Protein 5ZNJ (pdb70)

B-factor: mean 45.04, std 14.69, range [21.48, 100.66]

Structure (mmCIF, N/CA/C/O backbone):
data_5ZNJ
#
_entry.id   5ZNJ
#
_cell.length_a   130.139
_cell.length_b   77.535
_cell.length_c   74.226
_cell.angle_alpha   90.00
_cell.angle_beta   99.36
_cell.angle_gamma   90.00
#
_symmetry.space_group_name_H-M   'C 1 2 1'
#
loop_
_entity.id
_entity.type
_entity.pdbx_description
1 polymer 'Proline--tRNA ligase'
2 non-polymer 'PHOSPHOAMINOPHOSPHONIC ACID-ADENYLATE ESTER'
3 non-polymer 7-bromo-6-chloro-3-{3-[(2R,3S)-3-hydroxypiperidin-2-yl]-2-oxopropyl}quinazolin-4(3H)-one
4 non-polymer 'MAGNESIUM ION'
5 non-polymer 'PHOSPHATE ION'
6 non-polymer GLYCEROL
7 water water
#
loop_
_atom_site.group_PDB
_atom_site.id
_atom_site.type_symbol
_atom_site.label_atom_id
_atom_site.label_alt_id
_atom_site.label_comp_id
_atom_site.label_asym_id
_atom_site.label_entity_id
_atom_site.label_seq_id
_atom_site.pdbx_PDB_ins_code
_atom_site.Cartn_x
_atom_site.Cartn_y
_atom_site.Cartn_z
_atom_site.occupancy
_atom_site.B_iso_or_equiv
_atom_site.auth_seq_id
_atom_site.auth_comp_id
_atom_site.auth_asym_id
_atom_site.auth_atom_id
_atom_site.pdbx_PDB_model_num
ATOM 1 N N A MET A 1 1 ? -21.413 -18.776 30.436 0.50 33.89 1 MET A N 1
ATOM 2 N N B MET A 1 1 ? -21.432 -18.828 30.429 0.50 35.05 1 MET A N 1
ATOM 3 C CA A MET A 1 1 ? -22.358 -17.645 30.645 0.50 33.84 1 MET A CA 1
ATOM 4 C CA B MET A 1 1 ? -22.355 -17.678 30.634 0.50 34.99 1 MET A CA 1
ATOM 5 C C A MET A 1 1 ? -23.510 -17.739 29.659 0.50 34.23 1 MET A C 1
ATOM 6 C C B MET A 1 1 ? -23.512 -17.741 29.652 0.50 34.90 1 MET A C 1
ATOM 7 O O A MET A 1 1 ? -23.307 -18.065 28.486 0.50 34.19 1 MET A O 1
ATOM 8 O O B MET A 1 1 ? -23.315 -18.046 28.471 0.50 34.77 1 MET A O 1
ATOM 17 N N . LYS A 1 2 ? -24.716 -17.448 30.139 1.00 34.65 2 LYS A N 1
ATOM 18 C CA . LYS A 1 2 ? -25.884 -17.316 29.273 1.00 35.16 2 LYS A CA 1
ATOM 19 C C . LYS A 1 2 ? -25.838 -15.926 28.654 1.00 33.99 2 LYS A C 1
ATOM 20 O O . LYS A 1 2 ? -25.744 -14.929 29.374 1.00 31.94 2 LYS A O 1
ATOM 26 N N . GLN A 1 3 ? -25.917 -15.875 27.326 1.00 33.28 3 GLN A N 1
ATOM 27 C CA . GLN A 1 3 ? -25.811 -14.624 26.570 1.00 33.05 3 GLN A CA 1
ATOM 28 C C . GLN A 1 3 ? -26.907 -13.601 26.916 1.00 33.56 3 GLN A C 1
ATOM 29 O O . GLN A 1 3 ? -26.674 -12.396 26.821 1.00 33.44 3 GLN A O 1
ATOM 35 N N . SER A 1 4 ? -28.075 -14.076 27.358 1.00 34.30 4 SER A N 1
ATOM 36 C CA . SER A 1 4 ? -29.127 -13.195 27.887 1.00 35.33 4 SER A CA 1
ATOM 37 C C . SER A 1 4 ? -28.671 -12.335 29.082 1.00 35.61 4 SER A C 1
ATOM 38 O O . SER A 1 4 ? -29.262 -11.287 29.341 1.00 36.66 4 SER A O 1
ATOM 41 N N . LYS A 1 5 ? -27.632 -12.772 29.795 1.00 35.59 5 LYS A N 1
ATOM 42 C CA . LYS A 1 5 ? -27.068 -12.016 30.928 1.00 35.98 5 LYS A CA 1
ATOM 43 C C . LYS A 1 5 ? -25.744 -11.282 30.649 1.00 34.54 5 LYS A C 1
ATOM 44 O O . LYS A 1 5 ? -25.175 -10.672 31.561 1.00 34.52 5 LYS A O 1
ATOM 50 N N . VAL A 1 6 ? -25.280 -11.301 29.399 1.00 32.95 6 VAL A N 1
ATOM 51 C CA . VAL A 1 6 ? -24.026 -10.652 29.008 1.00 32.05 6 VAL A CA 1
ATOM 52 C C . VAL A 1 6 ? -24.339 -9.466 28.105 1.00 31.80 6 VAL A C 1
ATOM 53 O O . VAL A 1 6 ? -24.994 -9.624 27.066 1.00 31.12 6 VAL A O 1
ATOM 57 N N . PHE A 1 7 ? -23.847 -8.287 28.495 1.00 31.08 7 PHE A N 1
ATOM 58 C CA . PHE A 1 7 ? -24.029 -7.069 27.709 1.00 31.45 7 PHE A CA 1
ATOM 59 C C . PHE A 1 7 ? -23.172 -7.108 26.435 1.00 31.28 7 PHE A C 1
ATOM 60 O O . PHE A 1 7 ? -21.944 -7.041 26.508 1.00 29.91 7 PHE A O 1
ATOM 68 N N . ILE A 1 8 ? -23.824 -7.249 25.277 1.00 31.84 8 ILE A N 1
ATOM 69 C CA . ILE A 1 8 ? -23.127 -7.295 23.978 1.00 31.87 8 ILE A CA 1
ATOM 70 C C . ILE A 1 8 ? -23.909 -6.445 22.971 1.00 33.45 8 ILE A C 1
ATOM 71 O O . ILE A 1 8 ? -24.701 -6.991 22.187 1.00 33.52 8 ILE A O 1
ATOM 76 N N . PRO A 1 9 ? -23.702 -5.106 22.983 1.00 34.42 9 PRO A N 1
ATOM 77 C CA . PRO A 1 9 ? -24.498 -4.204 22.139 1.00 35.82 9 PRO A CA 1
ATOM 78 C C . PRO A 1 9 ? -24.048 -4.202 20.679 1.00 37.16 9 PRO A C 1
ATOM 79 O O . PRO A 1 9 ? -23.441 -3.236 20.205 1.00 37.56 9 PRO A O 1
ATOM 83 N N . THR A 1 10 ? -24.363 -5.289 19.975 1.00 38.65 10 THR A N 1
ATOM 84 C CA A THR A 1 10 ? -24.023 -5.449 18.567 0.42 39.70 10 THR A CA 1
ATOM 85 C CA B THR A 1 10 ? -23.981 -5.418 18.567 0.58 39.42 10 THR A CA 1
ATOM 86 C C . THR A 1 10 ? -24.708 -4.367 17.728 1.00 40.99 10 THR A C 1
ATOM 87 O O . THR A 1 10 ? -25.846 -3.997 18.020 1.00 40.89 10 THR A O 1
ATOM 94 N N . MET A 1 11 ? -24.022 -3.874 16.696 1.00 43.30 11 MET A N 1
ATOM 95 C CA . MET A 1 11 ? -24.535 -2.788 15.854 1.00 46.99 11 MET A CA 1
ATOM 96 C C . MET A 1 11 ? -24.948 -3.280 14.473 1.00 49.47 11 MET A C 1
ATOM 97 O O . MET A 1 11 ? -24.334 -4.189 13.914 1.00 49.36 11 MET A O 1
ATOM 102 N N . ARG A 1 12 ? -25.986 -2.652 13.928 1.00 52.99 12 ARG A N 1
ATOM 103 C CA . ARG A 1 12 ? -26.381 -2.858 12.536 1.00 55.17 12 ARG A CA 1
ATOM 104 C C . ARG A 1 12 ? -25.439 -2.089 11.605 1.00 56.98 12 ARG A C 1
ATOM 105 O O . ARG A 1 12 ? -24.946 -2.647 10.622 1.00 57.52 12 ARG A O 1
ATOM 107 N N . ASP A 1 13 ? -25.176 -0.822 11.939 1.00 59.21 13 ASP A N 1
ATOM 108 C CA . ASP A 1 13 ? -24.396 0.089 11.091 1.00 60.85 13 ASP A CA 1
ATOM 109 C C . ASP A 1 13 ? -23.237 0.732 11.862 1.00 60.76 13 ASP A C 1
ATOM 110 O O . ASP A 1 13 ? -23.427 1.218 12.979 1.00 60.49 13 ASP A O 1
ATOM 115 N N . VAL A 1 14 ? -22.051 0.745 11.249 1.00 60.67 14 VAL A N 1
ATOM 116 C CA . VAL A 1 14 ? -20.844 1.355 11.829 1.00 60.45 14 VAL A CA 1
ATOM 117 C C . VAL A 1 14 ? -20.682 2.775 11.269 1.00 60.62 14 VAL A C 1
ATOM 118 O O . VAL A 1 14 ? -20.840 2.970 10.063 1.00 60.25 14 VAL A O 1
ATOM 122 N N . PRO A 1 15 ? -20.352 3.765 12.131 1.00 60.64 15 PRO A N 1
ATOM 123 C CA . PRO A 1 15 ? -20.217 5.144 11.632 1.00 60.68 15 PRO A CA 1
ATOM 124 C C . PRO A 1 15 ? -19.053 5.352 10.653 1.00 60.39 15 PRO A C 1
ATOM 125 O O . PRO A 1 15 ? -18.063 4.613 10.689 1.00 59.00 15 PRO A O 1
ATOM 129 N N . SER A 1 16 ? -19.197 6.369 9.804 1.00 60.42 16 SER A N 1
ATOM 130 C CA . SER A 1 16 ? -18.215 6.717 8.765 1.00 60.66 16 SER A CA 1
ATOM 131 C C . SER A 1 16 ? -16.822 7.072 9.310 1.00 59.65 16 SER A C 1
ATOM 132 O O . SER A 1 16 ? -15.810 6.770 8.673 1.00 59.45 16 SER A O 1
ATOM 135 N N . GLU A 1 17 ? -16.787 7.718 10.476 1.00 58.02 17 GLU A N 1
ATOM 136 C CA . GLU A 1 17 ? -15.534 8.140 11.121 1.00 56.64 17 GLU A CA 1
ATOM 137 C C . GLU A 1 17 ? -14.577 6.997 11.506 1.00 55.24 17 GLU A C 1
ATOM 138 O O . GLU A 1 17 ? -13.363 7.208 11.571 1.00 54.79 17 GLU A O 1
ATOM 141 N N . ALA A 1 18 ? -15.122 5.809 11.780 1.00 53.24 18 ALA A N 1
ATOM 142 C CA . ALA A 1 18 ? -14.307 4.629 12.095 1.00 51.61 18 ALA A CA 1
ATOM 143 C C . ALA A 1 18 ? -13.654 4.091 10.821 1.00 50.85 18 ALA A C 1
ATOM 144 O O . ALA A 1 18 ? -14.357 3.641 9.914 1.00 50.60 18 ALA A O 1
ATOM 146 N N . GLU A 1 19 ? -12.320 4.140 10.767 1.00 49.21 19 GLU A N 1
ATOM 147 C CA . GLU A 1 19 ? -11.542 3.823 9.555 1.00 49.49 19 GLU A CA 1
ATOM 148 C C . GLU A 1 19 ? -10.856 2.459 9.608 1.00 46.93 19 GLU A C 1
ATOM 149 O O . GLU A 1 19 ? -10.960 1.669 8.663 1.00 46.60 19 GLU A O 1
ATOM 155 N N . ALA A 1 20 ? -10.130 2.210 10.699 1.00 43.73 20 ALA A N 1
ATOM 156 C CA . ALA A 1 20 ? -9.427 0.940 10.913 1.00 42.16 20 ALA A CA 1
ATOM 157 C C . ALA A 1 20 ? -10.405 -0.213 11.094 1.00 41.43 20 ALA A C 1
ATOM 158 O O . ALA A 1 20 ? -11.409 -0.077 11.797 1.00 40.24 20 ALA A O 1
ATOM 160 N N . GLN A 1 21 ? -10.107 -1.349 10.467 1.00 40.69 21 GLN A N 1
ATOM 161 C CA . GLN A 1 21 ? -10.979 -2.520 10.553 1.00 41.09 21 GLN A CA 1
ATOM 162 C C . GLN A 1 21 ? -11.180 -3.017 11.988 1.00 38.01 21 GLN A C 1
ATOM 163 O O . GLN A 1 21 ? -12.293 -3.375 12.352 1.00 36.62 21 GLN A O 1
ATOM 169 N N . SER A 1 22 ? -10.118 -3.005 12.795 1.00 36.01 22 SER A N 1
ATOM 170 C CA . SER A 1 22 ? -10.212 -3.428 14.200 1.00 34.48 22 SER A CA 1
ATOM 171 C C . SER A 1 22 ? -11.154 -2.526 14.995 1.00 34.33 22 SER A C 1
ATOM 172 O O . SER A 1 22 ? -11.975 -3.011 15.781 1.00 34.37 22 SER A O 1
ATOM 175 N N . HIS A 1 23 ? -11.042 -1.223 14.766 1.00 33.92 23 HIS A N 1
ATOM 176 C CA . HIS A 1 23 ? -11.918 -0.229 15.387 1.00 34.28 23 HIS A CA 1
ATOM 177 C C . HIS A 1 23 ? -13.378 -0.467 14.979 1.00 33.91 23 HIS A C 1
ATOM 178 O O . HIS A 1 23 ? -14.268 -0.526 15.825 1.00 33.30 23 HIS A O 1
ATOM 185 N N . ARG A 1 24 ? -13.602 -0.632 13.681 1.00 34.45 24 ARG A N 1
ATOM 186 C CA . ARG A 1 24 ? -14.945 -0.877 13.155 1.00 35.26 24 ARG A CA 1
ATOM 187 C C . ARG A 1 24 ? -15.557 -2.157 13.739 1.00 33.69 24 ARG A C 1
ATOM 188 O O . ARG A 1 24 ? -16.703 -2.156 14.180 1.00 33.53 24 ARG A O 1
ATOM 196 N N . LEU A 1 25 ? -14.769 -3.229 13.788 1.00 32.81 25 LEU A N 1
ATOM 197 C CA . LEU A 1 25 ? -15.245 -4.517 14.302 1.00 33.00 25 LEU A CA 1
ATOM 198 C C . LEU A 1 25 ? -15.454 -4.551 15.821 1.00 31.96 25 LEU A C 1
ATOM 199 O O . LEU A 1 25 ? -16.392 -5.177 16.303 1.00 31.86 25 LEU A O 1
ATOM 204 N N . LEU A 1 26 ? -14.580 -3.894 16.574 1.00 31.50 26 LEU A N 1
ATOM 205 C CA . LEU A 1 26 ? -14.745 -3.830 18.036 1.00 30.64 26 LEU A CA 1
ATOM 206 C C . LEU A 1 26 ? -16.004 -3.056 18.433 1.00 30.88 26 LEU A C 1
ATOM 207 O O . LEU A 1 26 ? -16.674 -3.408 19.415 1.00 31.30 26 LEU A O 1
ATOM 212 N N . LEU A 1 27 ? -16.327 -2.020 17.664 1.00 31.18 27 LEU A N 1
ATOM 213 C CA . LEU A 1 27 ? -17.588 -1.301 17.820 1.00 31.94 27 LEU A CA 1
ATOM 214 C C . LEU A 1 27 ? -18.772 -2.165 17.390 1.00 32.37 27 LEU A C 1
ATOM 215 O O . LEU A 1 27 ? -19.713 -2.355 18.160 1.00 31.82 27 LEU A O 1
ATOM 220 N N . LYS A 1 28 ? -18.708 -2.697 16.167 1.00 33.50 28 LYS A N 1
ATOM 221 C CA . LYS A 1 28 ? -19.830 -3.466 15.591 1.00 34.73 28 LYS A CA 1
ATOM 222 C C . LYS A 1 28 ? -20.192 -4.718 16.402 1.00 34.33 28 LYS A C 1
ATOM 223 O O . LYS A 1 28 ? -21.368 -5.051 16.529 1.00 34.18 28 LYS A O 1
ATOM 229 N N A SER A 1 29 ? -19.175 -5.389 16.943 0.50 33.97 29 SER A N 1
ATOM 230 N N B SER A 1 29 ? -19.177 -5.391 16.944 0.50 33.47 29 SER A N 1
ATOM 231 C CA A SER A 1 29 ? -19.356 -6.609 17.728 0.50 34.20 29 SER A CA 1
ATOM 232 C CA B SER A 1 29 ? -19.368 -6.610 17.727 0.50 33.31 29 SER A CA 1
ATOM 233 C C A SER A 1 29 ? -19.780 -6.375 19.183 0.50 33.86 29 SER A C 1
ATOM 234 C C B SER A 1 29 ? -19.790 -6.374 19.182 0.50 33.37 29 SER A C 1
ATOM 235 O O A SER A 1 29 ? -20.034 -7.339 19.903 0.50 34.29 29 SER A O 1
ATOM 236 O O B SER A 1 29 ? -20.052 -7.338 19.899 0.50 33.82 29 SER A O 1
ATOM 241 N N . GLY A 1 30 ? -19.844 -5.115 19.617 1.00 33.34 30 GLY A N 1
ATOM 242 C CA . GLY A 1 30 ? -20.254 -4.772 20.983 1.00 33.27 30 GLY A CA 1
ATOM 243 C C . GLY A 1 30 ? -19.187 -5.053 22.021 1.00 32.40 30 GLY A C 1
ATOM 244 O O . GLY A 1 30 ? -19.495 -5.472 23.137 1.00 32.44 30 GLY A O 1
ATOM 245 N N . LEU A 1 31 ? -17.932 -4.806 21.657 1.00 31.87 31 LEU A N 1
ATOM 246 C CA . LEU A 1 31 ? -16.794 -5.074 22.537 1.00 31.23 31 LEU A CA 1
ATOM 247 C C . LEU A 1 31 ? -16.222 -3.829 23.219 1.00 30.10 31 LEU A C 1
ATOM 248 O O . LEU A 1 31 ? -15.714 -3.933 24.335 1.00 29.33 31 LEU A O 1
ATOM 253 N N . ILE A 1 32 ? -16.292 -2.679 22.556 1.00 29.64 32 ILE A N 1
ATOM 254 C CA . ILE A 1 32 ? -15.884 -1.402 23.152 1.00 29.91 32 ILE A CA 1
ATOM 255 C C . ILE A 1 32 ? -16.941 -0.337 22.932 1.00 30.47 32 ILE A C 1
ATOM 256 O O . ILE A 1 32 ? -17.764 -0.443 22.015 1.00 30.45 32 ILE A O 1
ATOM 261 N N . LYS A 1 33 ? -16.903 0.696 23.767 1.00 30.65 33 LYS A N 1
ATOM 262 C CA . LYS A 1 33 ? -17.755 1.873 23.587 1.00 32.27 33 LYS A CA 1
ATOM 263 C C . LYS A 1 33 ? -16.978 3.131 23.943 1.00 32.08 33 LYS A C 1
ATOM 264 O O . LYS A 1 33 ? -16.393 3.223 25.038 1.00 31.07 33 LYS A O 1
ATOM 270 N N . GLN A 1 34 ? -16.980 4.102 23.025 1.00 32.37 34 GLN A N 1
ATOM 271 C CA . GLN A 1 34 ? -16.277 5.365 23.239 1.00 33.34 34 GLN A CA 1
ATOM 272 C C . GLN A 1 34 ? -17.030 6.217 24.266 1.00 33.67 34 GLN A C 1
ATOM 273 O O . GLN A 1 34 ? -18.251 6.374 24.170 1.00 34.30 34 GLN A O 1
ATOM 279 N N A SER A 1 35 ? -16.291 6.738 25.243 0.60 33.80 35 SER A N 1
ATOM 280 N N B SER A 1 35 ? -16.305 6.740 25.253 0.40 33.60 35 SER A N 1
ATOM 281 C CA A SER A 1 35 ? -16.807 7.714 26.197 0.60 34.58 35 SER A CA 1
ATOM 282 C CA B SER A 1 35 ? -16.849 7.728 26.186 0.40 34.16 35 SER A CA 1
ATOM 283 C C A SER A 1 35 ? -16.542 9.114 25.649 0.60 35.34 35 SER A C 1
ATOM 284 C C B SER A 1 35 ? -16.546 9.130 25.658 0.40 35.08 35 SER A C 1
ATOM 285 O O A SER A 1 35 ? -17.433 9.959 25.631 0.60 35.86 35 SER A O 1
ATOM 286 O O B SER A 1 35 ? -17.420 9.995 25.659 0.40 35.62 35 SER A O 1
ATOM 291 N N . THR A 1 36 ? -15.309 9.344 25.207 1.00 35.19 36 THR A N 1
ATOM 292 C CA . THR A 1 36 ? -14.948 10.555 24.454 1.00 36.44 36 THR A CA 1
ATOM 293 C C . THR A 1 36 ? -13.681 10.278 23.624 1.00 35.06 36 THR A C 1
ATOM 294 O O . THR A 1 36 ? -13.183 9.143 23.617 1.00 33.75 36 THR A O 1
ATOM 298 N N . SER A 1 37 ? -13.171 11.297 22.925 1.00 34.58 37 SER A N 1
ATOM 299 C CA A SER A 1 37 ? -12.007 11.127 22.048 0.50 33.77 37 SER A CA 1
ATOM 300 C CA B SER A 1 37 ? -12.005 11.138 22.052 0.50 34.02 37 SER A CA 1
ATOM 301 C C . SER A 1 37 ? -10.860 10.411 22.762 1.00 32.80 37 SER A C 1
ATOM 302 O O . SER A 1 37 ? -10.327 10.911 23.754 1.00 32.54 37 SER A O 1
ATOM 307 N N . GLY A 1 38 ? -10.504 9.228 22.258 1.00 31.30 38 GLY A N 1
ATOM 308 C CA . GLY A 1 38 ? -9.402 8.449 22.804 1.00 30.68 38 GLY A CA 1
ATOM 309 C C . GLY A 1 38 ? -9.658 7.752 24.126 1.00 29.85 38 GLY A C 1
ATOM 310 O O . GLY A 1 38 ? -8.712 7.230 24.726 1.00 29.75 38 GLY A O 1
ATOM 311 N N . ILE A 1 39 ? -10.912 7.728 24.585 1.00 29.70 39 ILE A N 1
ATOM 312 C CA . ILE A 1 39 ? -11.254 7.153 25.896 1.00 29.19 39 ILE A CA 1
ATOM 313 C C . ILE A 1 39 ? -12.414 6.175 25.711 1.00 28.88 39 ILE A C 1
ATOM 314 O O . ILE A 1 39 ? -13.504 6.542 25.253 1.00 28.98 39 ILE A O 1
ATOM 319 N N . TYR A 1 40 ? -12.152 4.925 26.079 1.00 28.20 40 TYR A N 1
ATOM 320 C CA . TYR A 1 40 ? -13.048 3.811 25.838 1.00 27.71 40 TYR A CA 1
ATOM 321 C C . TYR A 1 40 ? -13.343 3.028 27.101 1.00 26.73 40 TYR A C 1
ATOM 322 O O . TYR A 1 40 ? -12.516 2.975 28.039 1.00 26.66 40 TYR A O 1
ATOM 331 N N . SER A 1 41 ? -14.526 2.418 27.104 1.00 26.06 41 SER A N 1
ATOM 332 C CA . SER A 1 41 ? -14.882 1.353 28.027 1.00 25.65 41 SER A CA 1
ATOM 333 C C . SER A 1 41 ? -14.722 0.020 27.303 1.00 25.63 41 SER A C 1
ATOM 334 O O . SER A 1 41 ? -15.089 -0.117 26.121 1.00 25.80 41 SER A O 1
ATOM 337 N N . TYR A 1 42 ? -14.176 -0.955 28.021 1.00 25.22 42 TYR A N 1
ATOM 338 C CA . TYR A 1 42 ? -14.043 -2.309 27.533 1.00 25.52 42 TYR A CA 1
ATOM 339 C C . TYR A 1 42 ? -15.268 -3.045 28.034 1.00 25.59 42 TYR A C 1
ATOM 340 O O . TYR A 1 42 ? -15.454 -3.186 29.241 1.00 25.42 42 TYR A O 1
ATOM 349 N N . LEU A 1 43 ? -16.117 -3.475 27.101 1.00 25.73 43 LEU A N 1
ATOM 350 C CA . LEU A 1 43 ? -17.355 -4.183 27.425 1.00 26.22 43 LEU A CA 1
ATOM 351 C C . LEU A 1 43 ? -17.026 -5.665 27.720 1.00 26.25 43 LEU A C 1
ATOM 352 O O . LEU A 1 43 ? -15.856 -6.066 27.632 1.00 26.02 43 LEU A O 1
ATOM 357 N N . PRO A 1 44 ? -18.029 -6.471 28.131 1.00 27.57 44 PRO A N 1
ATOM 358 C CA . PRO A 1 44 ? -17.712 -7.792 28.677 1.00 27.34 44 PRO A CA 1
ATOM 359 C C . PRO A 1 44 ? -16.792 -8.686 27.859 1.00 26.97 44 PRO A C 1
ATOM 360 O O . PRO A 1 44 ? -15.841 -9.233 28.410 1.00 25.52 44 PRO A O 1
ATOM 364 N N . LEU A 1 45 ? -17.052 -8.816 26.560 1.00 27.64 45 LEU A N 1
ATOM 365 C CA . LEU A 1 45 ? -16.208 -9.667 25.711 1.00 28.05 45 LEU A CA 1
ATOM 366 C C . LEU A 1 45 ? -14.765 -9.160 25.580 1.00 27.28 45 LEU A C 1
ATOM 367 O O . LEU A 1 45 ? -13.833 -9.962 25.617 1.00 27.27 45 LEU A O 1
ATOM 372 N N . ALA A 1 46 ? -14.579 -7.850 25.430 1.00 26.71 46 ALA A N 1
ATOM 373 C CA . ALA A 1 46 ? -13.229 -7.268 25.382 1.00 26.36 46 ALA A CA 1
ATOM 374 C C . ALA A 1 46 ? -12.466 -7.483 26.687 1.00 25.94 46 ALA A C 1
ATOM 375 O O . ALA A 1 46 ? -11.272 -7.742 26.671 1.00 25.84 46 ALA A O 1
ATOM 377 N N . THR A 1 47 ? -13.166 -7.370 27.813 1.00 26.41 47 THR A N 1
ATOM 378 C CA . THR A 1 47 ? -12.553 -7.551 29.123 1.00 26.01 47 THR A CA 1
ATOM 379 C C . THR A 1 47 ? -12.032 -8.980 29.276 1.00 26.05 47 THR A C 1
ATOM 380 O O . THR A 1 47 ? -10.927 -9.182 29.784 1.00 25.38 47 THR A O 1
ATOM 384 N N . ARG A 1 48 ? -12.807 -9.960 28.813 1.00 26.07 48 ARG A N 1
ATOM 385 C CA . ARG A 1 48 ? -12.360 -11.361 28.831 1.00 26.38 48 ARG A CA 1
ATOM 386 C C . ARG A 1 48 ? -11.110 -11.574 27.954 1.00 25.97 48 ARG A C 1
ATOM 387 O O . ARG A 1 48 ? -10.164 -12.235 28.375 1.00 25.26 48 ARG A O 1
ATOM 395 N N . VAL A 1 49 ? -11.088 -10.963 26.770 1.00 25.68 49 VAL A N 1
ATOM 396 C CA . VAL A 1 49 ? -9.905 -11.013 25.892 1.00 25.66 49 VAL A CA 1
ATOM 397 C C . VAL A 1 49 ? -8.703 -10.372 26.598 1.00 25.21 49 VAL A C 1
ATOM 398 O O . VAL A 1 49 ? -7.620 -10.955 26.618 1.00 24.57 49 VAL A O 1
ATOM 402 N N . LEU A 1 50 ? -8.902 -9.195 27.200 1.00 25.01 50 LEU A N 1
ATOM 403 C CA . LEU A 1 50 ? -7.840 -8.545 27.993 1.00 25.04 50 LEU A CA 1
ATOM 404 C C . LEU A 1 50 ? -7.312 -9.441 29.114 1.00 24.88 50 LEU A C 1
ATOM 405 O O . LEU A 1 50 ? -6.104 -9.565 29.290 1.00 24.16 50 LEU A O 1
ATOM 410 N N . ASN A 1 51 ? -8.213 -10.092 29.849 1.00 25.28 51 ASN A N 1
ATOM 411 C CA . ASN A 1 51 ? -7.803 -11.051 30.882 1.00 26.05 51 ASN A CA 1
ATOM 412 C C . ASN A 1 51 ? -6.982 -12.227 30.333 1.00 26.27 51 ASN A C 1
ATOM 413 O O . ASN A 1 51 ? -6.023 -12.669 30.977 1.00 25.74 51 ASN A O 1
ATOM 418 N N . ASN A 1 52 ? -7.350 -12.718 29.149 1.00 26.68 52 ASN A N 1
ATOM 419 C CA . ASN A 1 52 ? -6.582 -13.782 28.482 1.00 27.25 52 ASN A CA 1
ATOM 420 C C . ASN A 1 52 ? -5.196 -13.311 28.051 1.00 26.78 52 ASN A C 1
ATOM 421 O O . ASN A 1 52 ? -4.207 -14.041 28.214 1.00 27.18 52 ASN A O 1
ATOM 426 N N . ILE A 1 53 ? -5.118 -12.090 27.520 1.00 26.34 53 ILE A N 1
ATOM 427 C CA . ILE A 1 53 ? -3.831 -11.495 27.130 1.00 26.28 53 ILE A CA 1
ATOM 428 C C . ILE A 1 53 ? -2.935 -11.321 28.363 1.00 26.32 53 ILE A C 1
ATOM 429 O O . ILE A 1 53 ? -1.760 -11.689 28.327 1.00 26.23 53 ILE A O 1
ATOM 434 N N . THR A 1 54 ? -3.483 -10.769 29.444 1.00 26.79 54 THR A N 1
ATOM 435 C CA . THR A 1 54 ? -2.669 -10.467 30.632 1.00 27.39 54 THR A CA 1
ATOM 436 C C . THR A 1 54 ? -2.206 -11.724 31.373 1.00 27.21 54 THR A C 1
ATOM 437 O O . THR A 1 54 ? -1.121 -11.729 31.943 1.00 27.48 54 THR A O 1
ATOM 441 N N . ALA A 1 55 ? -3.000 -12.794 31.324 1.00 27.35 55 ALA A N 1
ATOM 442 C CA . ALA A 1 55 ? -2.588 -14.103 31.845 1.00 27.50 55 ALA A CA 1
ATOM 443 C C . ALA A 1 55 ? -1.371 -14.672 31.102 1.00 27.50 55 ALA A C 1
ATOM 444 O O . ALA A 1 55 ? -0.441 -15.174 31.739 1.00 27.69 55 ALA A O 1
ATOM 446 N N . ILE A 1 56 ? -1.371 -14.577 29.769 1.00 27.41 56 ILE A N 1
ATOM 447 C CA . ILE A 1 56 ? -0.208 -14.963 28.953 1.00 27.46 56 ILE A CA 1
ATOM 448 C C . ILE A 1 56 ? 1.000 -14.075 29.277 1.00 27.39 56 ILE A C 1
ATOM 449 O O . ILE A 1 56 ? 2.112 -14.579 29.465 1.00 27.65 56 ILE A O 1
ATOM 454 N N . VAL A 1 57 ? 0.773 -12.760 29.343 1.00 27.58 57 VAL A N 1
ATOM 455 C CA . VAL A 1 57 ? 1.825 -11.804 29.715 1.00 27.71 57 VAL A CA 1
ATOM 456 C C . VAL A 1 57 ? 2.449 -12.169 31.069 1.00 28.02 57 VAL A C 1
ATOM 457 O O . VAL A 1 57 ? 3.674 -12.174 31.198 1.00 27.64 57 VAL A O 1
ATOM 461 N N . ARG A 1 58 ? 1.613 -12.473 32.060 1.00 28.31 58 ARG A N 1
ATOM 462 C CA . ARG A 1 58 ? 2.104 -12.834 33.399 1.00 29.30 58 ARG A CA 1
ATOM 463 C C . ARG A 1 58 ? 2.950 -14.111 33.399 1.00 29.83 58 ARG A C 1
ATOM 464 O O . ARG A 1 58 ? 3.984 -14.158 34.064 1.00 30.19 58 ARG A O 1
ATOM 472 N N . GLN A 1 59 ? 2.514 -15.134 32.667 1.00 30.46 59 GLN A N 1
ATOM 473 C CA . GLN A 1 59 ? 3.303 -16.370 32.525 1.00 31.67 59 GLN A CA 1
ATOM 474 C C . GLN A 1 59 ? 4.693 -16.098 31.953 1.00 30.95 59 GLN A C 1
ATOM 475 O O . GLN A 1 59 ? 5.702 -16.585 32.469 1.00 30.10 59 GLN A O 1
ATOM 481 N N . GLU A 1 60 ? 4.736 -15.312 30.882 1.00 30.45 60 GLU A N 1
ATOM 482 C CA . GLU A 1 60 ? 5.990 -15.048 30.179 1.00 30.79 60 GLU A CA 1
ATOM 483 C C . GLU A 1 60 ? 6.916 -14.130 30.976 1.00 30.54 60 GLU A C 1
ATOM 484 O O . GLU A 1 60 ? 8.147 -14.278 30.906 1.00 30.92 60 GLU A O 1
ATOM 490 N N . MET A 1 61 ? 6.341 -13.199 31.742 1.00 29.66 61 MET A N 1
ATOM 491 C CA . MET A 1 61 ? 7.139 -12.381 32.666 1.00 29.71 61 MET A CA 1
ATOM 492 C C . MET A 1 61 ? 7.723 -13.233 33.795 1.00 30.74 61 MET A C 1
ATOM 493 O O . MET A 1 61 ? 8.921 -13.142 34.086 1.00 30.18 61 MET A O 1
ATOM 498 N N . GLU A 1 62 ? 6.902 -14.081 34.410 1.00 32.04 62 GLU A N 1
ATOM 499 C CA . GLU A 1 62 ? 7.405 -14.947 35.488 1.00 33.91 62 GLU A CA 1
ATOM 500 C C . GLU A 1 62 ? 8.519 -15.888 35.007 1.00 33.98 62 GLU A C 1
ATOM 501 O O . GLU A 1 62 ? 9.472 -16.142 35.742 1.00 33.65 62 GLU A O 1
ATOM 507 N N . ARG A 1 63 ? 8.405 -16.368 33.771 1.00 34.53 63 ARG A N 1
ATOM 508 C CA . ARG A 1 63 ? 9.424 -17.231 33.150 1.00 35.79 63 ARG A CA 1
ATOM 509 C C . ARG A 1 63 ? 10.827 -16.604 33.079 1.00 34.65 63 ARG A C 1
ATOM 510 O O . ARG A 1 63 ? 11.827 -17.328 33.126 1.00 34.37 63 ARG A O 1
ATOM 518 N N . ILE A 1 64 ? 10.902 -15.278 32.957 1.00 32.83 64 ILE A N 1
ATOM 519 C CA . ILE A 1 64 ? 12.190 -14.571 32.929 1.00 32.60 64 ILE A CA 1
ATOM 520 C C . ILE A 1 64 ? 12.477 -13.785 34.216 1.00 32.25 64 ILE A C 1
ATOM 521 O O . ILE A 1 64 ? 13.306 -12.883 34.208 1.00 32.24 64 ILE A O 1
ATOM 526 N N . ASP A 1 65 ? 11.810 -14.142 35.315 1.00 32.18 65 ASP A N 1
ATOM 527 C CA . ASP A 1 65 ? 11.957 -13.452 36.608 1.00 32.29 65 ASP A CA 1
ATOM 528 C C . ASP A 1 65 ? 11.691 -11.951 36.546 1.00 31.27 65 ASP A C 1
ATOM 529 O O . ASP A 1 65 ? 12.376 -11.165 37.196 1.00 31.61 65 ASP A O 1
ATOM 534 N N . SER A 1 66 ? 10.688 -11.562 35.759 1.00 29.88 66 SER A N 1
ATOM 535 C CA . SER A 1 66 ? 10.190 -10.186 35.755 1.00 29.13 66 SER A CA 1
ATOM 536 C C . SER A 1 66 ? 9.003 -10.191 36.714 1.00 28.42 66 SER A C 1
ATOM 537 O O . SER A 1 66 ? 8.016 -10.876 36.462 1.00 27.86 66 SER A O 1
ATOM 540 N N . VAL A 1 67 ? 9.117 -9.442 37.814 1.00 27.86 67 VAL A N 1
ATOM 541 C CA . VAL A 1 67 ? 8.228 -9.592 38.968 1.00 27.61 67 VAL A CA 1
ATOM 542 C C . VAL A 1 67 ? 7.149 -8.501 39.007 1.00 26.33 67 VAL A C 1
ATOM 543 O O . VAL A 1 67 ? 7.470 -7.312 38.970 1.00 25.91 67 VAL A O 1
ATOM 547 N N . GLU A 1 68 ? 5.879 -8.904 39.112 1.00 25.60 68 GLU A N 1
ATOM 548 C CA . GLU A 1 68 ? 4.759 -7.949 39.021 1.00 25.15 68 GLU A CA 1
ATOM 549 C C . GLU A 1 68 ? 4.642 -7.012 40.231 1.00 24.81 68 GLU A C 1
ATOM 550 O O . GLU A 1 68 ? 4.759 -7.442 41.388 1.00 24.68 68 GLU A O 1
ATOM 556 N N . ILE A 1 69 ? 4.417 -5.728 39.940 1.00 24.32 69 ILE A N 1
ATOM 557 C CA . ILE A 1 69 ? 4.071 -4.708 40.934 1.00 24.30 69 ILE A CA 1
ATOM 558 C C . ILE A 1 69 ? 2.893 -3.889 40.390 1.00 24.04 69 ILE A C 1
ATOM 559 O O . ILE A 1 69 ? 2.431 -4.129 39.282 1.00 23.85 69 ILE A O 1
ATOM 564 N N . LEU A 1 70 ? 2.391 -2.947 41.174 1.00 23.96 70 LEU A N 1
ATOM 565 C CA . LEU A 1 70 ? 1.391 -1.999 40.673 1.00 23.60 70 LEU A CA 1
ATOM 566 C C . LEU A 1 70 ? 1.667 -0.629 41.247 1.00 23.76 70 LEU A C 1
ATOM 567 O O . LEU A 1 70 ? 1.599 -0.434 42.467 1.00 23.95 70 LEU A O 1
ATOM 572 N N . MET A 1 71 ? 1.969 0.316 40.355 1.00 23.86 71 MET A N 1
ATOM 573 C CA . MET A 1 71 ? 2.349 1.659 40.731 1.00 24.24 71 MET A CA 1
ATOM 574 C C . MET A 1 71 ? 1.196 2.614 40.442 1.00 23.99 71 MET A C 1
ATOM 575 O O . MET A 1 71 ? 0.304 2.295 39.638 1.00 23.80 71 MET A O 1
ATOM 580 N N . PRO A 1 72 ? 1.200 3.779 41.107 1.00 23.99 72 PRO A N 1
ATOM 581 C CA . PRO A 1 72 ? 0.088 4.724 40.983 1.00 24.14 72 PRO A CA 1
ATOM 582 C C . PRO A 1 72 ? 0.088 5.533 39.682 1.00 24.31 72 PRO A C 1
ATOM 583 O O . PRO A 1 72 ? 1.142 5.763 39.072 1.00 24.64 72 PRO A O 1
ATOM 587 N N . ALA A 1 73 ? -1.104 5.935 39.257 1.00 24.62 73 ALA A N 1
ATOM 588 C CA . ALA A 1 73 ? -1.278 6.900 38.163 1.00 25.12 73 ALA A CA 1
ATOM 589 C C . ALA A 1 73 ? -0.972 8.331 38.626 1.00 26.43 73 ALA A C 1
ATOM 590 O O . ALA A 1 73 ? -0.342 9.103 37.895 1.00 26.66 73 ALA A O 1
ATOM 592 N N . LEU A 1 74 ? -1.419 8.671 39.837 1.00 27.10 74 LEU A N 1
ATOM 593 C CA A LEU A 1 74 ? -1.244 10.025 40.394 0.50 28.10 74 LEU A CA 1
ATOM 594 C CA B LEU A 1 74 ? -1.256 10.022 40.369 0.50 27.96 74 LEU A CA 1
ATOM 595 C C . LEU A 1 74 ? 0.171 10.196 40.916 1.00 28.67 74 LEU A C 1
ATOM 596 O O . LEU A 1 74 ? 0.552 9.555 41.895 1.00 28.43 74 LEU A O 1
ATOM 605 N N . GLN A 1 75 ? 0.954 11.065 40.280 1.00 29.57 75 GLN A N 1
ATOM 606 C CA . GLN A 1 75 ? 2.372 11.202 40.618 1.00 30.85 75 GLN A CA 1
ATOM 607 C C . GLN A 1 75 ? 2.746 12.652 40.881 1.00 32.74 75 GLN A C 1
ATOM 608 O O . GLN A 1 75 ? 2.462 13.534 40.063 1.00 31.95 75 GLN A O 1
ATOM 614 N N . GLN A 1 76 ? 3.396 12.891 42.017 1.00 34.39 76 GLN A N 1
ATOM 615 C CA . GLN A 1 76 ? 3.715 14.257 42.430 1.00 36.80 76 GLN A CA 1
ATOM 616 C C . GLN A 1 76 ? 4.685 14.910 41.441 1.00 36.30 76 GLN A C 1
ATOM 617 O O . GLN A 1 76 ? 5.642 14.274 40.976 1.00 35.56 76 GLN A O 1
ATOM 623 N N . ALA A 1 77 ? 4.405 16.170 41.096 1.00 36.46 77 ALA A N 1
ATOM 624 C CA . ALA A 1 77 ? 5.236 16.936 40.163 1.00 37.01 77 ALA A CA 1
ATOM 625 C C . ALA A 1 77 ? 6.717 16.981 40.570 1.00 37.50 77 ALA A C 1
ATOM 626 O O . ALA A 1 77 ? 7.592 16.983 39.707 1.00 37.08 77 ALA A O 1
ATOM 628 N N . GLU A 1 78 ? 6.980 16.989 41.880 1.00 38.29 78 GLU A N 1
ATOM 629 C CA . GLU A 1 78 ? 8.348 17.035 42.428 1.00 39.41 78 GLU A CA 1
ATOM 630 C C . GLU A 1 78 ? 9.213 15.881 41.908 1.00 39.03 78 GLU A C 1
ATOM 631 O O . GLU A 1 78 ? 10.399 16.057 41.641 1.00 38.89 78 GLU A O 1
ATOM 637 N N . LEU A 1 79 ? 8.599 14.715 41.735 1.00 38.01 79 LEU A N 1
ATOM 638 C CA . LEU A 1 79 ? 9.285 13.548 41.182 1.00 38.05 79 LEU A CA 1
ATOM 639 C C . LEU A 1 79 ? 9.671 13.795 39.721 1.00 36.82 79 LEU A C 1
ATOM 640 O O . LEU A 1 79 ? 10.792 13.504 39.305 1.00 36.94 79 LEU A O 1
ATOM 645 N N . TRP A 1 80 ? 8.742 14.364 38.961 1.00 35.79 80 TRP A N 1
ATOM 646 C CA . TRP A 1 80 ? 8.973 14.693 37.556 1.00 35.71 80 TRP A CA 1
ATOM 647 C C . TRP A 1 80 ? 9.951 15.865 37.382 1.00 36.90 80 TRP A C 1
ATOM 648 O O . TRP A 1 80 ? 10.614 15.973 36.350 1.00 35.95 80 TRP A O 1
ATOM 659 N N . GLU A 1 81 ? 10.035 16.731 38.389 1.00 38.54 81 GLU A N 1
ATOM 660 C CA . GLU A 1 81 ? 11.069 17.774 38.429 1.00 40.81 81 GLU A CA 1
ATOM 661 C C . GLU A 1 81 ? 12.477 17.217 38.667 1.00 40.86 81 GLU A C 1
ATOM 662 O O . GLU A 1 81 ? 13.439 17.758 38.123 1.00 41.43 81 GLU A O 1
ATOM 668 N N . GLU A 1 82 ? 12.606 16.145 39.456 1.00 40.42 82 GLU A N 1
ATOM 669 C CA . GLU A 1 82 ? 13.914 15.502 39.685 1.00 40.42 82 GLU A CA 1
ATOM 670 C C . GLU A 1 82 ? 14.573 15.030 38.387 1.00 39.73 82 GLU A C 1
ATOM 671 O O . GLU A 1 82 ? 15.769 15.252 38.166 1.00 39.66 82 GLU A O 1
ATOM 677 N N . SER A 1 83 ? 13.788 14.354 37.551 1.00 38.28 83 SER A N 1
ATOM 678 C CA . SER A 1 83 ? 14.254 13.858 36.260 1.00 37.69 83 SER A CA 1
ATOM 679 C C . SER A 1 83 ? 14.390 14.960 35.212 1.00 37.95 83 SER A C 1
ATOM 680 O O . SER A 1 83 ? 15.144 14.811 34.251 1.00 38.18 83 SER A O 1
ATOM 683 N N . GLY A 1 84 ? 13.621 16.036 35.379 1.00 38.56 84 GLY A N 1
ATOM 684 C CA . GLY A 1 84 ? 13.549 17.123 34.402 1.00 38.95 84 GLY A CA 1
ATOM 685 C C . GLY A 1 84 ? 12.422 16.974 33.386 1.00 38.87 84 GLY A C 1
ATOM 686 O O . GLY A 1 84 ? 12.204 17.868 32.576 1.00 38.45 84 GLY A O 1
ATOM 687 N N . ARG A 1 85 ? 11.697 15.856 33.414 1.00 38.49 85 ARG A N 1
ATOM 688 C CA . ARG A 1 85 ? 10.619 15.630 32.438 1.00 38.50 85 ARG A CA 1
ATOM 689 C C . ARG A 1 85 ? 9.402 16.544 32.634 1.00 37.91 85 ARG A C 1
ATOM 690 O O . ARG A 1 85 ? 8.693 16.831 31.669 1.00 37.97 85 ARG A O 1
ATOM 698 N N . TRP A 1 86 ? 9.153 16.985 33.870 1.00 37.79 86 TRP A N 1
ATOM 699 C CA . TRP A 1 86 ? 8.072 17.938 34.157 1.00 38.42 86 TRP A CA 1
ATOM 700 C C . TRP A 1 86 ? 8.203 19.175 33.270 1.00 39.88 86 TRP A C 1
ATOM 701 O O . TRP A 1 86 ? 7.237 19.592 32.632 1.00 39.89 86 TRP A O 1
ATOM 712 N N . GLY A 1 87 ? 9.412 19.736 33.231 1.00 41.48 87 GLY A N 1
ATOM 713 C CA . GLY A 1 87 ? 9.717 20.914 32.412 1.00 42.75 87 GLY A CA 1
ATOM 714 C C . GLY A 1 87 ? 9.944 20.620 30.940 1.00 43.30 87 GLY A C 1
ATOM 715 O O . GLY A 1 87 ? 9.607 21.443 30.092 1.00 44.12 87 GLY A O 1
ATOM 716 N N . ALA A 1 88 ? 10.526 19.461 30.631 1.00 43.50 88 ALA A N 1
ATOM 717 C CA . ALA A 1 88 ? 10.834 19.096 29.238 1.00 43.49 88 ALA A CA 1
ATOM 718 C C . ALA A 1 88 ? 9.587 18.830 28.391 1.00 43.65 88 ALA A C 1
ATOM 719 O O . ALA A 1 88 ? 9.543 19.198 27.212 1.00 43.25 88 ALA A O 1
ATOM 721 N N . TYR A 1 89 ? 8.586 18.179 28.985 1.00 42.51 89 TYR A N 1
ATOM 722 C CA . TYR A 1 89 ? 7.360 17.826 28.259 1.00 42.02 89 TYR A CA 1
ATOM 723 C C . TYR A 1 89 ? 6.304 18.917 28.356 1.00 41.93 89 TYR A C 1
ATOM 724 O O . TYR A 1 89 ? 6.317 19.739 29.280 1.00 42.27 89 TYR A O 1
ATOM 733 N N . GLY A 1 90 ? 5.396 18.906 27.383 1.00 40.98 90 GLY A N 1
ATOM 734 C CA . GLY A 1 90 ? 4.337 19.904 27.261 1.00 41.06 90 GLY A CA 1
ATOM 735 C C . GLY A 1 90 ? 2.953 19.297 27.475 1.00 40.51 90 GLY A C 1
ATOM 736 O O . GLY A 1 90 ? 2.762 18.522 28.412 1.00 39.69 90 GLY A O 1
ATOM 737 N N . PRO A 1 91 ? 1.981 19.636 26.606 1.00 40.35 91 PRO A N 1
ATOM 738 C CA . PRO A 1 91 ? 0.587 19.271 26.877 1.00 40.08 91 PRO A CA 1
ATOM 739 C C . PRO A 1 91 ? 0.259 17.769 26.848 1.00 38.61 91 PRO A C 1
ATOM 740 O O . PRO A 1 91 ? -0.762 17.389 27.405 1.00 39.25 91 PRO A O 1
ATOM 744 N N . GLU A 1 92 ? 1.094 16.929 26.231 1.00 37.09 92 GLU A N 1
ATOM 745 C CA . GLU A 1 92 ? 0.832 15.477 26.219 1.00 35.99 92 GLU A CA 1
ATOM 746 C C . GLU A 1 92 ? 0.862 14.887 27.634 1.00 34.80 92 GLU A C 1
ATOM 747 O O . GLU A 1 92 ? 0.154 13.917 27.907 1.00 33.72 92 GLU A O 1
ATOM 753 N N . LEU A 1 93 ? 1.678 15.467 28.513 1.00 34.24 93 LEU A N 1
ATOM 754 C CA . LEU A 1 93 ? 1.681 15.098 29.924 1.00 34.12 93 LEU A CA 1
ATOM 755 C C . LEU A 1 93 ? 0.462 15.726 30.587 1.00 34.09 93 LEU A C 1
ATOM 756 O O . LEU A 1 93 ? 0.347 16.952 30.641 1.00 33.77 93 LEU A O 1
ATOM 761 N N . MET A 1 94 ? -0.454 14.889 31.080 1.00 33.17 94 MET A N 1
ATOM 762 C CA . MET A 1 94 ? -1.654 15.386 31.749 1.00 33.45 94 MET A CA 1
ATOM 763 C C . MET A 1 94 ? -1.299 15.801 33.164 1.00 33.76 94 MET A C 1
ATOM 764 O O . MET A 1 94 ? -0.594 15.079 33.861 1.00 32.90 94 MET A O 1
ATOM 769 N N . ARG A 1 95 ? -1.774 16.977 33.570 1.00 34.30 95 ARG A N 1
ATOM 770 C CA . ARG A 1 95 ? -1.413 17.566 34.856 1.00 35.12 95 ARG A CA 1
ATOM 771 C C . ARG A 1 95 ? -2.662 17.995 35.620 1.00 34.60 95 ARG A C 1
ATOM 772 O O . ARG A 1 95 ? -3.708 18.251 35.026 1.00 34.26 95 ARG A O 1
ATOM 780 N N . LEU A 1 96 ? -2.550 18.051 36.942 1.00 34.63 96 LEU A N 1
ATOM 781 C CA . LEU A 1 96 ? -3.649 18.514 37.785 1.00 35.01 96 LEU A CA 1
ATOM 782 C C . LEU A 1 96 ? -3.145 18.996 39.142 1.00 35.36 96 LEU A C 1
ATOM 783 O O . LEU A 1 96 ? -1.964 18.849 39.469 1.00 34.70 96 LEU A O 1
ATOM 788 N N . GLN A 1 97 ? -4.056 19.592 39.901 1.00 36.78 97 GLN A N 1
ATOM 789 C CA . GLN A 1 97 ? -3.788 20.063 41.256 1.00 38.40 97 GLN A CA 1
ATOM 790 C C . GLN A 1 97 ? -4.734 19.388 42.227 1.00 37.15 97 GLN A C 1
ATOM 791 O O . GLN A 1 97 ? -5.914 19.231 41.923 1.00 37.02 97 GLN A O 1
ATOM 797 N N . ASP A 1 98 ? -4.229 19.017 43.403 1.00 36.55 98 ASP A N 1
ATOM 798 C CA . ASP A 1 98 ? -5.097 18.526 44.474 1.00 36.12 98 ASP A CA 1
ATOM 799 C C . ASP A 1 98 ? -5.680 19.702 45.275 1.00 37.18 98 ASP A C 1
ATOM 800 O O . ASP A 1 98 ? -5.408 20.871 44.971 1.00 36.98 98 ASP A O 1
ATOM 805 N N . ARG A 1 99 ? -6.477 19.376 46.288 1.00 37.37 99 ARG A N 1
ATOM 806 C CA . ARG A 1 99 ? -7.184 20.376 47.104 1.00 38.56 99 ARG A CA 1
ATOM 807 C C . ARG A 1 99 ? -6.302 21.318 47.943 1.00 40.03 99 ARG A C 1
ATOM 808 O O . ARG A 1 99 ? -6.811 22.293 48.496 1.00 40.30 99 ARG A O 1
ATOM 816 N N . HIS A 1 100 ? -5.010 21.008 48.063 1.00 41.23 100 HIS A N 1
ATOM 817 C CA . HIS A 1 100 ? -4.029 21.873 48.726 1.00 43.36 100 HIS A CA 1
ATOM 818 C C . HIS A 1 100 ? -3.113 22.604 47.739 1.00 43.41 100 HIS A C 1
ATOM 819 O O . HIS A 1 100 ? -2.102 23.190 48.144 1.00 44.42 100 HIS A O 1
ATOM 826 N N . GLY A 1 101 ? -3.475 22.589 46.453 1.00 42.66 101 GLY A N 1
ATOM 827 C CA . GLY A 1 101 ? -2.690 23.248 45.411 1.00 42.37 101 GLY A CA 1
ATOM 828 C C . GLY A 1 101 ? -1.432 22.510 44.977 1.00 41.79 101 GLY A C 1
ATOM 829 O O . GLY A 1 101 ? -0.649 23.047 44.203 1.00 41.53 101 GLY A O 1
ATOM 830 N N . ARG A 1 102 ? -1.243 21.275 45.439 1.00 40.59 102 ARG A N 1
ATOM 831 C CA . ARG A 1 102 ? -0.048 20.505 45.107 1.00 40.63 102 ARG A CA 1
ATOM 832 C C . ARG A 1 102 ? -0.218 19.918 43.705 1.00 39.51 102 ARG A C 1
ATOM 833 O O . ARG A 1 102 ? -1.298 19.447 43.357 1.00 38.25 102 ARG A O 1
ATOM 841 N N . GLN A 1 103 ? 0.850 19.962 42.914 1.00 39.01 103 GLN A N 1
ATOM 842 C CA . GLN A 1 103 ? 0.780 19.631 41.492 1.00 38.68 103 GLN A CA 1
ATOM 843 C C . GLN A 1 103 ? 1.134 18.171 41.240 1.00 35.87 103 GLN A C 1
ATOM 844 O O . GLN A 1 103 ? 2.020 17.618 41.890 1.00 34.75 103 GLN A O 1
ATOM 850 N N . PHE A 1 104 ? 0.435 17.567 40.279 1.00 34.28 104 PHE A N 1
ATOM 851 C CA . PHE A 1 104 ? 0.605 16.156 39.935 1.00 32.82 104 PHE A CA 1
ATOM 852 C C . PHE A 1 104 ? 0.604 15.932 38.434 1.00 32.04 104 PHE A C 1
ATOM 853 O O . PHE A 1 104 ? -0.009 16.695 37.690 1.00 31.53 104 PHE A O 1
ATOM 861 N N . ALA A 1 105 ? 1.269 14.857 38.013 1.00 31.00 105 ALA A N 1
ATOM 862 C CA . ALA A 1 105 ? 1.091 14.299 36.679 1.00 30.81 105 ALA A CA 1
ATOM 863 C C . ALA A 1 105 ? 0.283 13.015 36.788 1.00 30.04 105 ALA A C 1
ATOM 864 O O . ALA A 1 105 ? 0.365 12.304 37.798 1.00 29.52 105 ALA A O 1
ATOM 866 N N . LEU A 1 106 ? -0.492 12.725 35.750 1.00 29.47 106 LEU A N 1
ATOM 867 C CA . LEU A 1 106 ? -1.013 11.373 35.549 1.00 28.84 106 LEU A CA 1
ATOM 868 C C . LEU A 1 106 ? 0.035 10.622 34.740 1.00 28.30 106 LEU A C 1
ATOM 869 O O . LEU A 1 106 ? 0.487 11.115 33.711 1.00 28.76 106 LEU A O 1
ATOM 874 N N . GLY A 1 107 ? 0.442 9.447 35.216 1.00 27.61 107 GLY A N 1
ATOM 875 C CA . GLY A 1 107 ? 1.554 8.712 34.612 1.00 27.08 107 GLY A CA 1
ATOM 876 C C . GLY A 1 107 ? 1.365 8.363 33.133 1.00 26.62 107 GLY A C 1
ATOM 877 O O . GLY A 1 107 ? 0.422 7.661 32.796 1.00 26.07 107 GLY A O 1
ATOM 878 N N . PRO A 1 108 ? 2.253 8.862 32.243 1.00 26.35 108 PRO A N 1
ATOM 879 C CA . PRO A 1 108 ? 2.307 8.360 30.853 1.00 26.30 108 PRO A CA 1
ATOM 880 C C . PRO A 1 108 ? 3.216 7.145 30.686 1.00 26.18 108 PRO A C 1
ATOM 881 O O . PRO A 1 108 ? 3.208 6.503 29.632 1.00 26.23 108 PRO A O 1
ATOM 885 N N . THR A 1 109 ? 3.985 6.875 31.738 1.00 26.08 109 THR A N 1
ATOM 886 C CA . THR A 1 109 ? 5.048 5.885 31.828 1.00 26.27 109 THR A CA 1
ATOM 887 C C . THR A 1 109 ? 5.663 6.150 33.226 1.00 26.58 109 THR A C 1
ATOM 888 O O . THR A 1 109 ? 5.324 7.160 33.869 1.00 26.40 109 THR A O 1
ATOM 892 N N . HIS A 1 110 ? 6.502 5.241 33.720 1.00 26.85 110 HIS A N 1
ATOM 893 C CA . HIS A 1 110 ? 6.793 5.187 35.169 1.00 27.47 110 HIS A CA 1
ATOM 894 C C . HIS A 1 110 ? 8.284 5.143 35.559 1.00 28.08 110 HIS A C 1
ATOM 895 O O . HIS A 1 110 ? 8.625 4.652 36.641 1.00 28.44 110 HIS A O 1
ATOM 902 N N . GLU A 1 111 ? 9.160 5.714 34.730 1.00 28.51 111 GLU A N 1
ATOM 903 C CA . GLU A 1 111 ? 10.606 5.676 35.014 1.00 29.19 111 GLU A CA 1
ATOM 904 C C . GLU A 1 111 ? 10.947 6.302 36.375 1.00 29.53 111 GLU A C 1
ATOM 905 O O . GLU A 1 111 ? 11.703 5.715 37.151 1.00 29.46 111 GLU A O 1
ATOM 911 N N . GLU A 1 112 ? 10.361 7.461 36.670 1.00 29.85 112 GLU A N 1
ATOM 912 C CA . GLU A 1 112 ? 10.607 8.145 37.941 1.00 30.62 112 GLU A CA 1
ATOM 913 C C . GLU A 1 112 ? 10.008 7.401 39.117 1.00 30.27 112 GLU A C 1
ATOM 914 O O . GLU A 1 112 ? 10.664 7.245 40.144 1.00 30.15 112 GLU A O 1
ATOM 920 N N . LEU A 1 113 ? 8.764 6.943 38.960 1.00 29.56 113 LEU A N 1
ATOM 921 C CA . LEU A 1 113 ? 8.062 6.258 40.035 1.00 29.23 113 LEU A CA 1
ATOM 922 C C . LEU A 1 113 ? 8.837 5.015 40.435 1.00 28.74 113 LEU A C 1
ATOM 923 O O . LEU A 1 113 ? 9.141 4.836 41.618 1.00 28.79 113 LEU A O 1
ATOM 928 N N . VAL A 1 114 ? 9.200 4.188 39.456 1.00 28.14 114 VAL A N 1
ATOM 929 C CA . VAL A 1 114 ? 9.929 2.950 39.744 1.00 28.77 114 VAL A CA 1
ATOM 930 C C . VAL A 1 114 ? 11.332 3.212 40.325 1.00 29.43 114 VAL A C 1
ATOM 931 O O . VAL A 1 114 ? 11.784 2.486 41.213 1.00 30.14 114 VAL A O 1
ATOM 935 N N . THR A 1 115 ? 11.999 4.253 39.841 1.00 30.18 115 THR A N 1
ATOM 936 C CA . THR A 1 115 ? 13.294 4.655 40.401 1.00 30.61 115 THR A CA 1
ATOM 937 C C . THR A 1 115 ? 13.141 5.075 41.873 1.00 31.03 115 THR A C 1
ATOM 938 O O . THR A 1 115 ? 13.965 4.695 42.710 1.00 31.78 115 THR A O 1
ATOM 942 N N . SER A 1 116 ? 12.076 5.817 42.184 1.00 30.64 116 SER A N 1
ATOM 943 C CA . SER A 1 116 ? 11.766 6.204 43.569 1.00 30.88 116 SER A CA 1
ATOM 944 C C . SER A 1 116 ? 11.509 5.001 44.481 1.00 31.06 116 SER A C 1
ATOM 945 O O . SER A 1 116 ? 11.842 5.042 45.670 1.00 31.31 116 SER A O 1
ATOM 948 N N . ILE A 1 117 ? 10.928 3.933 43.930 1.00 30.43 117 ILE A N 1
ATOM 949 C CA . ILE A 1 117 ? 10.719 2.700 44.687 1.00 30.75 117 ILE A CA 1
ATOM 950 C C . ILE A 1 117 ? 12.040 2.037 45.081 1.00 31.45 117 ILE A C 1
ATOM 951 O O . ILE A 1 117 ? 12.214 1.679 46.240 1.00 31.93 117 ILE A O 1
ATOM 956 N N . VAL A 1 118 ? 12.942 1.859 44.118 1.00 32.03 118 VAL A N 1
ATOM 957 C CA . VAL A 1 118 ? 14.142 1.042 44.339 1.00 33.31 118 VAL A CA 1
ATOM 958 C C . VAL A 1 118 ? 15.318 1.814 44.958 1.00 35.04 118 VAL A C 1
ATOM 959 O O . VAL A 1 118 ? 16.228 1.191 45.520 1.00 35.26 118 VAL A O 1
ATOM 963 N N . ARG A 1 119 ? 15.309 3.144 44.860 1.00 36.15 119 ARG A N 1
ATOM 964 C CA . ARG A 1 119 ? 16.461 3.931 45.318 1.00 37.95 119 ARG A CA 1
ATOM 965 C C . ARG A 1 119 ? 16.609 3.850 46.833 1.00 39.52 119 ARG A C 1
ATOM 966 O O . ARG A 1 119 ? 15.636 4.005 47.568 1.00 38.72 119 ARG A O 1
ATOM 974 N N . ASN A 1 120 ? 17.837 3.574 47.267 1.00 42.13 120 ASN A N 1
ATOM 975 C CA . ASN A 1 120 ? 18.165 3.293 48.671 1.00 43.65 120 ASN A CA 1
ATOM 976 C C . ASN A 1 120 ? 17.524 2.013 49.232 1.00 43.33 120 ASN A C 1
ATOM 977 O O . ASN A 1 120 ? 17.490 1.826 50.449 1.00 42.88 120 ASN A O 1
ATOM 982 N N . GLU A 1 121 ? 17.045 1.134 48.341 1.00 42.41 121 GLU A N 1
ATOM 983 C CA . GLU A 1 121 ? 16.543 -0.197 48.702 1.00 42.30 121 GLU A CA 1
ATOM 984 C C . GLU A 1 121 ? 17.333 -1.280 47.974 1.00 42.48 121 GLU A C 1
ATOM 985 O O . GLU A 1 121 ? 17.747 -2.263 48.587 1.00 42.67 121 GLU A O 1
ATOM 991 N N . LEU A 1 122 ? 17.517 -1.118 46.664 1.00 42.07 122 LEU A N 1
ATOM 992 C CA . LEU A 1 122 ? 18.548 -1.856 45.939 1.00 42.78 122 LEU A CA 1
ATOM 993 C C . LEU A 1 122 ? 19.887 -1.158 46.232 1.00 43.88 122 LEU A C 1
ATOM 994 O O . LEU A 1 122 ? 20.354 -0.328 45.451 1.00 44.04 122 LEU A O 1
ATOM 999 N N . LYS A 1 123 ? 20.471 -1.513 47.377 1.00 45.04 123 LYS A N 1
ATOM 1000 C CA . LYS A 1 123 ? 21.656 -0.842 47.943 1.00 46.56 123 LYS A CA 1
ATOM 1001 C C . LYS A 1 123 ? 22.994 -1.484 47.577 1.00 47.68 123 LYS A C 1
ATOM 1002 O O . LYS A 1 123 ? 24.026 -0.806 47.592 1.00 48.05 123 LYS A O 1
ATOM 1005 N N . SER A 1 124 ? 22.983 -2.785 47.286 1.00 48.30 124 SER A N 1
ATOM 1006 C CA . SER A 1 124 ? 24.207 -3.543 47.034 1.00 49.30 124 SER A CA 1
ATOM 1007 C C . SER A 1 124 ? 24.153 -4.278 45.699 1.00 49.46 124 SER A C 1
ATOM 1008 O O . SER A 1 124 ? 23.072 -4.646 45.223 1.00 48.22 124 SER A O 1
ATOM 1011 N N . TYR A 1 125 ? 25.336 -4.508 45.126 1.00 49.88 125 TYR A N 1
ATOM 1012 C CA . TYR A 1 125 ? 25.510 -5.357 43.941 1.00 50.39 125 TYR A CA 1
ATOM 1013 C C . TYR A 1 125 ? 24.980 -6.782 44.150 1.00 49.76 125 TYR A C 1
ATOM 1014 O O . TYR A 1 125 ? 24.565 -7.434 43.195 1.00 49.39 125 TYR A O 1
ATOM 1023 N N . LYS A 1 126 ? 25.008 -7.255 45.398 1.00 49.69 126 LYS A N 1
ATOM 1024 C CA . LYS A 1 126 ? 24.509 -8.588 45.754 1.00 49.82 126 LYS A CA 1
ATOM 1025 C C . LYS A 1 126 ? 22.998 -8.752 45.550 1.00 48.19 126 LYS A C 1
ATOM 1026 O O . LYS A 1 126 ? 22.517 -9.875 45.430 1.00 48.74 126 LYS A O 1
ATOM 1030 N N . GLN A 1 127 ? 22.261 -7.641 45.519 1.00 47.12 127 GLN A N 1
ATOM 1031 C CA . GLN A 1 127 ? 20.812 -7.651 45.262 1.00 45.61 127 GLN A CA 1
ATOM 1032 C C . GLN A 1 127 ? 20.415 -7.591 43.776 1.00 43.96 127 GLN A C 1
ATOM 1033 O O . GLN A 1 127 ? 19.227 -7.687 43.459 1.00 43.80 127 GLN A O 1
ATOM 1039 N N . LEU A 1 128 ? 21.387 -7.421 42.878 1.00 42.85 128 LEU A N 1
ATOM 1040 C CA . LEU A 1 128 ? 21.119 -7.190 41.454 1.00 41.52 128 LEU A CA 1
ATOM 1041 C C . LEU A 1 128 ? 21.455 -8.448 40.641 1.00 41.34 128 LEU A C 1
ATOM 1042 O O . LEU A 1 128 ? 22.362 -9.183 41.029 1.00 40.52 128 LEU A O 1
ATOM 1047 N N . PRO A 1 129 ? 20.758 -8.718 39.526 1.00 39.94 129 PRO A N 1
ATOM 1048 C CA . PRO A 1 129 ? 19.731 -7.849 38.939 1.00 39.08 129 PRO A CA 1
ATOM 1049 C C . PRO A 1 129 ? 18.322 -8.000 39.532 1.00 37.76 129 PRO A C 1
ATOM 1050 O O . PRO A 1 129 ? 18.018 -8.985 40.210 1.00 36.36 129 PRO A O 1
ATOM 1054 N N . MET A 1 130 ? 17.484 -7.006 39.244 1.00 36.81 130 MET A N 1
ATOM 1055 C CA . MET A 1 130 ? 16.089 -6.972 39.667 1.00 36.34 130 MET A CA 1
ATOM 1056 C C . MET A 1 130 ? 15.243 -6.445 38.516 1.00 34.02 130 MET A C 1
ATOM 1057 O O . MET A 1 130 ? 15.572 -5.405 37.953 1.00 33.11 130 MET A O 1
ATOM 1062 N N . THR A 1 131 ? 14.144 -7.138 38.205 1.00 32.24 131 THR A N 1
ATOM 1063 C CA . THR A 1 131 ? 13.226 -6.739 37.138 1.00 31.11 131 THR A CA 1
ATOM 1064 C C . THR A 1 131 ? 11.808 -6.670 37.689 1.00 29.84 131 THR A C 1
ATOM 1065 O O . THR A 1 131 ? 11.343 -7.619 38.312 1.00 29.30 131 THR A O 1
ATOM 1069 N N . LEU A 1 132 ? 11.147 -5.533 37.467 1.00 28.81 132 LEU A N 1
ATOM 1070 C CA . LEU A 1 132 ? 9.784 -5.299 37.933 1.00 28.01 132 LEU A CA 1
ATOM 1071 C C . LEU A 1 132 ? 8.904 -4.922 36.749 1.00 27.06 132 LEU A C 1
ATOM 1072 O O . LEU A 1 132 ? 9.373 -4.274 35.811 1.00 26.97 132 LEU A O 1
ATOM 1077 N N . PHE A 1 133 ? 7.635 -5.314 36.790 1.00 25.43 133 PHE A N 1
ATOM 1078 C CA . PHE A 1 133 ? 6.688 -4.885 35.757 1.00 24.83 133 PHE A CA 1
ATOM 1079 C C . PHE A 1 133 ? 5.306 -4.674 36.330 1.00 24.28 133 PHE A C 1
ATOM 1080 O O . PHE A 1 133 ? 4.957 -5.241 37.375 1.00 23.79 133 PHE A O 1
ATOM 1088 N N . GLN A 1 134 ? 4.519 -3.861 35.631 1.00 23.83 134 GLN A N 1
ATOM 1089 C CA . GLN A 1 134 ? 3.110 -3.693 35.948 1.00 23.22 134 GLN A CA 1
ATOM 1090 C C . GLN A 1 134 ? 2.263 -3.758 34.687 1.00 23.12 134 GLN A C 1
ATOM 1091 O O . GLN A 1 134 ? 2.769 -3.596 33.573 1.00 23.44 134 GLN A O 1
ATOM 1097 N N . ILE A 1 135 ? 0.969 -3.992 34.887 1.00 23.02 135 ILE A N 1
ATOM 1098 C CA . ILE A 1 135 ? -0.048 -3.853 33.848 1.00 22.97 135 ILE A CA 1
ATOM 1099 C C . ILE A 1 135 ? -1.013 -2.791 34.377 1.00 22.90 135 ILE A C 1
ATOM 1100 O O . ILE A 1 135 ? -1.744 -3.016 35.348 1.00 22.38 135 ILE A O 1
ATOM 1105 N N . GLN A 1 136 ? -0.996 -1.625 33.747 1.00 22.67 136 GLN A N 1
ATOM 1106 C CA . GLN A 1 136 ? -1.570 -0.446 34.361 1.00 22.99 136 GLN A CA 1
ATOM 1107 C C . GLN A 1 136 ? -1.913 0.587 33.302 1.00 23.07 136 GLN A C 1
ATOM 1108 O O . GLN A 1 136 ? -1.230 0.693 32.264 1.00 22.97 136 GLN A O 1
ATOM 1114 N N . SER A 1 137 ? -3.000 1.317 33.537 1.00 23.81 137 SER A N 1
ATOM 1115 C CA . SER A 1 137 ? -3.482 2.284 32.555 1.00 24.38 137 SER A CA 1
ATOM 1116 C C . SER A 1 137 ? -2.666 3.568 32.602 1.00 24.47 137 SER A C 1
ATOM 1117 O O . SER A 1 137 ? -2.501 4.170 33.665 1.00 24.53 137 SER A O 1
ATOM 1120 N N . LYS A 1 138 ? -2.165 3.958 31.431 1.00 24.17 138 LYS A N 1
ATOM 1121 C CA . LYS A 1 138 ? -1.368 5.161 31.229 1.00 24.51 138 LYS A CA 1
ATOM 1122 C C . LYS A 1 138 ? -2.230 6.267 30.643 1.00 25.16 138 LYS A C 1
ATOM 1123 O O . LYS A 1 138 ? -3.266 5.997 30.027 1.00 25.27 138 LYS A O 1
ATOM 1129 N N . PHE A 1 139 ? -1.784 7.506 30.846 1.00 25.52 139 PHE A N 1
ATOM 1130 C CA . PHE A 1 139 ? -2.477 8.706 30.377 1.00 25.99 139 PHE A CA 1
ATOM 1131 C C . PHE A 1 139 ? -1.533 9.532 29.524 1.00 26.43 139 PHE A C 1
ATOM 1132 O O . PHE A 1 139 ? -0.432 9.871 29.970 1.00 26.99 139 PHE A O 1
ATOM 1140 N N . ARG A 1 140 ? -1.950 9.820 28.295 1.00 26.82 140 ARG A N 1
ATOM 1141 C CA . ARG A 1 140 ? -1.209 10.702 27.386 1.00 27.31 140 ARG A CA 1
ATOM 1142 C C . ARG A 1 140 ? -2.218 11.516 26.598 1.00 28.22 140 ARG A C 1
ATOM 1143 O O . ARG A 1 140 ? -3.110 10.955 25.966 1.00 27.67 140 ARG A O 1
ATOM 1151 N N . ASP A 1 141 ? -2.103 12.840 26.656 1.00 29.29 141 ASP A N 1
ATOM 1152 C CA . ASP A 1 141 ? -3.045 13.708 25.963 1.00 30.34 141 ASP A CA 1
ATOM 1153 C C . ASP A 1 141 ? -2.585 13.838 24.512 1.00 31.10 141 ASP A C 1
ATOM 1154 O O . ASP A 1 141 ? -2.021 14.864 24.094 1.00 31.12 141 ASP A O 1
ATOM 1159 N N . GLU A 1 142 ? -2.826 12.765 23.761 1.00 31.27 142 GLU A N 1
ATOM 1160 C CA . GLU A 1 142 ? -2.334 12.620 22.390 1.00 32.40 142 GLU A CA 1
ATOM 1161 C C . GLU A 1 142 ? -2.924 13.738 21.540 1.00 33.66 142 GLU A C 1
ATOM 1162 O O . GLU A 1 142 ? -4.095 14.064 21.679 1.00 33.29 142 GLU A O 1
ATOM 1168 N N . LYS A 1 143 ? -2.115 14.311 20.659 1.00 35.79 143 LYS A N 1
ATOM 1169 C CA . LYS A 1 143 ? -2.578 15.391 19.786 1.00 38.42 143 LYS A CA 1
ATOM 1170 C C . LYS A 1 143 ? -3.689 14.920 18.847 1.00 37.69 143 LYS A C 1
ATOM 1171 O O . LYS A 1 143 ? -4.645 15.652 18.605 1.00 37.44 143 LYS A O 1
ATOM 1177 N N . ARG A 1 144 ? -3.574 13.684 18.359 1.00 37.34 144 ARG A N 1
ATOM 1178 C CA . ARG A 1 144 ? -4.533 13.112 17.424 1.00 37.58 144 ARG A CA 1
ATOM 1179 C C . ARG A 1 144 ? -4.871 11.654 17.777 1.00 36.54 144 ARG A C 1
ATOM 1180 O O . ARG A 1 144 ? -4.375 10.724 17.129 1.00 34.74 144 ARG A O 1
ATOM 1188 N N . PRO A 1 145 ? -5.736 11.450 18.796 1.00 36.40 145 PRO A N 1
ATOM 1189 C CA . PRO A 1 145 ? -6.258 10.110 19.054 1.00 36.26 145 PRO A CA 1
ATOM 1190 C C . PRO A 1 145 ? -6.965 9.598 17.804 1.00 36.82 145 PRO A C 1
ATOM 1191 O O . PRO A 1 145 ? -7.630 10.374 17.105 1.00 36.23 145 PRO A O 1
ATOM 1195 N N . ARG A 1 146 ? -6.791 8.318 17.508 1.00 36.29 146 ARG A N 1
ATOM 1196 C CA . ARG A 1 146 ? -7.329 7.747 16.280 1.00 36.91 146 ARG A CA 1
ATOM 1197 C C . ARG A 1 146 ? -7.285 6.235 16.295 1.00 35.94 146 ARG A C 1
ATOM 1198 O O . ARG A 1 146 ? -6.569 5.627 17.102 1.00 34.22 146 ARG A O 1
ATOM 1206 N N . PHE A 1 147 ? -8.049 5.650 15.376 1.00 35.38 147 PHE A N 1
ATOM 1207 C CA . PHE A 1 147 ? -8.097 4.206 15.173 1.00 35.29 147 PHE A CA 1
ATOM 1208 C C . PHE A 1 147 ? -8.452 3.430 16.454 1.00 33.49 147 PHE A C 1
ATOM 1209 O O . PHE A 1 147 ? -7.877 2.375 16.735 1.00 32.69 147 PHE A O 1
ATOM 1217 N N . GLY A 1 148 ? -9.403 3.961 17.220 1.00 32.03 148 GLY A N 1
ATOM 1218 C CA . GLY A 1 148 ? -9.903 3.291 18.417 1.00 31.23 148 GLY A CA 1
ATOM 1219 C C . GLY A 1 148 ? -8.829 3.044 19.456 1.00 30.20 148 GLY A C 1
ATOM 1220 O O . GLY A 1 148 ? -8.165 3.980 19.915 1.00 30.09 148 GLY A O 1
ATOM 1221 N N . LEU A 1 149 ? -8.626 1.774 19.794 1.00 29.34 149 LEU A N 1
ATOM 1222 C CA . LEU A 1 149 ? -7.633 1.401 20.801 1.00 28.64 149 LEU A CA 1
ATOM 1223 C C . LEU A 1 149 ? -6.190 1.514 20.332 1.00 28.34 149 LEU A C 1
ATOM 1224 O O . LEU A 1 149 ? -5.282 1.451 21.158 1.00 27.92 149 LEU A O 1
ATOM 1229 N N . LEU A 1 150 ? -5.955 1.672 19.026 1.00 28.35 150 LEU A N 1
ATOM 1230 C CA . LEU A 1 150 ? -4.582 1.820 18.534 1.00 28.79 150 LEU A CA 1
ATOM 1231 C C . LEU A 1 150 ? -3.903 3.097 19.050 1.00 28.34 150 LEU A C 1
ATOM 1232 O O . LEU A 1 150 ? -2.706 3.081 19.316 1.00 28.09 150 LEU A O 1
ATOM 1237 N N . ARG A 1 151 ? -4.652 4.193 19.199 1.00 28.62 151 ARG A N 1
ATOM 1238 C CA . ARG A 1 151 ? -4.108 5.401 19.844 1.00 28.99 151 ARG A CA 1
ATOM 1239 C C . ARG A 1 151 ? -5.146 6.083 20.717 1.00 29.13 151 ARG A C 1
ATOM 1240 O O . ARG A 1 151 ? -5.887 6.963 20.258 1.00 29.44 151 ARG A O 1
ATOM 1248 N N . GLY A 1 152 ? -5.185 5.656 21.976 1.00 28.53 152 GLY A N 1
ATOM 1249 C CA . GLY A 1 152 ? -6.030 6.260 22.991 1.00 28.31 152 GLY A CA 1
ATOM 1250 C C . GLY A 1 152 ? -5.308 7.302 23.830 1.00 28.18 152 GLY A C 1
ATOM 1251 O O . GLY A 1 152 ? -4.090 7.480 23.740 1.00 28.36 152 GLY A O 1
ATOM 1252 N N . ARG A 1 153 ? -6.086 7.992 24.658 1.00 27.89 153 ARG A N 1
ATOM 1253 C CA . ARG A 1 153 ? -5.551 8.907 25.657 1.00 28.06 153 ARG A CA 1
ATOM 1254 C C . ARG A 1 153 ? -5.430 8.249 27.023 1.00 27.12 153 ARG A C 1
ATOM 1255 O O . ARG A 1 153 ? -4.551 8.604 27.798 1.00 27.30 153 ARG A O 1
ATOM 1263 N N . GLU A 1 154 ? -6.318 7.303 27.312 1.00 26.64 154 GLU A N 1
ATOM 1264 C CA . GLU A 1 154 ? -6.172 6.409 28.459 1.00 26.15 154 GLU A CA 1
ATOM 1265 C C . GLU A 1 154 ? -6.054 5.009 27.867 1.00 25.84 154 GLU A C 1
ATOM 1266 O O . GLU A 1 154 ? -6.933 4.582 27.134 1.00 26.18 154 GLU A O 1
ATOM 1272 N N . PHE A 1 155 ? -4.949 4.318 28.136 1.00 24.98 155 PHE A N 1
ATOM 1273 C CA . PHE A 1 155 ? -4.692 3.022 27.508 1.00 24.73 155 PHE A CA 1
ATOM 1274 C C . PHE A 1 155 ? -3.926 2.110 28.450 1.00 24.18 155 PHE A C 1
ATOM 1275 O O . PHE A 1 155 ? -3.223 2.585 29.339 1.00 24.67 155 PHE A O 1
ATOM 1283 N N . ILE A 1 156 ? -4.042 0.804 28.228 1.00 23.75 156 ILE A N 1
ATOM 1284 C CA . ILE A 1 156 ? -3.376 -0.192 29.076 1.00 23.45 156 ILE A CA 1
ATOM 1285 C C . ILE A 1 156 ? -1.978 -0.503 28.512 1.00 23.48 156 ILE A C 1
ATOM 1286 O O . ILE A 1 156 ? -1.822 -0.869 27.328 1.00 23.15 156 ILE A O 1
ATOM 1291 N N . MET A 1 157 ? -0.967 -0.367 29.362 1.00 23.14 157 MET A N 1
ATOM 1292 C CA . MET A 1 157 ? 0.397 -0.755 29.015 1.00 23.56 157 MET A CA 1
ATOM 1293 C C . MET A 1 157 ? 0.931 -1.744 30.041 1.00 23.68 157 MET A C 1
ATOM 1294 O O . MET A 1 157 ? 0.670 -1.604 31.247 1.00 23.11 157 MET A O 1
ATOM 1299 N N . LYS A 1 158 ? 1.675 -2.739 29.553 1.00 23.80 158 LYS A N 1
ATOM 1300 C CA . LYS A 1 158 ? 2.557 -3.541 30.391 1.00 24.30 158 LYS A CA 1
ATOM 1301 C C . LYS A 1 158 ? 3.929 -2.891 30.301 1.00 24.44 158 LYS A C 1
ATOM 1302 O O . LYS A 1 158 ? 4.547 -2.930 29.242 1.00 25.13 158 LYS A O 1
ATOM 1308 N N . ASP A 1 159 ? 4.382 -2.267 31.381 1.00 24.32 159 ASP A N 1
ATOM 1309 C CA . ASP A 1 159 ? 5.713 -1.639 31.424 1.00 24.44 159 ASP A CA 1
ATOM 1310 C C . ASP A 1 159 ? 6.599 -2.344 32.440 1.00 24.65 159 ASP A C 1
ATOM 1311 O O . ASP A 1 159 ? 6.175 -2.585 33.562 1.00 24.46 159 ASP A O 1
ATOM 1316 N N . ALA A 1 160 ? 7.813 -2.696 32.014 1.00 25.04 160 ALA A N 1
ATOM 1317 C CA . ALA A 1 160 ? 8.798 -3.366 32.857 1.00 25.26 160 ALA A CA 1
ATOM 1318 C C . ALA A 1 160 ? 10.056 -2.516 32.958 1.00 26.12 160 ALA A C 1
ATOM 1319 O O . ALA A 1 160 ? 10.364 -1.738 32.053 1.00 26.39 160 ALA A O 1
ATOM 1321 N N . TYR A 1 161 ? 10.759 -2.671 34.077 1.00 26.40 161 TYR A N 1
ATOM 1322 C CA . TYR A 1 161 ? 11.973 -1.900 34.382 1.00 27.01 161 TYR A CA 1
ATOM 1323 C C . TYR A 1 161 ? 12.941 -2.839 35.069 1.00 27.79 161 TYR A C 1
ATOM 1324 O O . TYR A 1 161 ? 12.558 -3.540 36.005 1.00 27.44 161 TYR A O 1
ATOM 1333 N N . SER A 1 162 ? 14.193 -2.857 34.609 1.00 29.23 162 SER A N 1
ATOM 1334 C CA . SER A 1 162 ? 15.201 -3.755 35.168 1.00 30.09 162 SER A CA 1
ATOM 1335 C C . SER A 1 162 ? 16.390 -2.950 35.656 1.00 31.15 162 SER A C 1
ATOM 1336 O O . SER A 1 162 ? 16.684 -1.888 35.109 1.00 31.10 162 SER A O 1
ATOM 1339 N N . PHE A 1 163 ? 17.057 -3.470 36.685 1.00 32.17 163 PHE A N 1
ATOM 1340 C CA . PHE A 1 163 ? 18.125 -2.761 37.401 1.00 33.19 163 PHE A CA 1
ATOM 1341 C C . PHE A 1 163 ? 19.346 -3.660 37.510 1.00 33.79 163 PHE A C 1
ATOM 1342 O O . PHE A 1 163 ? 19.221 -4.844 37.822 1.00 33.42 163 PHE A O 1
ATOM 1350 N N . HIS A 1 164 ? 20.524 -3.088 37.240 1.00 35.03 164 HIS A N 1
ATOM 1351 C CA . HIS A 1 164 ? 21.731 -3.878 36.979 1.00 35.81 164 HIS A CA 1
ATOM 1352 C C . HIS A 1 164 ? 22.991 -3.252 37.563 1.00 37.25 164 HIS A C 1
ATOM 1353 O O . HIS A 1 164 ? 23.084 -2.031 37.698 1.00 37.17 164 HIS A O 1
ATOM 1360 N N . ALA A 1 165 ? 23.950 -4.117 37.894 1.00 38.96 165 ALA A N 1
ATOM 1361 C CA . ALA A 1 165 ? 25.264 -3.697 38.393 1.00 41.30 165 ALA A CA 1
ATOM 1362 C C . ALA A 1 165 ? 26.244 -3.336 37.267 1.00 42.84 165 ALA A C 1
ATOM 1363 O O . ALA A 1 165 ? 27.183 -2.568 37.489 1.00 44.26 165 ALA A O 1
ATOM 1365 N N . ASP A 1 166 ? 26.027 -3.893 36.074 1.00 44.17 166 ASP A N 1
ATOM 1366 C CA . ASP A 1 166 ? 26.912 -3.686 34.919 1.00 45.42 166 ASP A CA 1
ATOM 1367 C C . ASP A 1 166 ? 26.164 -3.862 33.592 1.00 45.84 166 ASP A C 1
ATOM 1368 O O . ASP A 1 166 ? 25.015 -4.327 33.569 1.00 44.20 166 ASP A O 1
ATOM 1373 N N . GLU A 1 167 ? 26.831 -3.495 32.496 1.00 46.24 167 GLU A N 1
ATOM 1374 C CA . GLU A 1 167 ? 26.243 -3.540 31.146 1.00 46.61 167 GLU A CA 1
ATOM 1375 C C . GLU A 1 167 ? 25.939 -4.954 30.641 1.00 45.35 167 GLU A C 1
ATOM 1376 O O . GLU A 1 167 ? 24.960 -5.150 29.918 1.00 43.85 167 GLU A O 1
ATOM 1382 N N . ALA A 1 168 ? 26.780 -5.923 31.010 1.00 44.42 168 ALA A N 1
ATOM 1383 C CA . ALA A 1 168 ? 26.567 -7.33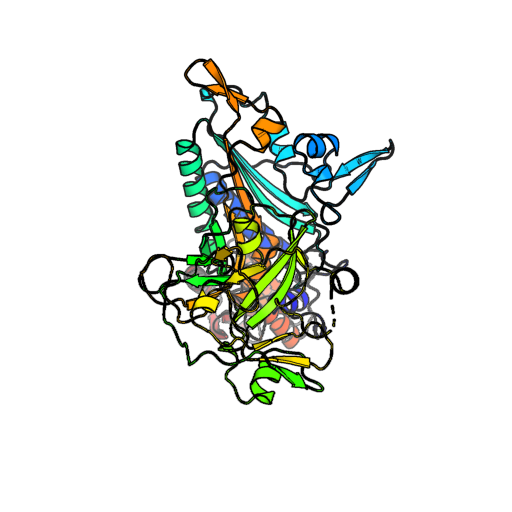4 30.645 1.00 43.88 168 ALA A CA 1
ATOM 1384 C C . ALA A 1 168 ? 25.265 -7.901 31.227 1.00 42.62 168 ALA A C 1
ATOM 1385 O O . ALA A 1 168 ? 24.552 -8.653 30.552 1.00 42.20 168 ALA A O 1
ATOM 1387 N N . SER A 1 169 ? 24.965 -7.540 32.474 1.00 41.67 169 SER A N 1
ATOM 1388 C CA . SER A 1 169 ? 23.708 -7.938 33.117 1.00 40.85 169 SER A CA 1
ATOM 1389 C C . SER A 1 169 ? 22.489 -7.330 32.406 1.00 39.60 169 SER A C 1
ATOM 1390 O O . SER A 1 169 ? 21.511 -8.034 32.160 1.00 38.91 169 SER A O 1
ATOM 1393 N N . LEU A 1 170 ? 22.566 -6.040 32.074 1.00 38.87 170 LEU A N 1
ATOM 1394 C CA . LEU A 1 170 ? 21.532 -5.365 31.275 1.00 38.29 170 LEU A CA 1
ATOM 1395 C C . LEU A 1 170 ? 21.315 -6.074 29.940 1.00 38.27 170 LEU A C 1
ATOM 1396 O O . LEU A 1 170 ? 20.178 -6.349 29.564 1.00 36.73 170 LEU A O 1
ATOM 1401 N N . ASP A 1 171 ? 22.409 -6.380 29.241 1.00 38.72 171 ASP A N 1
ATOM 1402 C CA . ASP A 1 171 ? 22.343 -7.108 27.963 1.00 39.56 171 ASP A CA 1
ATOM 1403 C C . ASP A 1 171 ? 21.602 -8.445 28.087 1.00 38.65 171 ASP A C 1
ATOM 1404 O O . ASP A 1 171 ? 20.829 -8.805 27.195 1.00 38.05 171 ASP A O 1
ATOM 1409 N N . GLN A 1 172 ? 21.817 -9.160 29.195 1.00 37.99 172 GLN A N 1
ATOM 1410 C CA . GLN A 1 172 ? 21.139 -10.439 29.434 1.00 38.07 172 GLN A CA 1
ATOM 1411 C C . GLN A 1 172 ? 19.625 -10.279 29.588 1.00 36.30 172 GLN A C 1
ATOM 1412 O O . GLN A 1 172 ? 18.861 -11.017 28.973 1.00 34.99 172 GLN A O 1
ATOM 1418 N N . THR A 1 173 ? 19.210 -9.329 30.419 1.00 35.15 173 THR A N 1
ATOM 1419 C CA . THR A 1 173 ? 17.773 -9.075 30.649 1.00 34.50 173 THR A CA 1
ATOM 1420 C C . THR A 1 173 ? 17.088 -8.512 29.396 1.00 33.79 173 THR A C 1
ATOM 1421 O O . THR A 1 173 ? 15.948 -8.876 29.089 1.00 33.05 173 THR A O 1
ATOM 1425 N N . TYR A 1 174 ? 17.781 -7.630 28.680 1.00 33.51 174 TYR A N 1
ATOM 1426 C CA . TYR A 1 174 ? 17.289 -7.114 27.396 1.00 33.75 174 TYR A CA 1
ATOM 1427 C C . TYR A 1 174 ? 16.990 -8.265 26.432 1.00 34.04 174 TYR A C 1
ATOM 1428 O O . TYR A 1 174 ? 15.951 -8.280 25.775 1.00 32.49 174 TYR A O 1
ATOM 1437 N N . GLN A 1 175 ? 17.900 -9.236 26.371 1.00 35.25 175 GLN A N 1
ATOM 1438 C CA . GLN A 1 175 ? 17.693 -10.440 25.563 1.00 36.51 175 GLN A CA 1
ATOM 1439 C C . GLN A 1 175 ? 16.533 -11.303 26.079 1.00 35.11 175 GLN A C 1
ATOM 1440 O O . GLN A 1 175 ? 15.751 -11.831 25.285 1.00 34.15 175 GLN A O 1
ATOM 1446 N N . ASP A 1 176 ? 16.443 -11.465 27.398 1.00 34.10 176 ASP A N 1
ATOM 1447 C CA . ASP A 1 176 ? 15.315 -12.189 28.005 1.00 33.63 176 ASP A CA 1
ATOM 1448 C C . ASP A 1 176 ? 13.979 -11.535 27.635 1.00 32.50 176 ASP A C 1
ATOM 1449 O O . ASP A 1 176 ? 13.034 -12.223 27.239 1.00 31.92 176 ASP A O 1
ATOM 1454 N N . MET A 1 177 ? 13.905 -10.208 27.755 1.00 32.08 177 MET A N 1
ATOM 1455 C CA . MET A 1 177 ? 12.674 -9.472 27.409 1.00 31.81 177 MET A CA 1
ATOM 1456 C C . MET A 1 177 ? 12.328 -9.576 25.934 1.00 31.74 177 MET A C 1
ATOM 1457 O O . MET A 1 177 ? 11.172 -9.791 25.582 1.00 31.50 177 MET A O 1
ATOM 1462 N N . TYR A 1 178 ? 13.339 -9.387 25.088 1.00 32.37 178 TYR A N 1
ATOM 1463 C CA . TYR A 1 178 ? 13.212 -9.547 23.637 1.00 32.68 178 TYR A CA 1
ATOM 1464 C C . TYR A 1 178 ? 12.571 -10.894 23.316 1.00 32.94 178 TYR A C 1
ATOM 1465 O O . TYR A 1 178 ? 11.581 -10.969 22.580 1.00 32.09 178 TYR A O 1
ATOM 1474 N N . GLN A 1 179 ? 13.136 -11.948 23.890 1.00 33.56 179 GLN A N 1
ATOM 1475 C CA . GLN A 1 179 ? 12.633 -13.300 23.689 1.00 34.41 179 GLN A CA 1
ATOM 1476 C C . GLN A 1 179 ? 11.226 -13.489 24.262 1.00 33.19 179 GLN A C 1
ATOM 1477 O O . GLN A 1 179 ? 10.372 -14.063 23.596 1.00 33.22 179 GLN A O 1
ATOM 1483 N N . ALA A 1 180 ? 10.992 -12.996 25.478 1.00 31.61 180 ALA A N 1
ATOM 1484 C CA . ALA A 1 180 ? 9.659 -13.049 26.112 1.00 30.78 180 ALA A CA 1
ATOM 1485 C C . ALA A 1 180 ? 8.597 -12.332 25.280 1.00 30.12 180 ALA A C 1
ATOM 1486 O O . ALA A 1 180 ? 7.483 -12.832 25.117 1.00 29.35 180 ALA A O 1
ATOM 1488 N N . TYR A 1 181 ? 8.954 -11.165 24.750 1.00 29.75 181 TYR A N 1
ATOM 1489 C CA . TYR A 1 181 ? 8.052 -10.402 23.885 1.00 30.18 181 TYR A CA 1
ATOM 1490 C C . TYR A 1 181 ? 7.701 -11.169 22.609 1.00 30.67 181 TYR A C 1
ATOM 1491 O O . TYR A 1 181 ? 6.539 -11.227 22.237 1.00 29.96 181 TYR A O 1
ATOM 1500 N N . SER A 1 182 ? 8.696 -11.785 21.968 1.00 31.53 182 SER A N 1
ATOM 1501 C CA . SER A 1 182 ? 8.439 -12.630 20.797 1.00 32.67 182 SER A CA 1
ATOM 1502 C C . SER A 1 182 ? 7.420 -13.729 21.115 1.00 32.72 182 SER A C 1
ATOM 1503 O O . SER A 1 182 ? 6.497 -13.951 20.340 1.00 32.75 182 SER A O 1
ATOM 1506 N N A ARG A 1 183 ? 7.600 -14.392 22.260 0.50 32.60 183 ARG A N 1
ATOM 1507 N N B ARG A 1 183 ? 7.578 -14.385 22.261 0.50 33.02 183 ARG A N 1
ATOM 1508 C CA A ARG A 1 183 ? 6.680 -15.433 22.734 0.50 32.77 183 ARG A CA 1
ATOM 1509 C CA B ARG A 1 183 ? 6.664 -15.449 22.671 0.50 33.47 183 ARG A CA 1
ATOM 1510 C C A ARG A 1 183 ? 5.272 -14.899 22.986 0.50 31.79 183 ARG A C 1
ATOM 1511 C C B ARG A 1 183 ? 5.263 -14.935 23.039 0.50 32.21 183 ARG A C 1
ATOM 1512 O O A ARG A 1 183 ? 4.293 -15.487 22.522 0.50 31.65 183 ARG A O 1
ATOM 1513 O O B ARG A 1 183 ? 4.271 -15.578 22.700 0.50 32.12 183 ARG A O 1
ATOM 1528 N N . ILE A 1 184 ? 5.181 -13.786 23.713 1.00 30.99 184 ILE A N 1
ATOM 1529 C CA . ILE A 1 184 ? 3.880 -13.157 24.028 1.00 30.09 184 ILE A CA 1
ATOM 1530 C C . ILE A 1 184 ? 3.087 -12.882 22.748 1.00 29.69 184 ILE A C 1
ATOM 1531 O O . ILE A 1 184 ? 1.939 -13.297 22.629 1.00 29.79 184 ILE A O 1
ATOM 1536 N N . PHE A 1 185 ? 3.712 -12.211 21.786 1.00 29.16 185 PHE A N 1
ATOM 1537 C CA . PHE A 1 185 ? 3.009 -11.857 20.547 1.00 29.02 185 PHE A CA 1
ATOM 1538 C C . PHE A 1 185 ? 2.586 -13.078 19.723 1.00 29.85 185 PHE A C 1
ATOM 1539 O O . PHE A 1 185 ? 1.456 -13.118 19.231 1.00 29.49 185 PHE A 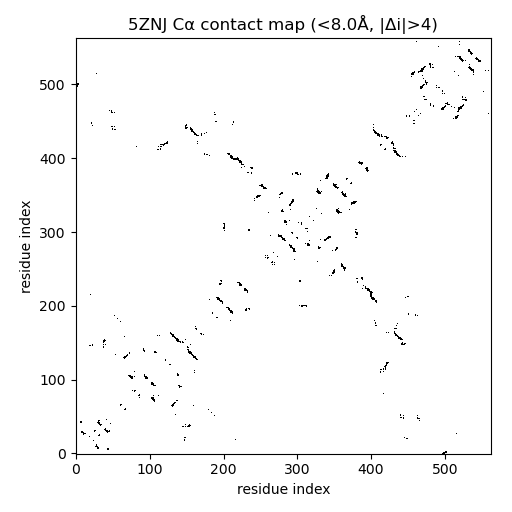O 1
ATOM 1547 N N . GLU A 1 186 ? 3.455 -14.084 19.615 1.00 31.24 186 GLU A N 1
ATOM 1548 C CA . GLU A 1 186 ? 3.077 -15.318 18.908 1.00 33.20 186 GLU A CA 1
ATOM 1549 C C . GLU A 1 186 ? 1.917 -16.027 19.614 1.00 32.21 186 GLU A C 1
ATOM 1550 O O . GLU A 1 186 ? 0.985 -16.477 18.963 1.00 32.39 186 GLU A O 1
ATOM 1556 N N . ARG A 1 187 ? 1.971 -16.103 20.942 1.00 31.47 187 ARG A N 1
ATOM 1557 C CA . ARG A 1 187 ? 0.915 -16.774 21.711 1.00 31.53 187 ARG A CA 1
ATOM 1558 C C . ARG A 1 187 ? -0.461 -16.126 21.591 1.00 30.84 187 ARG A C 1
ATOM 1559 O O . ARG A 1 187 ? -1.452 -16.844 21.538 1.00 30.80 187 ARG A O 1
ATOM 1567 N N . VAL A 1 188 ? -0.519 -14.792 21.536 1.00 30.52 188 VAL A N 1
ATOM 1568 C CA . VAL A 1 188 ? -1.803 -14.069 21.416 1.00 30.71 188 VAL A CA 1
ATOM 1569 C C . VAL A 1 188 ? -2.340 -13.961 19.980 1.00 31.25 188 VAL A C 1
ATOM 1570 O O . VAL A 1 188 ? -3.415 -13.390 19.763 1.00 31.11 188 VAL A O 1
ATOM 1574 N N . GLY A 1 189 ? -1.607 -14.510 19.009 1.00 33.16 189 GLY A N 1
ATOM 1575 C CA . GLY A 1 189 ? -2.065 -14.588 17.623 1.00 33.77 189 GLY A CA 1
ATOM 1576 C C . GLY A 1 189 ? -1.644 -13.419 16.752 1.00 33.91 189 GLY A C 1
ATOM 1577 O O . GLY A 1 189 ? -2.309 -13.119 15.758 1.00 34.20 189 GLY A O 1
ATOM 1578 N N . ILE A 1 190 ? -0.534 -12.773 17.117 1.00 33.82 190 ILE A N 1
ATOM 1579 C CA . ILE A 1 190 ? 0.056 -11.690 16.335 1.00 34.30 190 ILE A CA 1
ATOM 1580 C C . ILE A 1 190 ? 1.303 -12.180 15.606 1.00 34.30 190 ILE A C 1
ATOM 1581 O O . ILE A 1 190 ? 2.172 -12.794 16.217 1.00 34.20 190 ILE A O 1
ATOM 1586 N N . ASN A 1 191 ? 1.358 -11.909 14.306 1.00 34.43 191 ASN A N 1
ATOM 1587 C CA . ASN A 1 191 ? 2.572 -12.034 13.509 1.00 35.18 191 ASN A CA 1
ATOM 1588 C C . ASN A 1 191 ? 3.360 -10.732 13.653 1.00 33.90 191 ASN A C 1
ATOM 1589 O O . ASN A 1 191 ? 2.980 -9.714 13.083 1.00 32.61 191 ASN A O 1
ATOM 1594 N N . ALA A 1 192 ? 4.432 -10.766 14.445 1.00 34.03 192 ALA A N 1
ATOM 1595 C CA . ALA A 1 192 ? 5.241 -9.572 14.729 1.00 34.21 192 ALA A CA 1
ATOM 1596 C C . ALA A 1 192 ? 6.699 -9.772 14.355 1.00 34.82 192 ALA A C 1
ATOM 1597 O O . ALA A 1 192 ? 7.188 -10.896 14.310 1.00 35.50 192 ALA A O 1
ATOM 1599 N N . ARG A 1 193 ? 7.382 -8.666 14.089 1.00 35.37 193 ARG A N 1
ATOM 1600 C CA . ARG A 1 193 ? 8.814 -8.680 13.808 1.00 36.33 193 ARG A CA 1
ATOM 1601 C C . ARG A 1 193 ? 9.491 -7.653 14.696 1.00 34.74 193 ARG A C 1
ATOM 1602 O O . ARG A 1 193 ? 9.026 -6.517 14.759 1.00 32.96 193 ARG A O 1
ATOM 1610 N N . PRO A 1 194 ? 10.588 -8.039 15.381 1.00 34.49 194 PRO A N 1
ATOM 1611 C CA . PRO A 1 194 ? 11.399 -7.031 16.057 1.00 34.65 194 PRO A CA 1
ATOM 1612 C C . PRO A 1 194 ? 12.238 -6.268 15.036 1.00 34.96 194 PRO A C 1
ATOM 1613 O O . PRO A 1 194 ? 12.814 -6.880 14.133 1.00 35.25 194 PRO A O 1
ATOM 1617 N N . VAL A 1 195 ? 12.292 -4.946 15.176 1.00 34.77 195 VAL A N 1
ATOM 1618 C CA . VAL A 1 195 ? 13.035 -4.095 14.250 1.00 35.56 195 VAL A CA 1
ATOM 1619 C C . VAL A 1 195 ? 13.880 -3.099 15.037 1.00 35.76 195 VAL A C 1
ATOM 1620 O O . VAL A 1 195 ? 13.477 -2.643 16.110 1.00 34.65 195 VAL A O 1
ATOM 1624 N N . VAL A 1 196 ? 15.047 -2.762 14.501 1.00 36.51 196 VAL A N 1
ATOM 1625 C CA . VAL A 1 196 ? 15.907 -1.769 15.130 1.00 37.68 196 VAL A CA 1
ATOM 1626 C C . VAL A 1 196 ? 15.181 -0.427 15.072 1.00 37.87 196 VAL A C 1
ATOM 1627 O O . VAL A 1 196 ? 14.688 -0.017 14.017 1.00 38.16 196 VAL A O 1
ATOM 1631 N N . ALA A 1 197 ? 15.102 0.228 16.225 1.00 39.04 197 ALA A N 1
ATOM 1632 C CA . ALA A 1 197 ? 14.416 1.504 16.361 1.00 39.83 197 ALA A CA 1
ATOM 1633 C C . ALA A 1 197 ? 15.419 2.618 16.585 1.00 41.02 197 ALA A C 1
ATOM 1634 O O . ALA A 1 197 ? 16.579 2.367 16.902 1.00 40.58 197 ALA A O 1
ATOM 1636 N N . ASP A 1 198 ? 14.951 3.849 16.425 1.00 42.21 198 ASP A N 1
ATOM 1637 C CA . ASP A 1 198 ? 15.766 5.027 16.687 1.00 44.06 198 ASP A CA 1
ATOM 1638 C C . ASP A 1 198 ? 15.977 5.196 18.194 1.00 44.60 198 ASP A C 1
ATOM 1639 O O . ASP A 1 198 ? 15.030 5.113 18.973 1.00 44.78 198 ASP A O 1
ATOM 1644 N N . SER A 1 199 ? 17.220 5.458 18.584 1.00 45.56 199 SER A N 1
ATOM 1645 C CA . SER A 1 199 ? 17.594 5.617 19.996 1.00 46.25 199 SER A CA 1
ATOM 1646 C C . SER A 1 199 ? 17.309 7.013 20.576 1.00 46.71 199 SER A C 1
ATOM 1647 O O . SER A 1 199 ? 17.597 7.254 21.750 1.00 47.78 199 SER A O 1
ATOM 1649 N N . GLY A 1 200 ? 16.745 7.918 19.771 1.00 46.30 200 GLY A N 1
ATOM 1650 C CA . GLY A 1 200 ? 16.493 9.302 20.175 1.00 46.72 200 GLY A CA 1
ATOM 1651 C C . GLY A 1 200 ? 17.575 10.225 19.637 1.00 47.53 200 GLY A C 1
ATOM 1652 O O . GLY A 1 200 ? 18.591 9.763 19.108 1.00 46.94 200 GLY A O 1
ATOM 1653 N N . ALA A 1 201 ? 17.353 11.529 19.776 1.00 47.74 201 ALA A N 1
ATOM 1654 C CA . ALA A 1 201 ? 18.256 12.535 19.217 1.00 49.29 201 ALA A CA 1
ATOM 1655 C C . ALA A 1 201 ? 19.660 12.471 19.822 1.00 50.36 201 ALA A C 1
ATOM 1656 O O . ALA A 1 201 ? 20.642 12.473 19.087 1.00 51.16 201 ALA A O 1
ATOM 1658 N N . ILE A 1 202 ? 19.739 12.388 21.151 1.00 51.31 202 ILE A N 1
ATOM 1659 C CA . ILE A 1 202 ? 21.017 12.479 21.880 1.00 52.90 202 ILE A CA 1
ATOM 1660 C C . ILE A 1 202 ? 21.704 11.131 22.099 1.00 53.27 202 ILE A C 1
ATOM 1661 O O . ILE A 1 202 ? 22.918 11.012 21.918 1.00 53.54 202 ILE A O 1
ATOM 1663 N N . GLY A 1 203 ? 20.928 10.125 22.502 1.00 53.22 203 GLY A N 1
ATOM 1664 C CA . GLY A 1 203 ? 21.471 8.822 22.884 1.00 53.46 203 GLY A CA 1
ATOM 1665 C C . GLY A 1 203 ? 21.810 7.917 21.715 1.00 53.43 203 GLY A C 1
ATOM 1666 O O . GLY A 1 203 ? 21.418 8.179 20.576 1.00 53.36 203 GLY A O 1
ATOM 1667 N N . GLY A 1 204 ? 22.557 6.856 22.009 1.00 54.14 204 GLY A N 1
ATOM 1668 C CA . GLY A 1 204 ? 22.878 5.811 21.033 1.00 54.35 204 GLY A CA 1
ATOM 1669 C C . GLY A 1 204 ? 22.671 4.407 21.582 1.00 54.42 204 GLY A C 1
ATOM 1670 O O . GLY A 1 204 ? 23.311 3.458 21.123 1.00 55.17 204 GLY A O 1
ATOM 1671 N N . SER A 1 205 ? 21.766 4.270 22.551 1.00 53.40 205 SER A N 1
ATOM 1672 C CA . SER A 1 205 ? 21.525 2.987 23.207 1.00 52.51 205 SER A CA 1
ATOM 1673 C C . SER A 1 205 ? 20.752 2.039 22.300 1.00 50.13 205 SER A C 1
ATOM 1674 O O . SER A 1 205 ? 20.043 2.470 21.388 1.00 49.66 205 SER A O 1
ATOM 1677 N N . HIS A 1 206 ? 20.889 0.746 22.575 1.00 48.08 206 HIS A N 1
ATOM 1678 C CA . HIS A 1 206 ? 20.231 -0.285 21.784 1.00 46.09 206 HIS A CA 1
ATOM 1679 C C . HIS A 1 206 ? 18.735 -0.287 22.090 1.00 43.38 206 HIS A C 1
ATOM 1680 O O . HIS A 1 206 ? 18.335 -0.256 23.260 1.00 42.83 206 HIS A O 1
ATOM 1683 N N . THR A 1 207 ? 17.924 -0.282 21.037 1.00 40.71 207 THR A N 1
ATOM 1684 C CA . THR A 1 207 ? 16.479 -0.440 21.169 1.00 39.27 207 THR A CA 1
ATOM 1685 C C . THR A 1 207 ? 15.873 -1.144 19.958 1.00 38.06 207 THR A C 1
ATOM 1686 O O . THR A 1 207 ? 16.274 -0.894 18.813 1.00 37.87 207 THR A O 1
ATOM 1690 N N . HIS A 1 208 ? 14.909 -2.025 20.235 1.00 36.47 208 HIS A N 1
ATOM 1691 C CA . HIS A 1 208 ? 14.116 -2.696 19.216 1.00 35.48 208 HIS A CA 1
ATOM 1692 C C . HIS A 1 208 ? 12.637 -2.413 19.460 1.00 34.26 208 HIS A C 1
ATOM 1693 O O . HIS A 1 208 ? 12.201 -2.380 20.609 1.00 33.44 208 HIS A O 1
ATOM 1700 N N . GLU A 1 209 ? 11.890 -2.188 18.382 1.00 33.76 209 GLU A N 1
ATOM 1701 C CA . GLU A 1 209 ? 10.429 -2.120 18.421 1.00 33.80 209 GLU A CA 1
ATOM 1702 C C . GLU A 1 209 ? 9.866 -3.431 17.899 1.00 32.54 209 GLU A C 1
ATOM 1703 O O . GLU A 1 209 ? 10.391 -3.992 16.940 1.00 32.76 209 GLU A O 1
ATOM 1709 N N . PHE A 1 210 ? 8.782 -3.898 18.503 1.00 31.07 210 PHE A N 1
ATOM 1710 C CA . PHE A 1 210 ? 8.044 -5.043 17.969 1.00 30.78 210 PHE A CA 1
ATOM 1711 C C . PHE A 1 210 ? 6.894 -4.530 17.122 1.00 30.25 210 PHE A C 1
ATOM 1712 O O . PHE A 1 210 ? 6.050 -3.768 17.610 1.00 29.10 210 PHE A O 1
ATOM 1720 N N . MET A 1 211 ? 6.891 -4.938 15.852 1.00 30.17 211 MET A N 1
ATOM 1721 C CA . MET A 1 211 ? 5.936 -4.453 14.859 1.00 30.79 211 MET A CA 1
ATOM 1722 C C . MET A 1 211 ? 4.969 -5.551 14.420 1.00 30.85 211 MET A C 1
ATOM 1723 O O . MET A 1 211 ? 5.388 -6.550 13.833 1.00 31.09 211 MET A O 1
ATOM 1728 N N . ALA A 1 212 ? 3.681 -5.358 14.702 1.00 30.62 212 ALA A N 1
ATOM 1729 C CA . ALA A 1 212 ? 2.637 -6.241 14.199 1.00 31.18 212 ALA A CA 1
ATOM 1730 C C . ALA A 1 212 ? 2.427 -5.934 12.717 1.00 31.76 212 ALA A C 1
ATOM 1731 O O . ALA A 1 212 ? 2.023 -4.825 12.368 1.00 30.80 212 ALA A O 1
ATOM 1733 N N . LEU A 1 213 ? 2.702 -6.912 11.859 1.00 33.11 213 LEU A N 1
ATOM 1734 C CA . LEU A 1 213 ? 2.659 -6.695 10.409 1.00 34.91 213 LEU A CA 1
ATOM 1735 C C . LEU A 1 213 ? 1.209 -6.576 9.954 1.00 36.14 213 LEU A C 1
ATOM 1736 O O . LEU A 1 213 ? 0.442 -7.529 10.069 1.00 37.71 213 LEU A O 1
ATOM 1741 N N . SER A 1 214 ? 0.840 -5.396 9.464 1.00 36.87 214 SER A N 1
ATOM 1742 C CA . SER A 1 214 ? -0.536 -5.113 9.056 1.00 38.74 214 SER A CA 1
ATOM 1743 C C . SER A 1 214 ? -0.604 -3.862 8.185 1.00 39.25 214 SER A C 1
ATOM 1744 O O . SER A 1 214 ? 0.126 -2.888 8.415 1.00 38.72 214 SER A O 1
ATOM 1747 N N . ALA A 1 215 ? -1.502 -3.894 7.204 1.00 40.50 215 ALA A N 1
ATOM 1748 C CA . ALA A 1 215 ? -1.669 -2.806 6.234 1.00 41.53 215 ALA A CA 1
ATOM 1749 C C . ALA A 1 215 ? -2.103 -1.466 6.835 1.00 41.91 215 ALA A C 1
ATOM 1750 O O . ALA A 1 215 ? -1.789 -0.426 6.268 1.00 43.16 215 ALA A O 1
ATOM 1752 N N . ILE A 1 216 ? -2.820 -1.488 7.964 1.00 41.79 216 ILE A N 1
ATOM 1753 C CA . ILE A 1 216 ? -3.202 -0.251 8.675 1.00 41.77 216 ILE A CA 1
ATOM 1754 C C . ILE A 1 216 ? -1.998 0.393 9.385 1.00 40.57 216 ILE A C 1
ATOM 1755 O O . ILE A 1 216 ? -2.067 1.551 9.793 1.00 40.40 216 ILE A O 1
ATOM 1760 N N . GLY A 1 217 ? -0.917 -0.373 9.556 1.00 39.93 217 GLY A N 1
ATOM 1761 C CA . GLY A 1 217 ? 0.294 0.077 10.236 1.00 39.04 217 GLY A CA 1
ATOM 1762 C C . GLY A 1 217 ? 0.855 1.390 9.733 1.00 38.71 217 GLY A C 1
ATOM 1763 O O . GLY A 1 217 ? 1.069 1.557 8.537 1.00 38.07 217 GLY A O 1
ATOM 1764 N N . GLU A 1 218 ? 1.098 2.320 10.653 1.00 38.62 218 GLU A N 1
ATOM 1765 C CA . GLU A 1 218 ? 1.648 3.633 10.308 1.00 38.89 218 GLU A CA 1
ATOM 1766 C C . GLU A 1 218 ? 3.176 3.670 10.279 1.00 37.86 218 GLU A C 1
ATOM 1767 O O . GLU A 1 218 ? 3.760 4.672 9.851 1.00 37.85 218 GLU A O 1
ATOM 1773 N N . ASP A 1 219 ? 3.822 2.596 10.737 1.00 35.88 219 ASP A N 1
ATOM 1774 C CA . ASP A 1 219 ? 5.267 2.448 10.607 1.00 34.99 219 ASP A CA 1
ATOM 1775 C C . ASP A 1 219 ? 5.606 1.625 9.373 1.00 34.52 219 ASP A C 1
ATOM 1776 O O . ASP A 1 219 ? 4.851 0.730 8.991 1.00 33.49 219 ASP A O 1
ATOM 1781 N N . THR A 1 220 ? 6.742 1.944 8.756 1.00 33.93 220 THR A N 1
ATOM 1782 C CA . THR A 1 220 ? 7.269 1.168 7.635 1.00 34.45 220 THR A CA 1
ATOM 1783 C C . THR A 1 220 ? 8.553 0.492 8.101 1.00 34.36 220 THR A C 1
ATOM 1784 O O . THR A 1 220 ? 9.473 1.153 8.601 1.00 34.44 220 THR A O 1
ATOM 1788 N N . ILE A 1 221 ? 8.578 -0.829 7.958 1.00 34.43 221 ILE A N 1
ATOM 1789 C CA . ILE A 1 221 ? 9.735 -1.656 8.246 1.00 35.46 221 ILE A CA 1
ATOM 1790 C C . ILE A 1 221 ? 10.520 -1.824 6.955 1.00 36.82 221 ILE A C 1
ATOM 1791 O O . ILE A 1 221 ? 9.949 -2.230 5.946 1.00 37.18 221 ILE A O 1
ATOM 1796 N N . VAL A 1 222 ? 11.816 -1.530 7.007 1.00 38.02 222 VAL A N 1
ATOM 1797 C CA . VAL A 1 222 ? 12.738 -1.808 5.907 1.00 39.95 222 VAL A CA 1
ATOM 1798 C C . VAL A 1 222 ? 13.424 -3.133 6.234 1.00 41.40 222 VAL A C 1
ATOM 1799 O O . VAL A 1 222 ? 14.038 -3.252 7.294 1.00 41.87 222 VAL A O 1
ATOM 1803 N N . TYR A 1 223 ? 13.313 -4.122 5.345 1.00 42.80 223 TYR A N 1
ATOM 1804 C CA . TYR A 1 223 ? 13.917 -5.441 5.583 1.00 44.82 223 TYR A CA 1
ATOM 1805 C C . TYR A 1 223 ? 14.681 -6.006 4.386 1.00 47.43 223 TYR A C 1
ATOM 1806 O O . TYR A 1 223 ? 14.399 -5.667 3.233 1.00 47.82 223 TYR A O 1
ATOM 1815 N N . SER A 1 224 ? 15.633 -6.886 4.703 1.00 49.86 224 SER A N 1
ATOM 1816 C CA . SER A 1 224 ? 16.449 -7.602 3.720 1.00 52.93 224 SER A CA 1
ATOM 1817 C C . SER A 1 224 ? 15.887 -9.002 3.465 1.00 54.82 224 SER A C 1
ATOM 1818 O O . SER A 1 224 ? 15.329 -9.631 4.369 1.00 53.97 224 SER A O 1
ATOM 1821 N N . LYS A 1 225 ? 16.047 -9.478 2.231 1.00 57.55 225 LYS A N 1
ATOM 1822 C CA . LYS A 1 225 ? 15.768 -10.874 1.882 1.00 59.89 225 LYS A CA 1
ATOM 1823 C C . LYS A 1 225 ? 16.995 -11.771 2.093 1.00 60.78 225 LYS A C 1
ATOM 1824 O O . LYS A 1 225 ? 16.852 -12.984 2.248 1.00 61.90 225 LYS A O 1
ATOM 1830 N N . GLU A 1 226 ? 18.188 -11.172 2.089 1.00 61.40 226 GLU A N 1
ATOM 1831 C CA . GLU A 1 226 ? 19.455 -11.909 2.186 1.00 62.63 226 GLU A CA 1
ATOM 1832 C C . GLU A 1 226 ? 19.978 -12.051 3.621 1.00 61.91 226 GLU A C 1
ATOM 1833 O O . GLU A 1 226 ? 20.670 -13.025 3.926 1.00 62.99 226 GLU A O 1
ATOM 1835 N N . SER A 1 227 ? 19.660 -11.083 4.484 1.00 60.13 227 SER A N 1
ATOM 1836 C CA . SER A 1 227 ? 20.133 -11.063 5.875 1.00 58.96 227 SER A CA 1
ATOM 1837 C C . SER A 1 227 ? 18.972 -10.887 6.859 1.00 57.25 227 SER A C 1
ATOM 1838 O O . SER A 1 227 ? 17.810 -10.808 6.457 1.00 55.96 227 SER A O 1
ATOM 1841 N N . ASP A 1 228 ? 19.304 -10.819 8.150 1.00 56.89 228 ASP A N 1
ATOM 1842 C CA . ASP A 1 228 ? 18.324 -10.533 9.210 1.00 55.98 228 ASP A CA 1
ATOM 1843 C C . ASP A 1 228 ? 18.054 -9.030 9.413 1.00 53.56 228 ASP A C 1
ATOM 1844 O O . ASP A 1 228 ? 17.366 -8.660 10.366 1.00 51.86 228 ASP A O 1
ATOM 1849 N N . TYR A 1 229 ? 18.587 -8.172 8.537 1.00 51.99 229 TYR A N 1
ATOM 1850 C CA . TYR A 1 229 ? 18.406 -6.719 8.645 1.00 50.48 229 TYR A CA 1
ATOM 1851 C C . TYR A 1 229 ? 16.928 -6.333 8.679 1.00 48.06 229 TYR A C 1
ATOM 1852 O O . TYR A 1 229 ? 16.178 -6.660 7.762 1.00 47.63 229 TYR A O 1
ATOM 1861 N N . THR A 1 230 ? 16.530 -5.649 9.751 1.00 46.49 230 THR A N 1
ATOM 1862 C CA . THR A 1 230 ? 15.182 -5.098 9.898 1.00 45.14 230 THR A CA 1
ATOM 1863 C C . THR A 1 230 ? 15.299 -3.789 10.664 1.00 43.41 230 THR A C 1
ATOM 1864 O O . THR A 1 230 ? 15.790 -3.786 11.797 1.00 43.04 230 THR A O 1
ATOM 1868 N N . ALA A 1 231 ? 14.866 -2.690 10.050 1.00 41.39 231 ALA A N 1
ATOM 1869 C CA . ALA A 1 231 ? 14.923 -1.374 10.683 1.00 40.26 231 ALA A CA 1
ATOM 1870 C C . ALA A 1 231 ? 13.676 -0.565 10.382 1.00 38.84 231 ALA A C 1
ATOM 1871 O O . ALA A 1 231 ? 13.058 -0.729 9.330 1.00 39.05 231 ALA A O 1
ATOM 1873 N N . ASN A 1 232 ? 13.309 0.307 11.318 1.00 37.64 232 ASN A N 1
ATOM 1874 C CA . ASN A 1 232 ? 12.283 1.306 11.074 1.00 36.98 232 ASN A CA 1
ATOM 1875 C C . ASN A 1 232 ? 12.806 2.213 9.955 1.00 37.34 232 ASN A C 1
ATOM 1876 O O . ASN A 1 232 ? 13.996 2.550 9.937 1.00 37.12 232 ASN A O 1
ATOM 1881 N N . ILE A 1 233 ? 11.937 2.593 9.018 1.00 37.61 233 ILE A N 1
ATOM 1882 C CA . ILE A 1 233 ? 12.345 3.489 7.913 1.00 38.03 233 ILE A CA 1
ATOM 1883 C C . ILE A 1 233 ? 12.883 4.843 8.417 1.00 39.41 233 ILE A C 1
ATOM 1884 O O . ILE A 1 233 ? 13.639 5.511 7.713 1.00 39.60 233 ILE A O 1
ATOM 1889 N N . GLU A 1 234 ? 12.481 5.243 9.622 1.00 40.24 234 GLU A N 1
ATOM 1890 C CA . GLU A 1 234 ? 13.046 6.426 10.294 1.00 42.62 234 GLU A CA 1
ATOM 1891 C C . GLU A 1 234 ? 14.547 6.299 10.581 1.00 44.45 234 GLU A C 1
ATOM 1892 O O . GLU A 1 234 ? 15.282 7.285 10.510 1.00 45.37 234 GLU A O 1
ATOM 1898 N N . LYS A 1 235 ? 14.976 5.084 10.917 1.00 46.06 235 LYS A N 1
ATOM 1899 C CA . LYS A 1 235 ? 16.363 4.774 11.284 1.00 48.31 235 LYS A CA 1
ATOM 1900 C C . LYS A 1 235 ? 17.218 4.336 10.086 1.00 48.63 235 LYS A C 1
ATOM 1901 O O . LYS A 1 235 ? 18.399 4.668 10.029 1.00 49.37 235 LYS A O 1
ATOM 1907 N N . ALA A 1 236 ? 16.620 3.594 9.149 1.00 48.60 236 ALA A N 1
ATOM 1908 C CA . ALA A 1 236 ? 17.350 2.910 8.064 1.00 48.58 236 ALA A CA 1
ATOM 1909 C C . ALA A 1 236 ? 18.281 3.825 7.261 1.00 49.46 236 ALA A C 1
ATOM 1910 O O . ALA A 1 236 ? 17.820 4.706 6.538 1.00 48.10 236 ALA A O 1
ATOM 1912 N N . GLU A 1 237 ? 19.587 3.595 7.384 1.00 50.87 237 GLU A N 1
ATOM 1913 C CA . GLU A 1 237 ? 20.597 4.448 6.746 1.00 52.55 237 GLU A CA 1
ATOM 1914 C C . GLU A 1 237 ? 20.636 4.247 5.229 1.00 52.49 237 GLU A C 1
ATOM 1915 O O . GLU A 1 237 ? 20.516 3.128 4.740 1.00 51.85 237 GLU A O 1
ATOM 1921 N N . VAL A 1 238 ? 20.809 5.349 4.501 1.00 52.45 238 VAL A N 1
ATOM 1922 C CA . VAL A 1 238 ? 21.044 5.331 3.060 1.00 53.07 238 VAL A CA 1
ATOM 1923 C C . VAL A 1 238 ? 22.528 5.617 2.842 1.00 54.47 238 VAL A C 1
ATOM 1924 O O . VAL A 1 238 ? 23.008 6.695 3.191 1.00 53.97 238 VAL A O 1
ATOM 1928 N N . VAL A 1 239 ? 23.245 4.640 2.287 1.00 56.13 239 VAL A N 1
ATOM 1929 C CA . VAL A 1 239 ? 24.666 4.791 1.954 1.00 58.08 239 VAL A CA 1
ATOM 1930 C C . VAL A 1 239 ? 24.760 5.399 0.556 1.00 58.69 239 VAL A C 1
ATOM 1931 O O . VAL A 1 239 ? 24.198 4.856 -0.399 1.00 58.05 239 VAL A O 1
ATOM 1935 N N . TYR A 1 240 ? 25.461 6.528 0.454 1.00 60.13 240 TYR A N 1
ATOM 1936 C CA . TYR A 1 240 ? 25.647 7.234 -0.814 1.00 61.40 240 TYR A CA 1
ATOM 1937 C C . TYR A 1 240 ? 26.945 6.804 -1.480 1.00 63.60 240 TYR A C 1
ATOM 1938 O O . TYR A 1 240 ? 28.018 6.934 -0.890 1.00 62.51 240 TYR A O 1
ATOM 1947 N N . GLU A 1 241 ? 26.828 6.302 -2.707 1.00 66.23 241 GLU A N 1
ATOM 1948 C CA . GLU A 1 241 ? 27.979 6.018 -3.565 1.00 69.84 241 GLU A CA 1
ATOM 1949 C C . GLU A 1 241 ? 27.774 6.823 -4.852 1.00 70.52 241 GLU A C 1
ATOM 1950 O O . GLU A 1 241 ? 26.792 6.590 -5.561 1.00 69.79 241 GLU A O 1
ATOM 1956 N N . PRO A 1 242 ? 28.672 7.797 -5.135 1.00 71.86 242 PRO A N 1
ATOM 1957 C CA . PRO A 1 242 ? 28.509 8.727 -6.260 1.00 71.95 242 PRO A CA 1
ATOM 1958 C C . PRO A 1 242 ? 28.091 8.109 -7.595 1.00 71.55 242 PRO A C 1
ATOM 1959 O O . PRO A 1 242 ? 28.619 7.070 -7.992 1.00 71.21 242 PRO A O 1
ATOM 1963 N N . ASN A 1 243 ? 27.122 8.749 -8.245 1.00 70.55 243 ASN A N 1
ATOM 1964 C CA . ASN A 1 243 ? 26.703 8.410 -9.601 1.00 71.14 243 ASN A CA 1
ATOM 1965 C C . ASN A 1 243 ? 26.250 9.700 -10.289 1.00 71.40 243 ASN A C 1
ATOM 1966 O O . ASN A 1 243 ? 25.051 9.977 -10.403 1.00 69.94 243 ASN A O 1
ATOM 1971 N N . HIS A 1 244 ? 27.230 10.488 -10.734 1.00 72.12 244 HIS A N 1
ATOM 1972 C CA . HIS A 1 244 ? 26.970 11.838 -11.245 1.00 72.79 244 HIS A CA 1
ATOM 1973 C C . HIS A 1 244 ? 26.192 11.846 -12.563 1.00 72.84 244 HIS A C 1
ATOM 1974 O O . HIS A 1 244 ? 26.431 11.022 -13.448 1.00 72.89 244 HIS A O 1
ATOM 1981 N N . LYS A 1 245 ? 25.260 12.794 -12.658 1.00 72.57 245 LYS A N 1
ATOM 1982 C CA . LYS A 1 245 ? 24.412 13.002 -13.827 1.00 73.33 245 LYS A CA 1
ATOM 1983 C C . LYS A 1 245 ? 24.631 14.434 -14.355 1.00 73.54 245 LYS A C 1
ATOM 1984 O O . LYS A 1 245 ? 23.703 15.076 -14.856 1.00 73.03 245 LYS A O 1
ATOM 1990 N N . HIS A 1 246 ? 25.874 14.911 -14.259 1.00 73.69 246 HIS A N 1
ATOM 1991 C CA . HIS A 1 246 ? 26.208 16.318 -14.513 1.00 74.20 246 HIS A CA 1
ATOM 1992 C C . HIS A 1 246 ? 26.208 16.636 -16.007 1.00 74.90 246 HIS A C 1
ATOM 1993 O O . HIS A 1 246 ? 26.585 15.796 -16.825 1.00 74.85 246 HIS A O 1
ATOM 2000 N N . SER A 1 247 ? 25.774 17.850 -16.346 1.00 75.76 247 SER A N 1
ATOM 2001 C CA . SER A 1 247 ? 25.861 18.391 -17.707 1.00 76.67 247 SER A CA 1
ATOM 2002 C C . SER A 1 247 ? 26.677 19.694 -17.693 1.00 77.58 247 SER A C 1
ATOM 2003 O O . SER A 1 247 ? 27.152 20.120 -16.636 1.00 76.42 247 SER A O 1
ATOM 2006 N N . THR A 1 248 ? 26.855 20.306 -18.865 1.00 78.83 248 THR A N 1
ATOM 2007 C CA . THR A 1 248 ? 27.616 21.557 -18.992 1.00 80.39 248 THR A CA 1
ATOM 2008 C C . THR A 1 248 ? 26.982 22.670 -18.153 1.00 79.66 248 THR A C 1
ATOM 2009 O O . THR A 1 248 ? 25.766 22.863 -18.199 1.00 77.26 248 THR A O 1
ATOM 2013 N N . VAL A 1 249 ? 27.813 23.388 -17.397 1.00 81.09 249 VAL A N 1
ATOM 2014 C CA . VAL A 1 249 ? 27.342 24.430 -16.476 1.00 81.91 249 VAL A CA 1
ATOM 2015 C C . VAL A 1 249 ? 26.719 25.577 -17.274 1.00 83.27 249 VAL A C 1
ATOM 2016 O O . VAL A 1 249 ? 27.320 26.075 -18.227 1.00 83.94 249 VAL A O 1
ATOM 2020 N N . GLN A 1 250 ? 25.514 25.976 -16.869 1.00 83.28 250 GLN A N 1
ATOM 2021 C CA . GLN A 1 250 ? 24.724 26.995 -17.559 1.00 84.12 250 GLN A CA 1
ATOM 2022 C C . GLN A 1 250 ? 24.541 28.207 -16.639 1.00 83.40 250 GLN A C 1
ATOM 2023 O O . GLN A 1 250 ? 24.712 28.086 -15.421 1.00 82.37 250 GLN A O 1
ATOM 2029 N N . PRO A 1 251 ? 24.199 29.383 -17.211 1.00 83.77 251 PRO A N 1
ATOM 2030 C CA . PRO A 1 251 ? 23.981 30.566 -16.371 1.00 83.06 251 PRO A CA 1
ATOM 2031 C C . PRO A 1 251 ? 22.655 30.508 -15.611 1.00 80.74 251 PRO A C 1
ATOM 2032 O O . PRO A 1 251 ? 21.657 30.030 -16.156 1.00 79.10 251 PRO A O 1
ATOM 2036 N N . LEU A 1 252 ? 22.656 30.998 -14.370 1.00 79.42 252 LEU A N 1
ATOM 2037 C CA . LEU A 1 252 ? 21.449 31.044 -13.536 1.00 78.07 252 LEU A CA 1
ATOM 2038 C C . LEU A 1 252 ? 20.375 31.894 -14.206 1.00 77.55 252 LEU A C 1
ATOM 2039 O O . LEU A 1 252 ? 20.679 32.941 -14.779 1.00 78.02 252 LEU A O 1
ATOM 2044 N N . GLU A 1 253 ? 19.126 31.437 -14.132 1.00 76.13 253 GLU A N 1
ATOM 2045 C CA . GLU A 1 253 ? 18.006 32.115 -14.786 1.00 75.99 253 GLU A CA 1
ATOM 2046 C C . GLU A 1 253 ? 16.717 31.969 -13.980 1.00 74.31 253 GLU A C 1
ATOM 2047 O O . GLU A 1 253 ? 16.297 30.850 -13.671 1.00 72.87 253 GLU A O 1
ATOM 2053 N N . LYS A 1 254 ? 16.106 33.103 -13.636 1.00 73.23 254 LYS A N 1
ATOM 2054 C CA . LYS A 1 254 ? 14.785 33.121 -13.009 1.00 72.12 254 LYS A CA 1
ATOM 2055 C C . LYS A 1 254 ? 13.722 32.968 -14.094 1.00 71.20 254 LYS A C 1
ATOM 2056 O O . LYS A 1 254 ? 13.766 33.669 -15.107 1.00 71.72 254 LYS A O 1
ATOM 2062 N N . ILE A 1 255 ? 12.772 32.060 -13.869 1.00 69.38 255 ILE A N 1
ATOM 2063 C CA . ILE A 1 255 ? 11.729 31.738 -14.844 1.00 68.63 255 ILE A CA 1
ATOM 2064 C C . ILE A 1 255 ? 10.343 31.867 -14.220 1.00 67.29 255 ILE A C 1
ATOM 2065 O O . ILE A 1 255 ? 10.163 31.579 -13.039 1.00 66.39 255 ILE A O 1
ATOM 2067 N N . GLU A 1 256 ? 9.372 32.300 -15.023 1.00 67.13 256 GLU A N 1
ATOM 2068 C CA . GLU A 1 256 ? 7.982 32.421 -14.583 1.00 66.65 256 GLU A CA 1
ATOM 2069 C C . GLU A 1 256 ? 7.331 31.038 -14.525 1.00 65.83 256 GLU A C 1
ATOM 2070 O O . GLU A 1 256 ? 7.404 30.276 -15.491 1.00 64.91 256 GLU A O 1
ATOM 2072 N N . THR A 1 257 ? 6.702 30.731 -13.390 1.00 65.05 257 THR A N 1
ATOM 2073 C CA . THR A 1 257 ? 6.062 29.434 -13.150 1.00 64.73 257 THR A CA 1
ATOM 2074 C C . THR A 1 257 ? 4.675 29.643 -12.520 1.00 65.20 257 THR A C 1
ATOM 2075 O O . THR A 1 257 ? 4.486 29.366 -11.333 1.00 64.19 257 THR A O 1
ATOM 2079 N N . PRO A 1 258 ? 3.701 30.141 -13.312 1.00 66.63 258 PRO A N 1
ATOM 2080 C CA . PRO A 1 258 ? 2.367 30.437 -12.770 1.00 67.30 258 PRO A CA 1
ATOM 2081 C C . PRO A 1 258 ? 1.563 29.192 -12.365 1.00 67.38 258 PRO A C 1
ATOM 2082 O O . PRO A 1 258 ? 1.510 28.215 -13.118 1.00 67.76 258 PRO A O 1
ATOM 2086 N N . ASN A 1 259 ? 0.956 29.256 -11.178 1.00 66.95 259 ASN A N 1
ATOM 2087 C CA . ASN A 1 259 ? 0.155 28.171 -10.590 1.00 66.67 259 ASN A CA 1
ATOM 2088 C C . ASN A 1 259 ? 0.930 26.865 -10.318 1.00 65.32 259 ASN A C 1
ATOM 2089 O O . ASN A 1 259 ? 0.337 25.786 -10.265 1.00 65.20 259 ASN A O 1
ATOM 2094 N N . VAL A 1 260 ? 2.245 26.979 -10.118 1.00 64.30 260 VAL A N 1
ATOM 2095 C CA . VAL A 1 260 ? 3.115 25.834 -9.842 1.00 63.46 260 VAL A CA 1
ATOM 2096 C C . VAL A 1 260 ? 3.474 25.858 -8.358 1.00 62.00 260 VAL A C 1
ATOM 2097 O O . VAL A 1 260 ? 4.217 26.734 -7.913 1.00 61.88 260 VAL A O 1
ATOM 2101 N N . LYS A 1 261 ? 2.942 24.896 -7.604 1.00 60.86 261 LYS A N 1
ATOM 2102 C CA . LYS A 1 261 ? 3.192 24.783 -6.164 1.00 60.00 261 LYS A CA 1
ATOM 2103 C C . LYS A 1 261 ? 4.239 23.715 -5.844 1.00 58.70 261 LYS A C 1
ATOM 2104 O O . LYS A 1 261 ? 5.238 24.000 -5.177 1.00 59.67 261 LYS A O 1
ATOM 2106 N N . THR A 1 262 ? 4.006 22.494 -6.328 1.00 55.93 262 THR A N 1
ATOM 2107 C CA . THR A 1 262 ? 4.794 21.321 -5.936 1.00 53.75 262 THR A CA 1
ATOM 2108 C C . THR A 1 262 ? 5.965 21.041 -6.881 1.00 52.51 262 THR A C 1
ATOM 2109 O O . THR A 1 262 ? 6.038 21.578 -7.993 1.00 52.07 262 THR A O 1
ATOM 2113 N N . ALA A 1 263 ? 6.870 20.180 -6.423 1.00 50.46 263 ALA A N 1
ATOM 2114 C CA . ALA A 1 263 ? 8.024 19.762 -7.219 1.00 49.74 263 ALA A CA 1
ATOM 2115 C C . ALA A 1 263 ? 7.599 19.032 -8.495 1.00 48.90 263 ALA A C 1
ATOM 2116 O O . ALA A 1 263 ? 8.157 19.281 -9.559 1.00 48.28 263 ALA A O 1
ATOM 2118 N N . GLN A 1 264 ? 6.607 18.147 -8.387 1.00 48.15 264 GLN A N 1
ATOM 2119 C CA . GLN A 1 264 ? 6.103 17.409 -9.552 1.00 48.53 264 GLN A CA 1
ATOM 2120 C C . GLN A 1 264 ? 5.394 18.328 -10.558 1.00 48.36 264 GLN A C 1
ATOM 2121 O O . GLN A 1 264 ? 5.529 18.132 -11.762 1.00 47.08 264 GLN A O 1
ATOM 2127 N N . GLU A 1 265 ? 4.640 19.312 -10.064 1.00 48.49 265 GLU A N 1
ATOM 2128 C CA . GLU A 1 265 ? 4.031 20.337 -10.929 1.00 49.74 265 GLU A CA 1
ATOM 2129 C C . GLU A 1 265 ? 5.085 21.146 -11.687 1.00 49.67 265 GLU A C 1
ATOM 2130 O O . GLU A 1 265 ? 4.912 21.446 -12.872 1.00 49.45 265 GLU A O 1
ATOM 2136 N N . LEU A 1 266 ? 6.170 21.495 -10.996 1.00 49.17 266 LEU A N 1
ATOM 2137 C CA . LEU A 1 266 ? 7.313 22.177 -11.616 1.00 50.05 266 LEU A CA 1
ATOM 2138 C C . LEU A 1 266 ? 8.001 21.290 -12.661 1.00 50.06 266 LEU A C 1
ATOM 2139 O O . LEU A 1 266 ? 8.334 21.759 -13.750 1.00 49.68 266 LEU A O 1
ATOM 2144 N N . ALA A 1 267 ? 8.206 20.018 -12.316 1.00 49.54 267 ALA A N 1
ATOM 2145 C CA . ALA A 1 267 ? 8.765 19.014 -13.237 1.00 49.90 267 ALA A CA 1
ATOM 2146 C C . ALA A 1 267 ? 7.957 18.912 -14.532 1.00 50.17 267 ALA A C 1
ATOM 2147 O O . ALA A 1 267 ? 8.523 18.937 -15.627 1.00 50.16 267 ALA A O 1
ATOM 2149 N N . ASP A 1 268 ? 6.637 18.813 -14.385 1.00 50.19 268 ASP A N 1
ATOM 2150 C CA . ASP A 1 268 ? 5.699 18.802 -15.517 1.00 51.43 268 ASP A CA 1
ATOM 2151 C C . ASP A 1 268 ? 5.730 20.101 -16.328 1.00 52.26 268 ASP A C 1
ATOM 2152 O O . ASP A 1 268 ? 5.644 20.070 -17.557 1.00 51.68 268 ASP A O 1
ATOM 2157 N N . PHE A 1 269 ? 5.832 21.234 -15.633 1.00 52.84 269 PHE A N 1
ATOM 2158 C CA . PHE A 1 269 ? 5.885 22.553 -16.277 1.00 54.44 269 PHE A CA 1
ATOM 2159 C C . PHE A 1 269 ? 7.133 22.719 -17.149 1.00 55.16 269 PHE A C 1
ATOM 2160 O O . PHE A 1 269 ? 7.035 23.171 -18.290 1.00 55.62 269 PHE A O 1
ATOM 2168 N N . LEU A 1 270 ? 8.293 22.350 -16.603 1.00 55.54 270 LEU A N 1
ATOM 2169 C CA . LEU A 1 270 ? 9.578 22.470 -17.308 1.00 56.55 270 LEU A CA 1
ATOM 2170 C C . LEU A 1 270 ? 9.897 21.299 -18.245 1.00 57.37 270 LEU A C 1
ATOM 2171 O O . LEU A 1 270 ? 10.859 21.375 -19.016 1.00 57.31 270 LEU A O 1
ATOM 2176 N N . GLY A 1 271 ? 9.106 20.227 -18.180 1.00 57.26 271 GLY A N 1
ATOM 2177 C CA . GLY A 1 271 ? 9.336 19.039 -18.999 1.00 58.17 271 GLY A CA 1
ATOM 2178 C C . GLY A 1 271 ? 10.600 18.305 -18.597 1.00 58.34 271 GLY A C 1
ATOM 2179 O O . GLY A 1 271 ? 11.335 17.810 -19.451 1.00 58.36 271 GLY A O 1
ATOM 2180 N N . ARG A 1 272 ? 10.849 18.252 -17.292 1.00 58.14 272 ARG A N 1
ATOM 2181 C CA . ARG A 1 272 ? 12.024 17.597 -16.733 1.00 59.02 272 ARG A CA 1
ATOM 2182 C C . 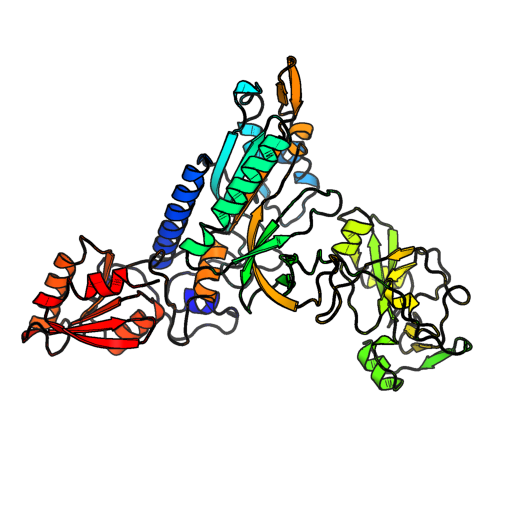ARG A 1 272 ? 11.551 16.531 -15.757 1.00 57.49 272 ARG A C 1
ATOM 2183 O O . ARG A 1 272 ? 10.426 16.613 -15.264 1.00 55.97 272 ARG A O 1
ATOM 2191 N N . PRO A 1 273 ? 12.393 15.518 -15.484 1.00 56.96 273 PRO A N 1
ATOM 2192 C CA . PRO A 1 273 ? 12.003 14.543 -14.470 1.00 55.92 273 PRO A CA 1
ATOM 2193 C C . PRO A 1 273 ? 12.116 15.148 -13.068 1.00 53.95 273 PRO A C 1
ATOM 2194 O O . PRO A 1 273 ? 12.962 16.016 -12.834 1.00 53.19 273 PRO A O 1
ATOM 2198 N N . VAL A 1 274 ? 11.252 14.704 -12.160 1.00 52.16 274 VAL A N 1
ATOM 2199 C CA . VAL A 1 274 ? 11.142 15.319 -10.830 1.00 50.76 274 VAL A CA 1
ATOM 2200 C C . VAL A 1 274 ? 12.421 15.196 -9.989 1.00 49.98 274 VAL A C 1
ATOM 2201 O O . VAL A 1 274 ? 12.702 16.067 -9.168 1.00 48.24 274 VAL A O 1
ATOM 2205 N N . ASP A 1 275 ? 13.201 14.138 -10.212 1.00 50.30 275 ASP A N 1
ATOM 2206 C CA . ASP A 1 275 ? 14.459 13.936 -9.480 1.00 51.04 275 ASP A CA 1
ATOM 2207 C C . ASP A 1 275 ? 15.514 15.032 -9.714 1.00 52.12 275 ASP A C 1
ATOM 2208 O O . ASP A 1 275 ? 16.387 15.225 -8.872 1.00 51.43 275 ASP A O 1
ATOM 2213 N N . GLU A 1 276 ? 15.428 15.735 -10.848 1.00 53.75 276 GLU A N 1
ATOM 2214 C CA . GLU A 1 276 ? 16.336 16.854 -11.164 1.00 55.53 276 GLU A CA 1
ATOM 2215 C C . GLU A 1 276 ? 15.966 18.182 -10.481 1.00 55.68 276 GLU A C 1
ATOM 2216 O O . GLU A 1 276 ? 16.733 19.146 -10.548 1.00 56.27 276 GLU A O 1
ATOM 2222 N N . ILE A 1 277 ? 14.796 18.237 -9.845 1.00 55.56 277 ILE A N 1
ATOM 2223 C CA . ILE A 1 277 ? 14.401 19.384 -9.020 1.00 55.76 277 ILE A CA 1
ATOM 2224 C C . ILE A 1 277 ? 14.878 19.145 -7.595 1.00 55.20 277 ILE A C 1
ATOM 2225 O O . ILE A 1 277 ? 14.771 18.031 -7.085 1.00 54.91 277 ILE A O 1
ATOM 2230 N N . ALA A 1 278 ? 15.409 20.194 -6.967 1.00 54.62 278 ALA A N 1
ATOM 2231 C CA . ALA A 1 278 ? 15.796 20.156 -5.559 1.00 54.07 278 ALA A CA 1
ATOM 2232 C C . ALA A 1 278 ? 14.781 20.944 -4.738 1.00 53.42 278 ALA A C 1
ATOM 2233 O O . ALA A 1 278 ? 14.531 22.114 -5.021 1.00 53.57 278 ALA A O 1
ATOM 2235 N N . LYS A 1 279 ? 14.183 20.289 -3.742 1.00 52.33 279 LYS A N 1
ATOM 2236 C CA . LYS A 1 279 ? 13.236 20.933 -2.825 1.00 51.99 279 LYS A CA 1
ATOM 2237 C C . LYS A 1 279 ? 13.987 21.546 -1.657 1.00 51.62 279 LYS A C 1
ATOM 2238 O O . LYS A 1 279 ? 14.981 20.980 -1.201 1.00 51.74 279 LYS A O 1
ATOM 2244 N N . THR A 1 280 ? 13.496 22.686 -1.175 1.00 50.93 280 THR A N 1
ATOM 2245 C CA . THR A 1 280 ? 14.096 23.412 -0.052 1.00 51.25 280 THR A CA 1
ATOM 2246 C C . THR A 1 280 ? 13.054 23.604 1.053 1.00 51.26 280 THR A C 1
ATOM 2247 O O . THR A 1 280 ? 11.977 24.149 0.798 1.00 50.86 280 THR A O 1
ATOM 2251 N N . MET A 1 281 ? 13.381 23.162 2.269 1.00 51.33 281 MET A N 1
ATOM 2252 C CA . MET A 1 281 ? 12.540 23.381 3.453 1.00 51.90 281 MET A CA 1
ATOM 2253 C C . MET A 1 281 ? 13.330 24.117 4.540 1.00 52.57 281 MET A C 1
ATOM 2254 O O . MET A 1 281 ? 14.529 23.883 4.697 1.00 52.47 281 MET A O 1
ATOM 2256 N N . ILE A 1 282 ? 12.654 25.002 5.278 1.00 53.78 282 ILE A N 1
ATOM 2257 C CA . ILE A 1 282 ? 13.260 25.747 6.396 1.00 54.96 282 ILE A CA 1
ATOM 2258 C C . ILE A 1 282 ? 12.918 25.070 7.720 1.00 54.54 282 ILE A C 1
ATOM 2259 O O . ILE A 1 282 ? 11.742 24.934 8.056 1.00 53.91 282 ILE A O 1
ATOM 2264 N N . PHE A 1 283 ? 13.947 24.681 8.474 1.00 54.79 283 PHE A N 1
ATOM 2265 C CA . PHE A 1 283 ? 13.782 24.133 9.826 1.00 54.93 283 PHE A CA 1
ATOM 2266 C C . PHE A 1 283 ? 14.371 25.070 10.875 1.00 56.58 283 PHE A C 1
ATOM 2267 O O . PHE A 1 283 ? 15.285 25.846 10.586 1.00 56.62 283 PHE A O 1
ATOM 2275 N N . LYS A 1 284 ? 13.836 24.967 12.091 1.00 57.97 284 LYS A N 1
ATOM 2276 C CA . LYS A 1 284 ? 14.296 25.720 13.256 1.00 59.32 284 LYS A CA 1
ATOM 2277 C C . LYS A 1 284 ? 14.941 24.732 14.231 1.00 58.97 284 LYS A C 1
ATOM 2278 O O . LYS A 1 284 ? 14.243 23.911 14.828 1.00 58.10 284 LYS A O 1
ATOM 2284 N N . VAL A 1 285 ? 16.268 24.818 14.375 1.00 58.42 285 VAL A N 1
ATOM 2285 C CA . VAL A 1 285 ? 17.070 23.856 15.149 1.00 58.60 285 VAL A CA 1
ATOM 2286 C C . VAL A 1 285 ? 17.748 24.573 16.325 1.00 59.89 285 VAL A C 1
ATOM 2287 O O . VAL A 1 285 ? 18.693 25.338 16.123 1.00 59.00 285 VAL A O 1
ATOM 2291 N N . ASP A 1 286 ? 17.267 24.305 17.543 1.00 60.87 286 ASP A N 1
ATOM 2292 C CA . ASP A 1 286 ? 17.742 24.970 18.774 1.00 62.24 286 ASP A CA 1
ATOM 2293 C C . ASP A 1 286 ? 17.734 26.505 18.665 1.00 63.41 286 ASP A C 1
ATOM 2294 O O . ASP A 1 286 ? 18.673 27.178 19.097 1.00 64.67 286 ASP A O 1
ATOM 2299 N N . GLY A 1 287 ? 16.665 27.044 18.076 1.00 64.28 287 GLY A N 1
ATOM 2300 C CA . GLY A 1 287 ? 16.510 28.488 17.880 1.00 65.51 287 GLY A CA 1
ATOM 2301 C C . GLY A 1 287 ? 17.008 29.040 16.550 1.00 66.59 287 GLY A C 1
ATOM 2302 O O . GLY A 1 287 ? 16.538 30.093 16.114 1.00 67.76 287 GLY A O 1
ATOM 2303 N N . GLU A 1 288 ? 17.945 28.342 15.903 1.00 67.59 288 GLU A N 1
ATOM 2304 C CA . GLU A 1 288 ? 18.577 28.814 14.665 1.00 68.23 288 GLU A CA 1
ATOM 2305 C C . GLU A 1 288 ? 17.882 28.244 13.430 1.00 66.88 288 GLU A C 1
ATOM 2306 O O . GLU A 1 288 ? 17.574 27.050 13.379 1.00 65.85 288 GLU A O 1
ATOM 2312 N N . TYR A 1 289 ? 17.650 29.103 12.440 1.00 65.75 289 TYR A N 1
ATOM 2313 C CA . TYR A 1 289 ? 17.017 28.699 11.185 1.00 65.04 289 TYR A CA 1
ATOM 2314 C C . TYR A 1 289 ? 18.053 28.095 10.244 1.00 63.48 289 TYR A C 1
ATOM 2315 O O . TYR A 1 289 ? 19.164 28.613 10.130 1.00 64.16 289 TYR A O 1
ATOM 2324 N N . ILE A 1 290 ? 17.689 26.989 9.598 1.00 61.09 290 ILE A N 1
ATOM 2325 C CA . ILE A 1 290 ? 18.543 26.321 8.613 1.00 59.81 290 ILE A CA 1
ATOM 2326 C C . ILE A 1 290 ? 17.733 25.976 7.367 1.00 58.94 290 ILE A C 1
ATOM 2327 O O . ILE A 1 290 ? 16.503 26.054 7.377 1.00 58.91 290 ILE A O 1
ATOM 2332 N N . MET A 1 291 ? 18.437 25.590 6.307 1.00 57.78 291 MET A N 1
ATOM 2333 C CA . MET A 1 291 ? 17.819 25.080 5.084 1.00 56.96 291 MET A CA 1
ATOM 2334 C C . MET A 1 291 ? 18.265 23.644 4.859 1.00 55.69 291 MET A C 1
ATOM 2335 O O . MET A 1 291 ? 19.438 23.320 5.061 1.00 55.50 291 MET A O 1
ATOM 2340 N N . VAL A 1 292 ? 17.326 22.790 4.451 1.00 53.81 292 VAL A N 1
ATOM 2341 C CA . VAL A 1 292 ? 17.631 21.409 4.081 1.00 52.95 292 VAL A CA 1
ATOM 2342 C C . VAL A 1 292 ? 17.173 21.176 2.644 1.00 51.93 292 VAL A C 1
ATOM 2343 O O . VAL A 1 292 ? 16.016 21.433 2.308 1.00 50.60 292 VAL A O 1
ATOM 2347 N N . LEU A 1 293 ? 18.094 20.691 1.812 1.00 51.47 293 LEU A N 1
ATOM 2348 C CA . LEU A 1 293 ? 17.827 20.407 0.402 1.00 51.88 293 LEU A CA 1
ATOM 2349 C C . LEU A 1 293 ? 17.733 18.904 0.149 1.00 50.86 293 LEU A C 1
ATOM 2350 O O . LEU A 1 293 ? 18.588 18.144 0.595 1.00 49.98 293 LEU A O 1
ATOM 2355 N N . VAL A 1 294 ? 16.688 18.490 -0.567 1.00 50.49 294 VAL A N 1
ATOM 2356 C CA . VAL A 1 294 ? 16.543 17.106 -1.035 1.00 50.42 294 VAL A CA 1
ATOM 2357 C C . VAL A 1 294 ? 16.033 17.112 -2.468 1.00 49.78 294 VAL A C 1
ATOM 2358 O O . VAL A 1 294 ? 15.340 18.044 -2.875 1.00 50.34 294 VAL A O 1
ATOM 2362 N N . ARG A 1 295 ? 16.354 16.068 -3.222 1.00 48.79 295 ARG A N 1
ATOM 2363 C CA . ARG A 1 295 ? 15.852 15.946 -4.595 1.00 49.05 295 ARG A CA 1
ATOM 2364 C C . ARG A 1 295 ? 14.352 15.646 -4.644 1.00 47.75 295 ARG A C 1
ATOM 2365 O O . ARG A 1 295 ? 13.787 15.120 -3.683 1.00 46.57 295 ARG A O 1
ATOM 2373 N N . GLY A 1 296 ? 13.737 15.982 -5.779 1.00 47.38 296 GLY A N 1
ATOM 2374 C CA . GLY A 1 296 ? 12.275 16.003 -5.944 1.00 47.14 296 GLY A CA 1
ATOM 2375 C C . GLY A 1 296 ? 11.535 14.691 -5.744 1.00 46.56 296 GLY A C 1
ATOM 2376 O O . GLY A 1 296 ? 10.361 14.681 -5.374 1.00 45.59 296 GLY A O 1
ATOM 2377 N N . HIS A 1 297 ? 12.224 13.596 -6.044 1.00 46.43 297 HIS A N 1
ATOM 2378 C CA . HIS A 1 297 ? 11.759 12.228 -5.753 1.00 46.10 297 HIS A CA 1
ATOM 2379 C C . HIS A 1 297 ? 12.082 11.691 -4.345 1.00 45.70 297 HIS A C 1
ATOM 2380 O O . HIS A 1 297 ? 11.785 10.530 -4.053 1.00 45.26 297 HIS A O 1
ATOM 2387 N N . HIS A 1 298 ? 12.673 12.526 -3.486 1.00 44.91 298 HIS A N 1
ATOM 2388 C CA . HIS A 1 298 ? 12.974 12.169 -2.099 1.00 44.93 298 HIS A CA 1
ATOM 2389 C C . HIS A 1 298 ? 12.181 13.036 -1.125 1.00 44.75 298 HIS A C 1
ATOM 2390 O O . HIS A 1 298 ? 11.573 14.031 -1.524 1.00 44.50 298 HIS A O 1
ATOM 2397 N N . GLU A 1 299 ? 12.184 12.635 0.148 1.00 44.80 299 GLU A N 1
ATOM 2398 C CA . GLU A 1 299 ? 11.498 13.363 1.220 1.00 45.40 299 GLU A CA 1
ATOM 2399 C C . GLU A 1 299 ? 12.403 13.471 2.447 1.00 45.11 299 GLU A C 1
ATOM 2400 O O . GLU A 1 299 ? 13.147 12.543 2.754 1.00 44.04 299 GLU A O 1
ATOM 2406 N N . ILE A 1 300 ? 12.312 14.593 3.158 1.00 45.19 300 ILE A N 1
ATOM 2407 C CA . ILE A 1 300 ? 13.135 14.830 4.349 1.00 45.53 300 ILE A CA 1
ATOM 2408 C C . ILE A 1 300 ? 12.676 13.935 5.507 1.00 44.84 300 ILE A C 1
ATOM 2409 O O . ILE A 1 300 ? 11.479 13.762 5.723 1.00 42.97 300 ILE A O 1
ATOM 2414 N N . ASN A 1 301 ? 13.654 13.381 6.228 1.00 44.31 301 ASN A N 1
ATOM 2415 C CA . ASN A 1 301 ? 13.451 12.522 7.397 1.00 44.56 301 ASN A CA 1
ATOM 2416 C C . ASN A 1 301 ? 13.905 13.304 8.641 1.00 45.46 301 ASN A C 1
ATOM 2417 O O . ASN A 1 301 ? 15.110 13.386 8.917 1.00 44.79 301 ASN A O 1
ATOM 2422 N N A ASP A 1 302 ? 12.933 13.861 9.370 0.50 45.78 302 ASP A N 1
ATOM 2423 N N B ASP A 1 302 ? 12.956 13.870 9.387 0.50 45.30 302 ASP A N 1
ATOM 2424 C CA A ASP A 1 302 ? 13.174 14.660 10.583 0.50 46.45 302 ASP A CA 1
ATOM 2425 C CA B ASP A 1 302 ? 13.299 14.696 10.551 0.50 45.70 302 ASP A CA 1
ATOM 2426 C C A ASP A 1 302 ? 13.889 13.904 11.707 0.50 46.50 302 ASP A C 1
ATOM 2427 C C B ASP A 1 302 ? 13.875 13.914 11.742 0.50 46.06 302 ASP A C 1
ATOM 2428 O O A ASP A 1 302 ? 14.634 14.503 12.485 0.50 46.34 302 ASP A O 1
ATOM 2429 O O B ASP A 1 302 ? 14.531 14.508 12.600 0.50 46.02 302 ASP A O 1
ATOM 2438 N N . ILE A 1 303 ? 13.653 12.596 11.787 1.00 46.08 303 ILE A N 1
ATOM 2439 C CA . ILE A 1 303 ? 14.279 11.735 12.810 1.00 46.64 303 ILE A CA 1
ATOM 2440 C C . ILE A 1 303 ? 15.794 11.635 12.577 1.00 46.82 303 ILE A C 1
ATOM 2441 O O . ILE A 1 303 ? 16.577 11.650 13.535 1.00 46.34 303 ILE A O 1
ATOM 2446 N N . LYS A 1 304 ? 16.194 11.537 11.310 1.00 46.67 304 LYS A N 1
ATOM 2447 C CA . LYS A 1 304 ? 17.612 11.611 10.938 1.00 47.55 304 LYS A CA 1
ATOM 2448 C C . LYS A 1 304 ? 18.202 12.997 11.220 1.00 47.96 304 LYS A C 1
ATOM 2449 O O . LYS A 1 304 ? 19.339 13.095 11.686 1.00 48.53 304 LYS A O 1
ATOM 2455 N N . LEU A 1 305 ? 17.443 14.056 10.930 1.00 47.77 305 LEU A N 1
ATO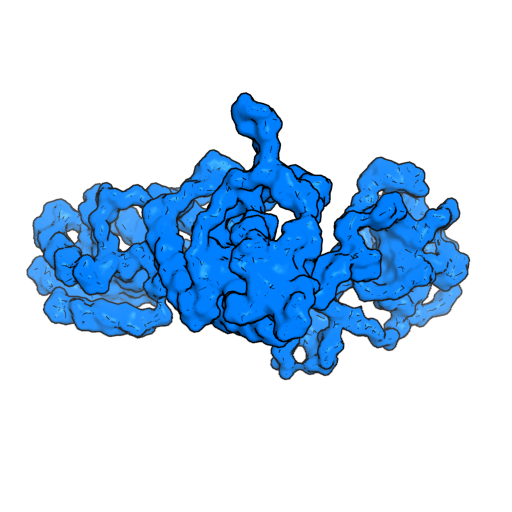M 2456 C CA . LEU A 1 305 ? 17.883 15.426 11.242 1.00 48.48 305 LEU A CA 1
ATOM 2457 C C . LEU A 1 305 ? 18.128 15.602 12.741 1.00 48.68 305 LEU A C 1
ATOM 2458 O O . LEU A 1 305 ? 19.174 16.106 13.141 1.00 49.28 305 LEU A O 1
ATOM 2463 N N . LYS A 1 306 ? 17.170 15.169 13.557 1.00 48.47 306 LYS A N 1
ATOM 2464 C CA . LYS A 1 306 ? 17.301 15.222 15.020 1.00 48.88 306 LYS A CA 1
ATOM 2465 C C . LYS A 1 306 ? 18.525 14.467 15.535 1.00 49.09 306 LYS A C 1
ATOM 2466 O O . LYS A 1 306 ? 19.258 14.974 16.391 1.00 49.37 306 LYS A O 1
ATOM 2472 N N . SER A 1 307 ? 18.746 13.269 15.000 1.00 48.41 307 SER A N 1
ATOM 2473 C CA . SER A 1 307 ? 19.918 12.468 15.355 1.00 49.23 307 SER A CA 1
ATOM 2474 C C . SER A 1 307 ? 21.230 13.080 14.842 1.00 49.79 307 SER A C 1
ATOM 2475 O O . SER A 1 307 ? 22.264 12.985 15.510 1.00 48.61 307 SER A O 1
ATOM 2478 N N . TYR A 1 308 ? 21.180 13.691 13.658 1.00 50.12 308 TYR A N 1
ATOM 2479 C CA . TYR A 1 308 ? 22.344 14.347 13.057 1.00 51.66 308 TYR A CA 1
ATOM 2480 C C . TYR A 1 308 ? 22.779 15.565 13.876 1.00 52.23 308 TYR A C 1
ATOM 2481 O O . TYR A 1 308 ? 23.949 15.687 14.248 1.00 53.43 308 TYR A O 1
ATOM 2490 N N . PHE A 1 309 ? 21.833 16.458 14.152 1.00 51.56 309 PHE A N 1
ATOM 2491 C CA . PHE A 1 309 ? 22.109 17.652 14.959 1.00 52.38 309 PHE A CA 1
ATOM 2492 C C . PHE A 1 309 ? 22.236 17.357 16.457 1.00 51.60 309 PHE A C 1
ATOM 2493 O O . PHE A 1 309 ? 22.824 18.149 17.195 1.00 50.52 309 PHE A O 1
ATOM 2501 N N . GLY A 1 310 ? 21.695 16.224 16.902 1.00 55.02 310 GLY A N 1
ATOM 2502 C CA . GLY A 1 310 ? 21.780 15.819 18.303 1.00 55.77 310 GLY A CA 1
ATOM 2503 C C . GLY A 1 310 ? 20.862 16.613 19.216 1.00 55.75 310 GLY A C 1
ATOM 2504 O O . GLY A 1 310 ? 21.219 16.896 20.365 1.00 56.12 310 GLY A O 1
ATOM 2505 N N . THR A 1 311 ? 19.681 16.967 18.704 1.00 54.38 311 THR A N 1
ATOM 2506 C CA . THR A 1 311 ? 18.666 17.685 19.477 1.00 54.58 311 THR A CA 1
ATOM 2507 C C . THR A 1 311 ? 17.252 17.294 19.032 1.00 54.54 311 THR A C 1
ATOM 2508 O O . THR A 1 311 ? 17.017 17.059 17.848 1.00 52.27 311 THR A O 1
ATOM 2512 N N . ASP A 1 312 ? 16.335 17.233 19.998 1.00 56.40 312 ASP A N 1
ATOM 2513 C CA . ASP A 1 312 ? 14.906 16.999 19.738 1.00 57.73 312 ASP A CA 1
ATOM 2514 C C . ASP A 1 312 ? 14.147 18.269 19.341 1.00 57.65 312 ASP A C 1
ATOM 2515 O O . ASP A 1 312 ? 13.050 18.173 18.785 1.00 56.43 312 ASP A O 1
ATOM 2520 N N . ASN A 1 313 ? 14.720 19.445 19.615 1.00 58.47 313 ASN A N 1
ATOM 2521 C CA . ASN A 1 313 ? 14.085 20.720 19.273 1.00 58.78 313 ASN A CA 1
ATOM 2522 C C . ASN A 1 313 ? 14.343 21.106 17.815 1.00 58.19 313 ASN A C 1
ATOM 2523 O O . ASN A 1 313 ? 15.096 22.043 17.525 1.00 57.91 313 ASN A O 1
ATOM 2526 N N . ILE A 1 314 ? 13.711 20.355 16.912 1.00 57.27 314 ILE A N 1
ATOM 2527 C CA . ILE A 1 314 ? 13.700 20.640 15.477 1.00 56.68 314 ILE A CA 1
ATOM 2528 C C . ILE A 1 314 ? 12.242 20.653 15.027 1.00 57.54 314 ILE A C 1
ATOM 2529 O O . ILE A 1 314 ? 11.485 19.726 15.319 1.00 56.80 314 ILE A O 1
ATOM 2534 N N . GLU A 1 315 ? 11.863 21.712 14.320 1.00 58.23 315 GLU A N 1
ATOM 2535 C CA . GLU A 1 315 ? 10.522 21.838 13.762 1.00 59.61 315 GLU A CA 1
ATOM 2536 C C . GLU A 1 315 ? 10.580 22.720 12.521 1.00 60.05 315 GLU A C 1
ATOM 2537 O O . GLU A 1 315 ? 11.497 23.534 12.369 1.00 58.57 315 GLU A O 1
ATOM 2540 N N . LEU A 1 316 ? 9.611 22.540 11.628 1.00 60.98 316 LEU A N 1
ATOM 2541 C CA . LEU A 1 316 ? 9.495 23.389 10.447 1.00 62.18 316 LEU A CA 1
ATOM 2542 C C . LEU A 1 316 ? 9.196 24.824 10.870 1.00 63.83 316 LEU A C 1
ATOM 2543 O O . LEU A 1 316 ? 8.478 25.052 11.847 1.00 63.94 316 LEU A O 1
ATOM 2548 N N . ALA A 1 317 ? 9.771 25.779 10.143 1.00 65.66 317 ALA A N 1
ATOM 2549 C CA . ALA A 1 317 ? 9.493 27.193 10.369 1.00 67.82 317 ALA A CA 1
ATOM 2550 C C . ALA A 1 317 ? 8.064 27.495 9.947 1.00 69.87 317 ALA A C 1
ATOM 2551 O O . ALA A 1 317 ? 7.603 27.000 8.918 1.00 68.82 317 ALA A O 1
ATOM 2553 N N . THR A 1 318 ? 7.373 28.305 10.746 1.00 73.26 318 THR A N 1
ATOM 2554 C CA . THR A 1 318 ? 5.974 28.654 10.487 1.00 76.31 318 THR A CA 1
ATOM 2555 C C . THR A 1 318 ? 5.864 29.637 9.322 1.00 78.21 318 THR A C 1
ATOM 2556 O O . THR A 1 318 ? 6.869 30.195 8.873 1.00 78.39 318 THR A O 1
ATOM 2560 N N . GLN A 1 319 ? 4.637 29.836 8.841 1.00 80.83 319 GLN A N 1
ATOM 2561 C CA . GLN A 1 319 ? 4.355 30.767 7.741 1.00 82.68 319 GLN A CA 1
ATOM 2562 C C . GLN A 1 319 ? 4.928 32.160 8.004 1.00 84.61 319 GLN A C 1
ATOM 2563 O O . GLN A 1 319 ? 5.612 32.719 7.151 1.00 84.00 319 GLN A O 1
ATOM 2565 N N . ASP A 1 320 ? 4.660 32.694 9.195 1.00 87.51 320 ASP A N 1
ATOM 2566 C CA . ASP A 1 320 ? 5.177 34.008 9.612 1.00 90.01 320 ASP A CA 1
ATOM 2567 C C . ASP A 1 320 ? 6.703 34.045 9.769 1.00 89.32 320 ASP A C 1
ATOM 2568 O O . ASP A 1 320 ? 7.342 35.023 9.373 1.00 89.88 320 ASP A O 1
ATOM 2573 N N . GLU A 1 321 ? 7.272 32.990 10.354 1.00 88.43 321 GLU A N 1
ATOM 2574 C CA . GLU A 1 321 ? 8.731 32.868 10.508 1.00 87.66 321 GLU A CA 1
ATOM 2575 C C . GLU A 1 321 ? 9.473 32.803 9.165 1.00 87.53 321 GLU A C 1
ATOM 2576 O O . GLU A 1 321 ? 10.582 33.326 9.047 1.00 87.19 321 GLU A O 1
ATOM 2582 N N . ILE A 1 322 ? 8.859 32.163 8.168 1.00 87.89 322 ILE A N 1
ATOM 2583 C CA . ILE A 1 322 ? 9.407 32.114 6.802 1.00 88.33 322 ILE A CA 1
ATOM 2584 C C . ILE A 1 322 ? 9.407 33.502 6.139 1.00 90.69 322 ILE A C 1
ATOM 2585 O O . ILE A 1 322 ? 10.379 33.861 5.472 1.00 90.36 322 ILE A O 1
ATOM 2590 N N . VAL A 1 323 ? 8.333 34.274 6.325 1.00 93.71 323 VAL A N 1
ATOM 2591 C CA . VAL A 1 323 ? 8.225 35.618 5.728 1.00 96.39 323 VAL A CA 1
ATOM 2592 C C . VAL A 1 323 ? 9.261 36.568 6.341 1.00 97.17 323 VAL A C 1
ATOM 2593 O O . VAL A 1 323 ? 9.940 37.296 5.613 1.00 98.22 323 VAL A O 1
ATOM 2597 N N . ASN A 1 324 ? 9.377 36.551 7.669 1.00 97.13 324 ASN A N 1
ATOM 2598 C CA . ASN A 1 324 ? 10.376 37.356 8.385 1.00 97.75 324 ASN A CA 1
ATOM 2599 C C . ASN A 1 324 ? 11.827 37.025 8.011 1.00 96.79 324 ASN A C 1
ATOM 2600 O O . ASN A 1 324 ? 12.695 37.899 8.061 1.00 97.63 324 ASN A O 1
ATOM 2602 N N . LEU A 1 325 ? 12.078 35.768 7.641 1.00 94.88 325 LEU A N 1
ATOM 2603 C CA . LEU A 1 325 ? 13.406 35.317 7.217 1.00 93.58 325 LEU A CA 1
ATOM 2604 C C . LEU A 1 325 ? 13.668 35.663 5.749 1.00 93.08 325 LEU A C 1
ATOM 2605 O O . LEU A 1 325 ? 14.692 36.269 5.430 1.00 93.35 325 LEU A O 1
ATOM 2610 N N . VAL A 1 326 ? 12.741 35.272 4.872 1.00 92.08 326 VAL A N 1
ATOM 2611 C CA . VAL A 1 326 ? 12.822 35.563 3.429 1.00 92.17 326 VAL A CA 1
ATOM 2612 C C . VAL A 1 326 ? 11.554 36.266 2.948 1.00 92.22 326 VAL A C 1
ATOM 2613 O O . VAL A 1 326 ? 11.550 36.909 1.900 1.00 91.81 326 VAL A O 1
ATOM 2617 N N . GLY A 1 331 ? 6.704 32.394 -2.039 1.00 65.93 331 GLY A N 1
ATOM 2618 C CA . GLY A 1 331 ? 6.144 31.158 -2.586 1.00 65.02 331 GLY A CA 1
ATOM 2619 C C . GLY A 1 331 ? 7.033 29.953 -2.326 1.00 63.51 331 GLY A C 1
ATOM 2620 O O . GLY A 1 331 ? 7.263 29.587 -1.169 1.00 62.64 331 GLY A O 1
ATOM 2621 N N . SER A 1 332 ? 7.530 29.336 -3.399 1.00 62.51 332 SER A N 1
ATOM 2622 C CA . SER A 1 332 ? 8.460 28.211 -3.287 1.00 60.57 332 SER A CA 1
ATOM 2623 C C . SER A 1 332 ? 9.835 28.711 -2.845 1.00 59.88 332 SER A C 1
ATOM 2624 O O . SER A 1 332 ? 10.375 29.657 -3.421 1.00 59.44 332 SER A O 1
ATOM 2627 N N . LEU A 1 333 ? 10.394 28.060 -1.828 1.00 59.44 333 LEU A N 1
ATOM 2628 C CA . LEU A 1 333 ? 11.649 28.490 -1.210 1.00 60.03 333 LEU A CA 1
ATOM 2629 C C . LEU A 1 333 ? 12.858 27.924 -1.951 1.00 59.46 333 LEU A C 1
ATOM 2630 O O . LEU A 1 333 ? 12.748 26.911 -2.640 1.00 58.08 333 LEU A O 1
ATOM 2635 N N . GLY A 1 334 ? 14.005 28.584 -1.795 1.00 60.33 334 GLY A N 1
ATOM 2636 C CA . GLY A 1 334 ? 15.257 28.153 -2.429 1.00 60.74 334 GLY A CA 1
ATOM 2637 C C . GLY A 1 334 ? 16.508 28.630 -1.704 1.00 61.64 334 GLY A C 1
ATOM 2638 O O . GLY A 1 334 ? 16.432 29.533 -0.871 1.00 61.92 334 GLY A O 1
ATOM 2639 N N . PRO A 1 335 ? 17.674 28.038 -2.032 1.00 62.30 335 PRO A N 1
ATOM 2640 C CA . PRO A 1 335 ? 18.925 28.316 -1.322 1.00 63.73 335 PRO A CA 1
ATOM 2641 C C . PRO A 1 335 ? 19.642 29.626 -1.698 1.00 66.23 335 PRO A C 1
ATOM 2642 O O . PRO A 1 335 ? 20.485 30.089 -0.925 1.00 66.01 335 PRO A O 1
ATOM 2646 N N . VAL A 1 336 ? 19.320 30.211 -2.854 1.00 68.17 336 VAL A N 1
ATOM 2647 C CA . VAL A 1 336 ? 19.971 31.449 -3.302 1.00 71.02 336 VAL A CA 1
ATOM 2648 C C . VAL A 1 336 ? 19.310 32.636 -2.592 1.00 72.50 336 VAL A C 1
ATOM 2649 O O . VAL A 1 336 ? 18.244 33.102 -3.001 1.00 72.44 336 VAL A O 1
ATOM 2653 N N . ILE A 1 337 ? 19.949 33.099 -1.517 1.00 74.18 337 ILE A N 1
ATOM 2654 C CA . ILE A 1 337 ? 19.469 34.240 -0.734 1.00 75.87 337 ILE A CA 1
ATOM 2655 C C . ILE A 1 337 ? 20.637 34.938 -0.038 1.00 78.37 337 ILE A C 1
ATOM 2656 O O . ILE A 1 337 ? 21.551 34.274 0.457 1.00 78.10 337 ILE A O 1
ATOM 2658 N N . ASP A 1 338 ? 20.599 36.271 -0.007 1.00 81.48 338 ASP A N 1
ATOM 2659 C CA . ASP A 1 338 ? 21.648 37.079 0.626 1.00 84.07 338 ASP A CA 1
ATOM 2660 C C . ASP A 1 338 ? 21.394 37.186 2.127 1.00 84.55 338 ASP A C 1
ATOM 2661 O O . ASP A 1 338 ? 20.856 38.185 2.608 1.00 86.46 338 ASP A O 1
ATOM 2663 N N . LYS A 1 339 ? 21.777 36.141 2.857 1.00 84.26 339 LYS A N 1
ATOM 2664 C CA . LYS A 1 339 ? 21.571 36.080 4.307 1.00 84.15 339 LYS A CA 1
ATOM 2665 C C . LYS A 1 339 ? 22.437 35.003 4.955 1.00 83.31 339 LYS A C 1
ATOM 2666 O O . LYS A 1 339 ? 22.760 33.991 4.327 1.00 82.76 339 LYS A O 1
ATOM 2668 N N . GLU A 1 340 ? 22.802 35.232 6.215 1.00 83.15 340 GLU A N 1
ATOM 2669 C CA . GLU A 1 340 ? 23.595 34.280 6.989 1.00 82.33 340 GLU A CA 1
ATOM 2670 C C . GLU A 1 340 ? 22.707 33.132 7.473 1.00 80.06 340 GLU A C 1
ATOM 2671 O O . GLU A 1 340 ? 22.092 33.218 8.539 1.00 80.27 340 GLU A O 1
ATOM 2673 N N . ILE A 1 341 ? 22.636 32.070 6.670 1.00 78.05 341 ILE A N 1
ATOM 2674 C CA . ILE A 1 341 ? 21.856 30.870 7.003 1.00 75.54 341 ILE A CA 1
ATOM 2675 C C . ILE A 1 341 ? 22.608 29.612 6.550 1.00 73.40 341 ILE A C 1
ATOM 2676 O O . ILE A 1 341 ? 23.135 29.566 5.436 1.00 74.16 341 ILE A O 1
ATOM 2681 N N . LYS A 1 342 ? 22.665 28.607 7.424 1.00 70.49 342 LYS A N 1
ATOM 2682 C CA . LYS A 1 342 ? 23.359 27.354 7.125 1.00 68.75 342 LYS A CA 1
ATOM 2683 C C . LYS A 1 342 ? 22.498 26.494 6.203 1.00 66.55 342 LYS A C 1
ATOM 2684 O O . LYS A 1 342 ? 21.326 26.251 6.499 1.00 64.09 342 LYS A O 1
ATOM 2686 N N . ILE A 1 343 ? 23.085 26.052 5.089 1.00 65.49 343 ILE A N 1
ATOM 2687 C CA . ILE A 1 343 ? 22.399 25.217 4.102 1.00 64.05 343 ILE A CA 1
ATOM 2688 C C . ILE A 1 343 ? 22.956 23.797 4.185 1.00 62.70 343 ILE A C 1
ATOM 2689 O O . ILE A 1 343 ? 24.161 23.589 4.031 1.00 63.50 343 ILE A O 1
ATOM 2694 N N . TYR A 1 344 ? 22.068 22.836 4.433 1.00 60.02 344 TYR A N 1
ATOM 2695 C CA . TYR A 1 344 ? 22.408 21.414 4.449 1.00 59.09 344 TYR A CA 1
ATOM 2696 C C . TYR A 1 344 ? 21.722 20.740 3.267 1.00 57.28 344 TYR A C 1
ATOM 2697 O O . TYR A 1 344 ? 20.602 21.103 2.907 1.00 56.39 344 TYR A O 1
ATOM 2706 N N . ALA A 1 345 ? 22.400 19.778 2.650 1.00 55.87 345 ALA 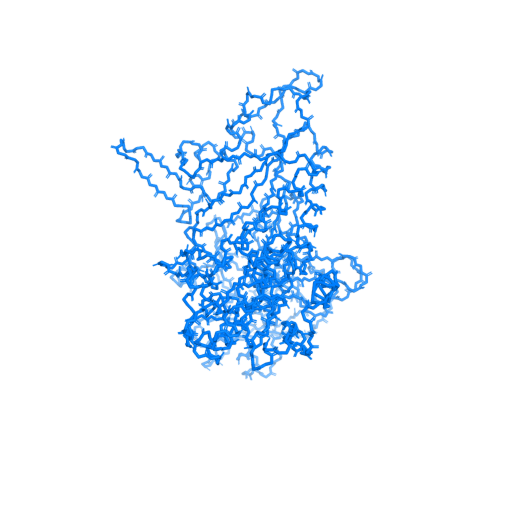A N 1
ATOM 2707 C CA . ALA A 1 345 ? 21.863 19.085 1.479 1.00 55.27 345 ALA A CA 1
ATOM 2708 C C . ALA A 1 345 ? 21.997 17.582 1.653 1.00 54.62 345 ALA A C 1
ATOM 2709 O O . ALA A 1 345 ? 23.004 17.103 2.172 1.00 54.78 345 ALA A O 1
ATOM 2711 N N . ASP A 1 346 ? 20.982 16.838 1.218 1.00 53.00 346 ASP A N 1
ATOM 2712 C CA . ASP A 1 346 ? 21.081 15.381 1.200 1.00 52.41 346 ASP A CA 1
ATOM 2713 C C . ASP A 1 346 ? 22.188 14.971 0.228 1.00 52.82 346 ASP A C 1
ATOM 2714 O O . ASP A 1 346 ? 22.386 15.627 -0.800 1.00 52.24 346 ASP A O 1
ATOM 2719 N N . ASN A 1 347 ? 22.898 13.894 0.568 1.00 52.86 347 ASN A N 1
ATOM 2720 C CA . ASN A 1 347 ? 24.034 13.397 -0.222 1.00 53.66 347 ASN A CA 1
ATOM 2721 C C . ASN A 1 347 ? 23.746 13.249 -1.720 1.00 53.12 347 ASN A C 1
ATOM 2722 O O . ASN A 1 347 ? 24.608 13.540 -2.548 1.00 53.14 347 ASN A O 1
ATOM 2727 N N . PHE A 1 348 ? 22.532 12.814 -2.056 1.00 51.18 348 PHE A N 1
ATOM 2728 C CA . PHE A 1 348 ? 22.163 12.524 -3.449 1.00 51.08 348 PHE A CA 1
ATOM 2729 C C . PHE A 1 348 ? 21.969 13.765 -4.339 1.00 51.11 348 PHE A C 1
ATOM 2730 O O . PHE A 1 348 ? 21.899 13.632 -5.561 1.00 50.31 348 PHE A O 1
ATOM 2738 N N . VAL A 1 349 ? 21.915 14.953 -3.730 1.00 51.36 349 VAL A N 1
ATOM 2739 C CA . VAL A 1 349 ? 21.950 16.236 -4.459 1.00 52.19 349 VAL A CA 1
ATOM 2740 C C . VAL A 1 349 ? 23.277 16.411 -5.227 1.00 54.57 349 VAL A C 1
ATOM 2741 O O . VAL A 1 349 ? 23.311 17.075 -6.267 1.00 54.55 349 VAL A O 1
ATOM 2745 N N . GLN A 1 350 ? 24.356 15.807 -4.719 1.00 56.47 350 GLN A N 1
ATOM 2746 C CA . GLN A 1 350 ? 25.677 15.849 -5.375 1.00 58.83 350 GLN A CA 1
ATOM 2747 C C . GLN A 1 350 ? 25.730 15.167 -6.748 1.00 59.80 350 GLN A C 1
ATOM 2748 O O . GLN A 1 350 ? 26.620 15.463 -7.547 1.00 60.25 350 GLN A O 1
ATOM 2754 N N . ASP A 1 351 ? 24.791 14.259 -7.016 1.00 59.27 351 ASP A N 1
ATOM 2755 C CA . ASP A 1 351 ? 24.651 13.650 -8.346 1.00 60.40 351 ASP A CA 1
ATOM 2756 C C . ASP A 1 351 ? 24.152 14.615 -9.429 1.00 60.19 351 ASP A C 1
ATOM 2757 O O . ASP A 1 351 ? 24.225 14.283 -10.614 1.00 60.72 351 ASP A O 1
ATOM 2762 N N . LEU A 1 352 ? 23.636 15.781 -9.033 1.00 59.46 352 LEU A N 1
ATOM 2763 C CA . LEU A 1 352 ? 23.159 16.790 -9.977 1.00 59.95 352 LEU A CA 1
ATOM 2764 C C . LEU A 1 352 ? 24.029 18.046 -10.033 1.00 61.47 352 LEU A C 1
ATOM 2765 O O . LEU A 1 352 ? 24.743 18.374 -9.080 1.00 60.62 352 LEU A O 1
ATOM 2770 N N A ASN A 1 353 ? 23.972 18.727 -11.172 0.60 62.26 353 ASN A N 1
ATOM 2771 N N B ASN A 1 353 ? 23.953 18.720 -11.184 0.40 62.65 353 ASN A N 1
ATOM 2772 C CA A ASN A 1 353 ? 24.314 20.143 -11.253 0.60 63.66 353 ASN A CA 1
ATOM 2773 C CA B ASN A 1 353 ? 24.376 20.110 -11.369 0.40 64.34 353 ASN A CA 1
ATOM 2774 C C A ASN A 1 353 ? 23.203 20.844 -12.028 0.60 62.97 353 ASN A C 1
ATOM 2775 C C B ASN A 1 353 ? 23.215 20.835 -12.040 0.40 63.27 353 ASN A C 1
ATOM 2776 O O A ASN A 1 353 ? 22.265 20.187 -12.493 0.60 61.72 353 ASN A O 1
ATOM 2777 O O B ASN A 1 353 ? 22.248 20.183 -12.443 0.40 61.99 353 ASN A 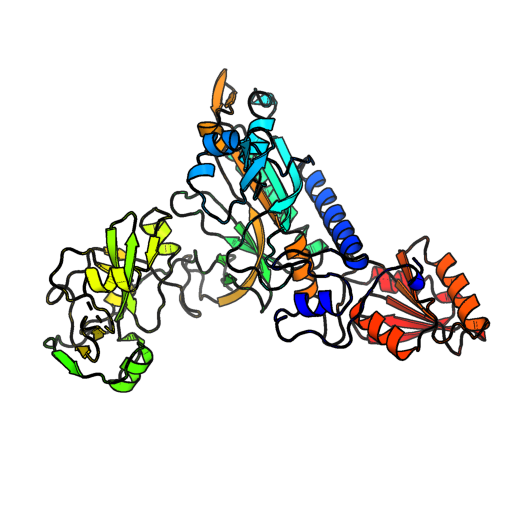O 1
ATOM 2786 N N . ASN A 1 354 ? 23.305 22.163 -12.158 1.00 63.39 354 ASN A N 1
ATOM 2787 C CA . ASN A 1 354 ? 22.255 22.980 -12.801 1.00 62.23 354 ASN A CA 1
ATOM 2788 C C . ASN A 1 354 ? 20.887 22.747 -12.140 1.00 59.63 354 ASN A C 1
ATOM 2789 O O . ASN A 1 354 ? 19.918 22.332 -12.783 1.00 58.02 354 ASN A O 1
ATOM 2794 N N . LEU A 1 355 ? 20.856 22.994 -10.834 1.00 58.52 355 LEU A N 1
ATOM 2795 C CA . LEU A 1 355 ? 19.705 22.685 -9.981 1.00 56.48 355 LEU A CA 1
ATOM 2796 C C . LEU A 1 355 ? 18.502 23.551 -10.345 1.00 55.34 355 LEU A C 1
ATOM 2797 O O . LEU A 1 355 ? 18.661 24.702 -10.770 1.00 54.93 355 LEU A O 1
ATOM 2802 N N . VAL A 1 356 ? 17.312 22.972 -10.199 1.00 52.80 356 VAL A N 1
ATOM 2803 C CA . VAL A 1 356 ? 16.054 23.703 -10.295 1.00 52.51 356 VAL A CA 1
ATOM 2804 C C . VAL A 1 356 ? 15.557 23.868 -8.862 1.00 51.83 356 VAL A C 1
ATOM 2805 O O . VAL A 1 356 ? 15.343 22.875 -8.157 1.00 50.46 356 VAL A O 1
ATOM 2809 N N . VAL A 1 357 ? 15.400 25.121 -8.438 1.00 52.38 357 VAL A N 1
ATOM 2810 C CA . VAL A 1 357 ? 15.028 25.468 -7.062 1.00 52.20 357 VAL A CA 1
ATOM 2811 C C . VAL A 1 357 ? 14.045 26.637 -7.045 1.00 52.92 357 VAL A C 1
ATOM 2812 O O . VAL A 1 357 ? 13.830 27.297 -8.064 1.00 52.56 357 VAL A O 1
ATOM 2816 N N . GLY A 1 358 ? 13.464 26.896 -5.876 1.00 53.47 358 GLY A N 1
ATOM 2817 C CA . GLY A 1 358 ? 12.609 28.068 -5.682 1.00 55.49 358 GLY A CA 1
ATOM 2818 C C . GLY A 1 358 ? 13.397 29.363 -5.777 1.00 57.71 358 GLY A C 1
ATOM 2819 O O . GLY A 1 358 ? 14.621 29.369 -5.630 1.00 57.38 358 GLY A O 1
ATOM 2820 N N . ALA A 1 359 ? 12.686 30.456 -6.040 1.00 60.57 359 ALA A N 1
ATOM 2821 C CA . ALA A 1 359 ? 13.296 31.777 -6.213 1.00 63.28 359 ALA A CA 1
ATOM 2822 C C . ALA A 1 359 ? 13.094 32.704 -5.008 1.00 64.95 359 ALA A C 1
ATOM 2823 O O . ALA A 1 359 ? 13.538 33.853 -5.045 1.00 66.39 359 ALA A O 1
ATOM 2825 N N . ASN A 1 360 ? 12.449 32.207 -3.948 1.00 65.23 360 ASN A N 1
ATOM 2826 C CA . ASN A 1 360 ? 12.025 33.033 -2.805 1.00 67.19 360 ASN A CA 1
ATOM 2827 C C . ASN A 1 360 ? 11.171 34.232 -3.247 1.00 69.41 360 ASN A C 1
ATOM 2828 O O . ASN A 1 360 ? 11.309 35.344 -2.732 1.00 71.13 360 ASN A O 1
ATOM 2833 N N . GLU A 1 361 ? 10.292 33.974 -4.215 1.00 70.10 361 GLU A N 1
ATOM 2834 C CA . GLU A 1 361 ? 9.432 34.985 -4.816 1.00 71.94 361 GLU A CA 1
ATOM 2835 C C . GLU A 1 361 ? 8.282 34.250 -5.500 1.00 71.52 361 GLU A C 1
ATOM 2836 O O . GLU A 1 361 ? 8.516 33.440 -6.398 1.00 69.92 361 GLU A O 1
ATOM 2842 N N . ASP A 1 362 ? 7.052 34.524 -5.067 1.00 72.57 362 ASP A N 1
ATOM 2843 C CA . ASP A 1 362 ? 5.871 33.794 -5.548 1.00 73.03 362 ASP A CA 1
ATOM 2844 C C . ASP A 1 362 ? 5.690 33.942 -7.065 1.00 72.72 362 ASP A C 1
ATOM 2845 O O . ASP A 1 362 ? 5.844 35.036 -7.613 1.00 73.47 362 ASP A O 1
ATOM 2850 N N . GLY A 1 363 ? 5.380 32.827 -7.727 1.00 70.81 363 GLY A N 1
ATOM 2851 C CA . GLY A 1 363 ? 5.240 32.777 -9.185 1.00 70.23 363 GLY A CA 1
ATOM 2852 C C . GLY A 1 363 ? 6.523 32.535 -9.971 1.00 68.81 363 GLY A C 1
ATOM 2853 O O . GLY A 1 363 ? 6.485 32.498 -11.204 1.00 68.16 363 GLY A O 1
ATOM 2854 N N . TYR A 1 364 ? 7.648 32.347 -9.273 1.00 64.25 364 TYR A N 1
ATOM 2855 C CA . TYR A 1 364 ? 8.963 32.196 -9.906 1.00 63.89 364 TYR A CA 1
ATOM 2856 C C . TYR A 1 364 ? 9.752 31.006 -9.351 1.00 61.94 364 TYR A C 1
ATOM 2857 O O . TYR A 1 364 ? 9.554 30.588 -8.207 1.00 59.32 364 TYR A O 1
ATOM 2866 N N . HIS A 1 365 ? 10.645 30.476 -10.187 1.00 61.03 365 HIS A N 1
ATOM 2867 C CA . HIS A 1 365 ? 11.660 29.503 -9.778 1.00 60.51 365 HIS A CA 1
ATOM 2868 C C . HIS A 1 365 ? 12.971 29.828 -10.483 1.00 61.31 365 HIS A C 1
ATOM 2869 O O . HIS A 1 365 ? 12.978 30.549 -11.486 1.00 61.76 365 HIS A O 1
ATOM 2876 N N . LEU A 1 366 ? 14.068 29.294 -9.951 1.00 60.98 366 LEU A N 1
ATOM 2877 C CA . LEU A 1 366 ? 15.384 29.408 -10.579 1.00 62.10 366 LEU A CA 1
ATOM 2878 C C . LEU A 1 366 ? 15.741 28.101 -11.272 1.00 63.13 366 LEU A C 1
ATOM 2879 O O . LEU A 1 366 ? 15.395 27.021 -10.783 1.00 62.17 366 LEU A O 1
ATOM 2884 N N . ILE A 1 367 ? 16.421 28.212 -12.412 1.00 64.44 367 ILE A N 1
ATOM 2885 C CA . ILE A 1 367 ? 17.011 27.065 -13.108 1.00 65.80 367 ILE A CA 1
ATOM 2886 C C . ILE A 1 367 ? 18.509 27.296 -13.271 1.00 66.95 367 ILE A C 1
ATOM 2887 O O . ILE A 1 367 ? 18.989 28.425 -13.126 1.00 66.52 367 ILE A O 1
ATOM 2892 N N . ASN A 1 368 ? 19.232 26.219 -13.571 1.00 67.71 368 ASN A N 1
ATOM 2893 C CA . ASN A 1 368 ? 20.688 26.253 -13.764 1.00 69.50 368 ASN A CA 1
ATOM 2894 C C . ASN A 1 368 ? 21.455 26.856 -12.577 1.00 69.26 368 ASN A C 1
ATOM 2895 O O . ASN A 1 368 ? 22.396 27.635 -12.757 1.00 70.33 368 ASN A O 1
ATOM 2900 N N . VAL A 1 369 ? 21.032 26.488 -11.368 1.00 68.71 369 VAL A N 1
ATOM 2901 C CA . VAL A 1 369 ? 21.668 26.932 -10.126 1.00 68.97 369 VAL A CA 1
ATOM 2902 C C . VAL A 1 369 ? 22.757 25.917 -9.779 1.00 70.40 369 VAL A C 1
ATOM 2903 O O . VAL A 1 369 ? 22.516 24.712 -9.840 1.00 69.88 369 VAL A O 1
ATOM 2907 N N . ASN A 1 370 ? 23.943 26.402 -9.416 1.00 72.29 370 ASN A N 1
ATOM 2908 C CA . ASN A 1 370 ? 25.102 25.537 -9.165 1.00 74.29 370 ASN A CA 1
ATOM 2909 C C . ASN A 1 370 ? 25.769 25.831 -7.821 1.00 75.22 370 ASN A C 1
ATOM 2910 O O . ASN A 1 370 ? 25.924 26.995 -7.442 1.00 74.83 370 ASN A O 1
ATOM 2915 N N . VAL A 1 371 ? 26.157 24.768 -7.112 1.00 76.72 371 VAL A N 1
ATOM 2916 C CA . VAL A 1 371 ? 26.828 24.890 -5.810 1.00 78.17 371 VAL A CA 1
ATOM 2917 C C . VAL A 1 371 ? 28.253 25.424 -5.986 1.00 80.32 371 VAL A C 1
ATOM 2918 O O . VAL A 1 371 ? 28.941 25.066 -6.945 1.00 80.92 371 VAL A O 1
ATOM 2922 N N . GLY A 1 372 ? 28.677 26.283 -5.059 1.00 81.51 372 GLY A N 1
ATOM 2923 C CA . GLY A 1 372 ? 29.964 26.980 -5.144 1.00 83.89 372 GLY A CA 1
ATOM 2924 C C . GLY A 1 372 ? 29.827 28.359 -5.768 1.00 84.57 372 GLY A C 1
ATOM 2925 O O . GLY A 1 372 ? 30.289 29.351 -5.200 1.00 85.63 372 GLY A O 1
ATOM 2926 N N . ARG A 1 373 ? 29.192 28.415 -6.939 1.00 84.28 373 ARG A N 1
ATOM 2927 C CA . ARG A 1 373 ? 28.984 29.662 -7.676 1.00 84.37 373 ARG A CA 1
ATOM 2928 C C . ARG A 1 373 ? 27.822 30.479 -7.102 1.00 82.01 373 ARG A C 1
ATOM 2929 O O . ARG A 1 373 ? 28.018 31.615 -6.666 1.00 82.22 373 ARG A O 1
ATOM 2937 N N . ASP A 1 374 ? 26.624 29.891 -7.098 1.00 79.30 374 ASP A N 1
ATOM 2938 C CA . ASP A 1 374 ? 25.385 30.595 -6.721 1.00 76.92 374 ASP A CA 1
ATOM 2939 C C . ASP A 1 374 ? 25.068 30.506 -5.230 1.00 75.09 374 ASP A C 1
ATOM 2940 O O . ASP A 1 374 ? 24.555 31.463 -4.649 1.00 74.44 374 ASP A O 1
ATOM 2945 N N . PHE A 1 375 ? 25.335 29.347 -4.629 1.00 73.62 375 PHE A N 1
ATOM 2946 C CA . PHE A 1 375 ? 25.231 29.172 -3.176 1.00 72.32 375 PHE A CA 1
ATOM 2947 C C . PHE A 1 375 ? 26.220 28.115 -2.689 1.00 71.75 375 PHE A C 1
ATOM 2948 O O . PHE A 1 375 ? 26.788 27.375 -3.491 1.00 71.87 375 PHE A O 1
ATOM 2956 N N . ASN A 1 376 ? 26.418 28.060 -1.374 1.00 70.77 376 ASN A N 1
ATOM 2957 C CA . ASN A 1 376 ? 27.292 27.068 -0.741 1.00 71.18 376 ASN A CA 1
ATOM 2958 C C . ASN A 1 376 ? 26.493 26.103 0.130 1.00 69.65 376 ASN A C 1
ATOM 2959 O O . ASN A 1 376 ? 25.547 26.513 0.805 1.00 67.70 376 ASN A O 1
ATOM 2964 N N . VAL A 1 377 ? 26.876 24.826 0.098 1.00 69.59 377 VAL A N 1
ATOM 2965 C CA . VAL A 1 377 ? 26.356 23.817 1.024 1.00 69.30 377 VAL A CA 1
ATOM 2966 C C . VAL A 1 377 ? 27.352 23.709 2.171 1.00 69.84 377 VAL A C 1
ATOM 2967 O O . VAL A 1 377 ? 28.530 23.427 1.943 1.00 70.21 377 VAL A O 1
ATOM 2971 N N . ASP A 1 378 ? 26.877 23.929 3.396 1.00 69.40 378 ASP A N 1
ATOM 2972 C CA . ASP A 1 378 ? 27.726 23.845 4.585 1.00 70.76 378 ASP A CA 1
ATOM 2973 C C . ASP A 1 378 ? 28.126 22.399 4.880 1.00 71.19 378 ASP A C 1
ATOM 2974 O O . ASP A 1 378 ? 29.305 22.112 5.067 1.00 71.58 378 ASP A O 1
ATOM 2977 N N . GLU A 1 379 ? 27.142 21.500 4.921 1.00 70.48 379 GLU A N 1
ATOM 2978 C CA . GLU A 1 379 ? 27.390 20.064 5.127 1.00 71.02 379 GLU A CA 1
ATOM 2979 C C . GLU A 1 379 ? 26.436 19.196 4.303 1.00 68.35 379 GLU A C 1
ATOM 2980 O O . GLU A 1 379 ? 25.263 19.541 4.128 1.00 65.82 379 GLU A O 1
ATOM 2986 N N . TYR A 1 380 ? 26.957 18.074 3.802 1.00 67.45 380 TYR A N 1
ATOM 2987 C CA . TYR A 1 380 ? 26.146 17.022 3.186 1.00 65.34 380 TYR A CA 1
ATOM 2988 C C . TYR A 1 380 ? 25.907 15.891 4.191 1.00 63.66 380 TYR A C 1
ATOM 2989 O O . TYR A 1 380 ? 26.675 15.722 5.141 1.00 64.31 380 TYR A O 1
ATOM 2998 N N . GLY A 1 381 ? 24.837 15.126 3.984 1.00 60.64 381 GLY A N 1
ATOM 2999 C CA . GLY A 1 381 ? 24.523 13.999 4.867 1.00 58.77 381 GLY A CA 1
ATOM 3000 C C . GLY A 1 381 ? 23.302 13.195 4.452 1.00 56.01 381 GLY A C 1
ATOM 3001 O O . GLY A 1 381 ? 22.691 13.461 3.421 1.00 55.03 381 GLY A O 1
ATOM 3002 N N . ASP A 1 382 ? 22.963 12.201 5.266 1.00 54.23 382 ASP A N 1
ATOM 3003 C CA . ASP A 1 382 ? 21.785 11.365 5.042 1.00 52.42 382 ASP A CA 1
ATOM 3004 C C . ASP A 1 382 ? 20.596 12.000 5.767 1.00 50.45 382 ASP A C 1
ATOM 3005 O O . ASP A 1 382 ? 20.428 11.826 6.974 1.00 50.40 382 ASP A O 1
ATOM 3010 N N . PHE A 1 383 ? 19.782 12.744 5.020 1.00 49.22 383 PHE A N 1
ATOM 3011 C CA . PHE A 1 383 ? 18.653 13.490 5.583 1.00 48.33 383 PHE A CA 1
ATOM 3012 C C . PHE A 1 383 ? 17.293 13.036 5.040 1.00 46.82 383 PHE A C 1
ATOM 3013 O O . PHE A 1 383 ? 16.302 13.744 5.224 1.00 45.76 383 PHE A O 1
ATOM 3021 N N . ARG A 1 384 ? 17.237 11.866 4.396 1.00 46.03 384 ARG A N 1
ATOM 3022 C CA . ARG A 1 384 ? 16.013 11.406 3.720 1.00 44.98 384 ARG A CA 1
ATOM 3023 C C . ARG A 1 384 ? 15.611 9.987 4.097 1.00 43.92 384 ARG A C 1
ATOM 3024 O O . ARG A 1 384 ? 16.334 9.291 4.804 1.00 43.20 384 ARG A O 1
ATOM 3032 N N . PHE A 1 385 ? 14.444 9.574 3.605 1.00 42.99 385 PHE A N 1
ATOM 3033 C CA . PHE A 1 385 ? 14.009 8.185 3.705 1.00 42.99 385 PHE A CA 1
ATOM 3034 C C . PHE A 1 385 ? 14.599 7.367 2.564 1.00 43.69 385 PHE A C 1
ATOM 3035 O O . PHE A 1 385 ? 14.702 7.845 1.436 1.00 42.62 385 PHE A O 1
ATOM 3043 N N . ILE A 1 386 ? 14.979 6.128 2.864 1.00 44.43 386 ILE A N 1
ATOM 3044 C CA . ILE A 1 386 ? 15.366 5.172 1.830 1.00 46.00 386 ILE A CA 1
ATOM 3045 C C . ILE A 1 386 ? 14.148 4.875 0.952 1.00 46.69 386 ILE A C 1
ATOM 3046 O O . ILE A 1 386 ? 13.010 4.955 1.425 1.00 45.30 386 ILE A O 1
ATOM 3051 N N . LEU A 1 387 ? 14.388 4.578 -0.323 1.00 48.07 387 LEU A N 1
ATOM 3052 C CA . LEU A 1 387 ? 13.330 4.143 -1.234 1.00 49.58 387 LEU A CA 1
ATOM 3053 C C . LEU A 1 387 ? 13.410 2.633 -1.413 1.00 51.09 387 LEU A C 1
ATOM 3054 O O . LEU A 1 387 ? 14.472 2.032 -1.237 1.00 50.88 387 LEU A O 1
ATOM 3059 N N . GLU A 1 388 ? 12.279 2.032 -1.771 1.00 52.84 388 GLU A N 1
ATOM 3060 C CA . GLU A 1 388 ? 12.198 0.593 -2.008 1.00 55.32 388 GLU A CA 1
ATOM 3061 C C . GLU A 1 388 ? 12.938 0.269 -3.309 1.00 56.94 388 GLU A C 1
ATOM 3062 O O . GLU A 1 388 ? 12.674 0.887 -4.344 1.00 57.09 388 GLU A O 1
ATOM 3068 N N . GLY A 1 389 ? 13.875 -0.675 -3.248 1.00 57.71 389 GLY A N 1
ATOM 3069 C CA . GLY A 1 389 ? 14.760 -0.969 -4.382 1.00 59.20 389 GLY A CA 1
ATOM 3070 C C . GLY A 1 389 ? 16.219 -0.598 -4.155 1.00 59.14 389 GLY A C 1
ATOM 3071 O O . GLY A 1 389 ? 17.101 -1.169 -4.795 1.00 59.85 389 GLY A O 1
ATOM 3072 N N . GLU A 1 390 ? 16.477 0.350 -3.253 1.00 58.37 390 GLU A N 1
ATOM 3073 C CA . GLU A 1 390 ? 17.843 0.805 -2.961 1.00 59.27 390 GLU A CA 1
ATOM 3074 C C . GLU A 1 390 ? 18.628 -0.186 -2.101 1.00 60.80 390 GLU A C 1
ATOM 3075 O O . GLU A 1 390 ? 18.044 -1.010 -1.391 1.00 60.24 390 GLU A O 1
ATOM 3081 N N . LYS A 1 391 ? 19.957 -0.098 -2.178 1.00 62.15 391 LYS A N 1
ATOM 3082 C CA . LYS A 1 391 ? 20.846 -1.009 -1.452 1.00 63.80 391 LYS A CA 1
ATOM 3083 C C . LYS A 1 391 ? 20.879 -0.674 0.042 1.00 63.14 391 LYS A C 1
ATOM 3084 O O . LYS A 1 391 ? 20.906 0.497 0.425 1.00 61.98 391 LYS A O 1
ATOM 3087 N N . LEU A 1 392 ? 20.869 -1.711 0.877 1.00 63.67 392 LEU A N 1
ATOM 3088 C CA . LEU A 1 392 ? 20.795 -1.539 2.331 1.00 63.35 392 LEU A CA 1
ATOM 3089 C C . LEU A 1 392 ? 22.146 -1.186 2.948 1.00 64.43 392 LEU A C 1
ATOM 3090 O O . LEU A 1 392 ? 23.198 -1.382 2.327 1.00 65.71 392 LEU A O 1
ATOM 3095 N N A SER A 1 393 ? 22.094 -0.668 4.174 0.50 64.18 393 SER A N 1
ATOM 3096 N N B SER A 1 393 ? 22.103 -0.668 4.174 0.50 63.89 393 SER A N 1
ATOM 3097 C CA A SER A 1 393 ? 23.274 -0.192 4.901 0.50 65.55 393 SER A CA 1
ATOM 3098 C CA B SER A 1 393 ? 23.297 -0.185 4.874 0.50 65.03 393 SER A CA 1
ATOM 3099 C C A SER A 1 393 ? 24.305 -1.285 5.194 0.50 67.28 393 SER A C 1
ATOM 3100 C C B SER A 1 393 ? 24.312 -1.283 5.206 0.50 66.98 393 SER A C 1
ATOM 3101 O O A SER A 1 393 ? 25.508 -1.024 5.163 0.50 68.36 393 SER A O 1
ATOM 3102 O O B SER A 1 393 ? 25.516 -1.024 5.214 0.50 68.06 393 SER A O 1
ATOM 3107 N N . ASP A 1 394 ? 23.827 -2.496 5.479 1.00 67.58 394 ASP A N 1
ATOM 3108 C CA . ASP A 1 394 ? 24.704 -3.652 5.755 1.00 69.45 394 ASP A CA 1
ATOM 3109 C C . ASP A 1 394 ? 25.307 -4.313 4.500 1.00 71.05 394 ASP A C 1
ATOM 3110 O O . ASP A 1 394 ? 26.157 -5.190 4.626 1.00 72.91 394 ASP A O 1
ATOM 3115 N N . GLY A 1 395 ? 24.850 -3.918 3.309 1.00 71.00 395 GLY A N 1
ATOM 3116 C CA . GLY A 1 395 ? 25.364 -4.451 2.046 1.00 72.83 395 GLY A CA 1
ATOM 3117 C C . GLY A 1 395 ? 24.825 -5.824 1.669 1.00 73.89 395 GLY A C 1
ATOM 3118 O O . GLY A 1 395 ? 25.363 -6.471 0.768 1.00 74.92 395 GLY A O 1
ATOM 3119 N N . SER A 1 396 ? 23.754 -6.258 2.335 1.00 72.77 396 SER A N 1
ATOM 3120 C CA . SER A 1 396 ? 23.185 -7.594 2.128 1.00 73.14 396 SER A CA 1
ATOM 3121 C C . SER A 1 396 ? 22.364 -7.675 0.840 1.00 72.43 396 SER A C 1
ATOM 3122 O O . SER A 1 396 ? 22.377 -8.705 0.163 1.00 74.11 396 SER A O 1
ATOM 3125 N N . GLY A 1 397 ? 21.649 -6.599 0.512 1.00 69.79 397 GLY A N 1
ATOM 3126 C CA . GLY A 1 397 ? 20.870 -6.542 -0.724 1.00 68.42 397 GLY A CA 1
ATOM 3127 C C . GLY A 1 397 ? 19.938 -5.347 -0.832 1.00 65.31 397 GLY A C 1
ATOM 3128 O O . GLY A 1 397 ? 20.268 -4.250 -0.384 1.00 63.63 397 GLY A O 1
ATOM 3129 N N . VAL A 1 398 ? 18.766 -5.584 -1.420 1.00 63.95 398 VAL A N 1
ATOM 3130 C CA . VAL A 1 398 ? 17.794 -4.539 -1.772 1.00 62.35 398 VAL A CA 1
ATOM 3131 C C . VAL A 1 398 ? 16.781 -4.301 -0.638 1.00 59.43 398 VAL A C 1
ATOM 3132 O O . VAL A 1 398 ? 16.377 -5.240 0.040 1.00 59.04 398 VAL A O 1
ATOM 3136 N N . ALA A 1 399 ? 16.364 -3.046 -0.461 1.00 56.56 399 ALA A N 1
ATOM 3137 C CA . ALA A 1 399 ? 15.358 -2.678 0.548 1.00 54.26 399 ALA A CA 1
ATOM 3138 C C . ALA A 1 399 ? 13.940 -3.061 0.120 1.00 52.55 399 ALA A C 1
ATOM 3139 O O . ALA A 1 399 ? 13.521 -2.740 -0.991 1.00 51.97 399 ALA A O 1
ATOM 3141 N N . HIS A 1 400 ? 13.213 -3.744 1.009 1.00 43.60 400 HIS A N 1
ATOM 3142 C CA . HIS A 1 400 ? 11.778 -4.015 0.848 1.00 43.30 400 HIS A CA 1
ATOM 3143 C C . HIS A 1 400 ? 11.033 -3.387 2.012 1.00 41.27 400 HIS A C 1
ATOM 3144 O O . HIS A 1 400 ? 11.592 -3.250 3.094 1.00 40.12 400 HIS A O 1
ATOM 3151 N N . PHE A 1 401 ? 9.778 -3.010 1.776 1.00 40.07 401 PHE A N 1
ATOM 3152 C CA . PHE A 1 401 ? 8.949 -2.320 2.773 1.00 39.20 401 PHE A CA 1
ATOM 3153 C C . PHE A 1 401 ? 7.825 -3.242 3.226 1.00 38.35 401 PHE A C 1
ATOM 3154 O O . PHE A 1 401 ? 7.227 -3.952 2.414 1.00 38.05 401 PHE A O 1
ATOM 3162 N N . ALA A 1 402 ? 7.526 -3.206 4.521 1.00 36.82 402 ALA A N 1
ATOM 3163 C CA . ALA A 1 402 ? 6.304 -3.797 5.067 1.00 36.57 402 ALA A CA 1
ATOM 3164 C C . ALA A 1 402 ? 5.750 -2.828 6.101 1.00 35.80 402 ALA A C 1
ATOM 3165 O O . ALA A 1 402 ? 6.522 -2.142 6.778 1.00 35.51 402 ALA A O 1
ATOM 3167 N N . GLU A 1 403 ? 4.425 -2.752 6.202 1.00 34.54 403 GLU A N 1
ATOM 3168 C CA . GLU A 1 403 ? 3.773 -1.806 7.110 1.00 33.81 403 GLU A CA 1
ATOM 3169 C C . GLU A 1 403 ? 3.555 -2.482 8.464 1.00 32.46 403 GLU A C 1
ATOM 3170 O O . GLU A 1 403 ? 3.316 -3.685 8.529 1.00 32.19 403 GLU A O 1
ATOM 3173 N N . GLY A 1 404 ? 3.648 -1.708 9.543 1.00 31.07 404 GLY A N 1
ATOM 3174 C CA . GLY A 1 404 ? 3.597 -2.282 10.886 1.00 30.56 404 GLY A CA 1
ATOM 3175 C C . GLY A 1 404 ? 2.976 -1.396 11.942 1.00 30.21 404 GLY A C 1
ATOM 3176 O O . GLY A 1 404 ? 3.014 -0.172 11.834 1.00 30.38 404 GLY A O 1
ATOM 3177 N N . ILE A 1 405 ? 2.389 -2.042 12.952 1.00 29.74 405 ILE A N 1
ATOM 3178 C CA . ILE A 1 405 ? 1.840 -1.381 14.135 1.00 29.13 405 ILE A CA 1
ATOM 3179 C C . ILE A 1 405 ? 2.824 -1.645 15.270 1.00 29.17 405 ILE A C 1
ATOM 3180 O O . ILE A 1 405 ? 3.105 -2.805 15.591 1.00 28.16 405 ILE A O 1
ATOM 3185 N N . GLU A 1 406 ? 3.326 -0.577 15.887 1.00 29.09 406 GLU A N 1
ATOM 3186 C CA . GLU A 1 406 ? 4.247 -0.719 17.016 1.00 29.33 406 GLU A CA 1
ATOM 3187 C C . GLU A 1 406 ? 3.492 -1.206 18.250 1.00 28.54 406 GLU A C 1
ATOM 3188 O O . GLU A 1 406 ? 2.792 -0.427 18.901 1.00 28.48 406 GLU A O 1
ATOM 3194 N N . VAL A 1 407 ? 3.655 -2.488 18.573 1.00 28.03 407 VAL A N 1
ATOM 3195 C CA . VAL A 1 407 ? 2.978 -3.110 19.726 1.00 27.78 407 VAL A CA 1
ATOM 3196 C C . VAL A 1 407 ? 3.854 -3.201 20.988 1.00 27.91 407 VAL A C 1
ATOM 3197 O O . VAL A 1 407 ? 3.332 -3.435 22.084 1.00 27.70 407 VAL A O 1
ATOM 3201 N N . GLY A 1 408 ? 5.162 -3.005 20.845 1.00 28.16 408 GLY A N 1
ATOM 3202 C CA . GLY A 1 408 ? 6.046 -2.952 22.000 1.00 28.71 408 GLY A CA 1
ATOM 3203 C C . GLY A 1 408 ? 7.423 -2.399 21.704 1.00 29.01 408 GLY A C 1
ATOM 3204 O O . GLY A 1 408 ? 7.795 -2.217 20.544 1.00 29.16 408 GLY A O 1
ATOM 3205 N N . GLN A 1 409 ? 8.174 -2.142 22.767 1.00 29.59 409 GLN A N 1
ATOM 3206 C CA . GLN A 1 409 ? 9.559 -1.685 22.654 1.00 30.38 409 GLN A CA 1
ATOM 3207 C C . GLN A 1 409 ? 10.404 -2.176 23.821 1.00 30.67 409 GLN A C 1
ATOM 3208 O O . GLN A 1 409 ? 9.900 -2.324 24.943 1.00 29.48 409 GLN A O 1
ATOM 3214 N N . VAL A 1 410 ? 11.683 -2.437 23.534 1.00 30.99 410 VAL A N 1
ATOM 3215 C CA . VAL A 1 410 ? 12.692 -2.771 24.546 1.00 31.50 410 VAL A CA 1
ATOM 3216 C C . VAL A 1 410 ? 13.805 -1.727 24.397 1.00 32.50 410 VAL A C 1
ATOM 3217 O O . VAL A 1 410 ? 14.142 -1.353 23.266 1.00 31.64 410 VAL A O 1
ATOM 3221 N N . PHE A 1 411 ? 14.353 -1.257 25.523 1.00 33.25 411 PHE A N 1
ATOM 3222 C CA A PHE A 1 411 ? 15.247 -0.091 25.525 0.70 34.15 411 PHE A CA 1
ATOM 3223 C CA B PHE A 1 411 ? 15.244 -0.088 25.530 0.30 34.07 411 PHE A CA 1
ATOM 3224 C C . PHE A 1 411 ? 16.301 -0.194 26.629 1.00 34.74 411 PHE A C 1
ATOM 3225 O O . PHE A 1 411 ? 15.968 -0.408 27.799 1.00 33.75 411 PHE A O 1
ATOM 3240 N N . LYS A 1 412 ? 17.573 -0.040 26.246 1.00 36.39 412 LYS A N 1
ATOM 3241 C CA . LYS A 1 412 ? 18.677 -0.000 27.202 1.00 38.22 412 LYS A CA 1
ATOM 3242 C C . LYS A 1 412 ? 18.811 1.443 27.682 1.00 38.98 412 LYS A C 1
ATOM 3243 O O . LYS A 1 412 ? 19.473 2.263 27.051 1.00 39.03 412 LYS A O 1
ATOM 3249 N N . LEU A 1 413 ? 18.167 1.731 28.803 1.00 39.58 413 LEU A N 1
ATOM 3250 C CA . LEU A 1 413 ? 18.029 3.089 29.326 1.00 40.96 413 LEU A CA 1
ATOM 3251 C C . LEU A 1 413 ? 19.330 3.637 29.924 1.00 41.84 413 LEU A C 1
ATOM 3252 O O . LEU A 1 413 ? 19.633 4.819 29.763 1.00 42.42 413 LEU A O 1
ATOM 3257 N N . GLY A 1 414 ? 20.091 2.787 30.611 1.00 41.59 414 GLY A N 1
ATOM 3258 C CA . GLY A 1 414 ? 21.339 3.207 31.240 1.00 42.55 414 GLY A CA 1
ATOM 3259 C C . GLY A 1 414 ? 21.085 3.934 32.549 1.00 42.89 414 GLY A C 1
ATOM 3260 O O . GLY A 1 414 ? 20.167 3.571 33.287 1.00 42.73 414 GLY A O 1
ATOM 3261 N N . THR A 1 415 ? 21.884 4.965 32.826 1.00 43.40 415 THR A N 1
ATOM 3262 C CA . THR A 1 415 ? 21.908 5.618 34.144 1.00 43.66 415 THR A CA 1
ATOM 3263 C C . THR A 1 415 ? 21.219 6.988 34.209 1.00 43.87 415 THR A C 1
ATOM 3264 O O . THR A 1 415 ? 21.353 7.689 35.215 1.00 44.14 415 THR A O 1
ATOM 3268 N N . LYS A 1 416 ? 20.465 7.358 33.172 1.00 43.82 416 LYS A N 1
ATOM 3269 C CA . LYS A 1 416 ? 19.838 8.690 33.092 1.00 44.30 416 LYS A CA 1
ATOM 3270 C C . LYS A 1 416 ? 19.055 9.062 34.362 1.00 42.70 416 LYS A C 1
ATOM 3271 O O . LYS A 1 416 ? 19.288 10.116 34.968 1.00 41.43 416 LYS A O 1
ATOM 3277 N N . TYR A 1 417 ? 18.133 8.186 34.755 1.00 40.15 417 TYR A N 1
ATOM 3278 C CA . TYR A 1 417 ? 17.263 8.443 35.909 1.00 39.21 417 TYR A CA 1
ATOM 3279 C C . TYR A 1 417 ? 17.967 8.215 37.235 1.00 39.72 417 TYR A C 1
ATOM 3280 O O . TYR A 1 417 ? 17.710 8.934 38.195 1.00 39.42 417 TYR A O 1
ATOM 3289 N N . SER A 1 418 ? 18.841 7.215 37.289 1.00 40.59 418 SER A N 1
ATOM 3290 C CA . SER A 1 418 ? 19.565 6.904 38.517 1.00 42.97 418 SER A CA 1
ATOM 3291 C C . SER A 1 418 ? 20.569 8.009 38.884 1.00 44.60 418 SER A C 1
ATOM 3292 O O . SER A 1 418 ? 20.782 8.278 40.069 1.00 44.02 418 SER A O 1
ATOM 3295 N N . GLU A 1 419 ? 21.148 8.659 37.871 1.00 46.10 419 GLU A N 1
ATOM 3296 C CA . GLU A 1 419 ? 22.018 9.825 38.082 1.00 48.19 419 GLU A CA 1
ATOM 3297 C C . GLU A 1 419 ? 21.224 11.029 38.584 1.00 47.40 419 GLU A C 1
ATOM 3298 O O . GLU A 1 419 ? 21.566 11.616 39.610 1.00 48.46 419 GLU A O 1
ATOM 3304 N N . SER A 1 420 ? 20.164 11.384 37.861 1.00 46.03 420 SER A N 1
ATOM 3305 C CA . SER A 1 420 ? 19.352 12.564 38.185 1.00 45.09 420 SER A CA 1
ATOM 3306 C C . SER A 1 420 ? 18.582 12.427 39.502 1.00 44.71 420 SER A C 1
ATOM 3307 O O . SER A 1 420 ? 18.395 13.412 40.211 1.00 45.26 420 SER A O 1
ATOM 3310 N N . MET A 1 421 ? 18.146 11.209 39.824 1.00 43.70 421 MET A N 1
ATOM 3311 C CA . MET A 1 421 ? 17.369 10.941 41.043 1.00 43.11 421 MET A CA 1
ATOM 3312 C C . MET A 1 421 ? 18.182 10.245 42.147 1.00 44.16 421 MET A C 1
ATOM 3313 O O . MET A 1 421 ? 17.606 9.775 43.132 1.00 44.01 421 MET A O 1
ATOM 3318 N N . ASN A 1 422 ? 19.505 10.178 41.977 1.00 45.23 422 ASN A N 1
ATOM 3319 C CA . ASN A 1 422 ? 20.424 9.630 42.984 1.00 46.57 422 ASN A CA 1
ATOM 3320 C C . ASN A 1 422 ? 20.031 8.236 43.484 1.00 45.77 422 ASN A C 1
ATOM 3321 O O . ASN A 1 422 ? 19.771 8.031 44.670 1.00 46.26 422 ASN A O 1
ATOM 3326 N N . ALA A 1 423 ? 19.971 7.290 42.553 1.00 44.61 423 ALA A N 1
ATOM 3327 C CA . ALA A 1 423 ? 19.684 5.896 42.865 1.00 44.35 423 ALA A CA 1
ATOM 3328 C C . ALA A 1 423 ? 20.960 5.090 42.663 1.00 44.40 423 ALA A C 1
ATOM 3329 O O . ALA A 1 423 ? 21.294 4.697 41.540 1.00 43.75 423 ALA A O 1
ATOM 3331 N N . THR A 1 424 ? 21.676 4.855 43.761 1.00 44.92 424 THR A N 1
ATOM 3332 C CA . THR A 1 424 ? 22.983 4.213 43.709 1.00 45.49 424 THR A CA 1
ATOM 3333 C C . THR A 1 424 ? 23.038 2.915 44.500 1.00 45.47 424 THR A C 1
ATOM 3334 O O . THR A 1 424 ? 22.265 2.703 45.431 1.00 45.37 424 THR A O 1
ATOM 3338 N N . PHE A 1 425 ? 23.984 2.063 44.112 1.00 46.45 425 PHE A N 1
ATOM 3339 C CA . PHE A 1 425 ? 24.284 0.814 44.805 1.00 47.56 425 PHE A CA 1
ATOM 3340 C C . PHE A 1 425 ? 25.797 0.748 45.032 1.00 49.49 425 PHE A C 1
ATOM 3341 O O . PHE A 1 425 ? 26.561 1.382 44.300 1.00 48.99 425 PHE A O 1
ATOM 3349 N N . LEU A 1 426 ? 26.219 -0.022 46.032 1.00 52.41 426 LEU A N 1
ATOM 3350 C CA . LEU A 1 426 ? 27.648 -0.265 46.276 1.00 54.96 426 LEU A CA 1
ATOM 3351 C C . LEU A 1 426 ? 28.120 -1.454 45.441 1.00 56.14 426 LEU A C 1
ATOM 3352 O O . LEU A 1 426 ? 27.585 -2.549 45.580 1.00 56.42 426 LEU A O 1
ATOM 3357 N N . ASP A 1 427 ? 29.121 -1.235 44.586 1.00 58.52 427 ASP A N 1
ATOM 3358 C CA . ASP A 1 427 ? 29.627 -2.279 43.669 1.00 60.63 427 ASP A CA 1
ATOM 3359 C C . ASP A 1 427 ? 30.537 -3.317 44.370 1.00 63.65 427 ASP A C 1
ATOM 3360 O O . ASP A 1 427 ? 30.642 -3.315 45.601 1.00 63.05 427 ASP A O 1
ATOM 3365 N N . ASN A 1 428 ? 31.162 -4.205 43.586 1.00 66.73 428 ASN A N 1
ATOM 3366 C CA . ASN A 1 428 ? 32.140 -5.195 44.091 1.00 69.98 428 ASN A CA 1
ATOM 3367 C C . ASN A 1 428 ? 33.237 -4.604 44.981 1.00 71.04 428 ASN A C 1
ATOM 3368 O O . ASN A 1 428 ? 33.627 -5.213 45.979 1.00 72.06 428 ASN A O 1
ATOM 3373 N N . GLN A 1 429 ? 33.725 -3.423 44.601 1.00 71.37 429 GLN A N 1
ATOM 3374 C CA . GLN A 1 429 ? 34.818 -2.739 45.302 1.00 72.00 429 GLN A CA 1
ATOM 3375 C C . GLN A 1 429 ? 34.350 -1.694 46.338 1.00 70.65 429 GLN A C 1
ATOM 3376 O O . GLN A 1 429 ? 35.138 -0.847 46.769 1.00 70.59 429 GLN A O 1
ATOM 3382 N N . GLY A 1 430 ? 33.079 -1.759 46.741 1.00 67.82 430 GLY A N 1
ATOM 3383 C CA . GLY A 1 430 ? 32.552 -0.923 47.818 1.00 66.54 430 GLY A CA 1
ATOM 3384 C C . GLY A 1 430 ? 32.292 0.544 47.508 1.00 65.12 430 GLY A C 1
ATOM 3385 O O . GLY A 1 430 ? 32.065 1.326 48.432 1.00 65.91 430 GLY A O 1
ATOM 3386 N N . LYS A 1 431 ? 32.300 0.921 46.227 1.00 63.02 431 LYS A N 1
ATOM 3387 C CA . LYS A 1 431 ? 32.062 2.315 45.819 1.00 61.11 431 LYS A CA 1
ATOM 3388 C C . LYS A 1 431 ? 30.668 2.497 45.207 1.00 58.59 431 LYS A C 1
ATOM 3389 O O . LYS A 1 431 ? 30.138 1.588 44.563 1.00 56.66 431 LYS A O 1
ATOM 3392 N N . ALA A 1 432 ? 30.095 3.684 45.411 1.00 56.42 432 ALA A N 1
ATOM 3393 C CA . ALA A 1 432 ? 28.744 4.002 44.939 1.00 54.11 432 ALA A CA 1
ATOM 3394 C C . ALA A 1 432 ? 28.700 4.148 43.417 1.00 52.31 432 ALA A C 1
ATOM 3395 O O . ALA A 1 432 ? 29.529 4.851 42.832 1.00 50.69 432 ALA A O 1
ATOM 3397 N N . GLN A 1 433 ? 27.727 3.478 42.789 1.00 50.02 433 GLN A N 1
ATOM 3398 C CA . GLN A 1 433 ? 27.526 3.541 41.339 1.00 48.49 433 GLN A CA 1
ATOM 3399 C C . GLN A 1 433 ? 26.038 3.686 41.035 1.00 46.47 433 GLN A C 1
ATOM 3400 O O . GLN A 1 433 ? 25.221 3.078 41.724 1.00 45.76 433 GLN A O 1
ATOM 3406 N N . PRO A 1 434 ? 25.681 4.475 40.000 1.00 44.99 434 PRO A N 1
ATOM 3407 C CA . PRO A 1 434 ? 24.269 4.597 39.623 1.00 43.69 434 PRO A CA 1
ATOM 3408 C C . PRO A 1 434 ? 23.725 3.293 39.049 1.00 42.36 434 PRO A C 1
ATOM 3409 O O . PRO A 1 434 ? 24.427 2.621 38.290 1.00 42.13 434 PRO A O 1
ATOM 3413 N N . LEU A 1 435 ? 22.491 2.941 39.415 1.00 40.91 435 LEU A N 1
ATOM 3414 C CA . LEU A 1 435 ? 21.838 1.748 38.876 1.00 39.82 435 LEU A CA 1
ATOM 3415 C C . LEU A 1 435 ? 21.731 1.838 37.346 1.00 38.86 435 LEU A C 1
ATOM 3416 O O . LEU A 1 435 ? 21.304 2.861 36.806 1.00 38.68 435 LEU A O 1
ATOM 3421 N N . ILE A 1 436 ? 22.151 0.773 36.667 1.00 38.39 436 ILE A N 1
ATOM 3422 C CA . ILE A 1 436 ? 22.011 0.655 35.217 1.00 38.03 436 ILE A CA 1
ATOM 3423 C C . ILE A 1 436 ? 20.619 0.084 34.939 1.00 37.71 436 ILE A C 1
ATOM 3424 O O . ILE A 1 436 ? 20.276 -0.990 35.439 1.00 36.85 436 ILE A O 1
ATOM 3429 N N . MET A 1 437 ? 19.836 0.803 34.135 1.00 37.39 437 MET A N 1
ATOM 3430 C CA . MET A 1 437 ? 18.424 0.482 33.935 1.00 36.88 437 MET A CA 1
ATOM 3431 C C . MET A 1 437 ? 18.100 0.063 32.506 1.00 35.12 437 MET A C 1
ATOM 3432 O O . MET A 1 437 ? 18.706 0.547 31.544 1.00 35.05 437 MET A O 1
ATOM 3437 N N . GLY A 1 438 ? 17.150 -0.862 32.395 1.00 33.11 438 GLY A N 1
ATOM 3438 C CA . GLY A 1 438 ? 16.469 -1.169 31.143 1.00 32.24 438 GLY A CA 1
ATOM 3439 C C . GLY A 1 438 ? 14.988 -0.887 31.329 1.00 31.23 438 GLY A C 1
ATOM 3440 O O . GLY A 1 438 ? 14.476 -0.962 32.449 1.00 29.98 438 GLY A O 1
ATOM 3441 N N . CYS A 1 439 ? 14.297 -0.541 30.245 1.00 30.77 439 CYS A N 1
ATOM 3442 C CA . CYS A 1 439 ? 12.844 -0.393 30.302 1.00 30.50 439 CYS A CA 1
ATOM 3443 C C . CYS A 1 439 ? 12.201 -0.944 29.042 1.00 29.73 439 CYS A C 1
ATOM 3444 O O . CYS A 1 439 ? 12.777 -0.899 27.945 1.00 29.41 439 CYS A O 1
ATOM 3447 N N . TYR A 1 440 ? 11.004 -1.489 29.232 1.00 28.92 440 TYR A N 1
ATOM 3448 C CA . TYR A 1 440 ? 10.381 -2.357 28.248 1.00 28.19 440 TYR A CA 1
ATOM 3449 C C . TYR A 1 440 ? 8.883 -2.168 28.350 1.00 27.57 440 TYR A C 1
ATOM 3450 O O . TYR A 1 440 ? 8.358 -1.959 29.450 1.00 27.52 440 TYR A O 1
ATOM 3459 N N . GLY A 1 441 ? 8.189 -2.225 27.221 1.00 26.23 441 GLY A N 1
ATOM 3460 C CA . GLY A 1 441 ? 6.743 -2.105 27.267 1.00 25.58 441 GLY A CA 1
ATOM 3461 C C . GLY A 1 441 ? 6.007 -2.760 26.137 1.00 25.03 441 GLY A C 1
ATOM 3462 O O . GLY A 1 441 ? 6.502 -2.804 25.016 1.00 24.90 441 GLY A O 1
ATOM 3463 N N . ILE A 1 442 ? 4.818 -3.264 26.462 1.00 24.34 442 ILE A N 1
ATOM 3464 C CA . ILE A 1 442 ? 3.846 -3.730 25.486 1.00 24.01 442 ILE A CA 1
ATOM 3465 C C . ILE A 1 442 ? 2.564 -2.937 25.671 1.00 23.46 442 ILE A C 1
ATOM 3466 O O . ILE A 1 442 ? 2.059 -2.793 26.789 1.00 23.05 442 ILE A O 1
ATOM 3471 N N . GLY A 1 443 ? 2.037 -2.436 24.562 1.00 23.74 443 GLY A N 1
ATOM 3472 C CA . GLY A 1 443 ? 0.721 -1.827 24.547 1.00 23.73 443 GLY A CA 1
ATOM 3473 C C . GLY A 1 443 ? -0.331 -2.909 24.534 1.00 23.81 443 GLY A C 1
ATOM 3474 O O . GLY A 1 443 ? -0.547 -3.543 23.507 1.00 24.03 443 GLY A O 1
ATOM 3475 N N . ILE A 1 444 ? -0.995 -3.107 25.663 1.00 23.93 444 ILE A N 1
ATOM 3476 C CA . ILE A 1 444 ? -1.937 -4.221 25.824 1.00 24.19 444 ILE A CA 1
ATOM 3477 C C . ILE A 1 444 ? -3.237 -3.959 25.064 1.00 24.41 444 ILE A C 1
ATOM 3478 O O . ILE A 1 444 ? -3.728 -4.828 24.328 1.00 24.52 444 ILE A O 1
ATOM 3483 N N . SER A 1 445 ? -3.808 -2.773 25.254 1.00 24.64 445 SER A N 1
ATOM 3484 C CA . SER A 1 445 ? -5.027 -2.410 24.528 1.00 25.07 445 SER A CA 1
ATOM 3485 C C . SER A 1 445 ? -4.753 -2.214 23.025 1.00 25.26 445 SER A C 1
ATOM 3486 O O . SER A 1 445 ? -5.575 -2.617 22.200 1.00 26.07 445 SER A O 1
ATOM 3489 N N . ARG A 1 446 ? -3.595 -1.650 22.663 1.00 25.21 446 ARG A N 1
ATOM 3490 C CA . ARG A 1 446 ? -3.176 -1.607 21.246 1.00 25.68 446 ARG A CA 1
ATOM 3491 C C . ARG A 1 446 ? -3.035 -3.024 20.665 1.00 25.93 446 ARG A C 1
ATOM 3492 O O . ARG A 1 446 ? -3.486 -3.295 19.551 1.00 25.84 446 ARG A O 1
ATOM 3500 N N . THR A 1 447 ? -2.394 -3.912 21.423 1.00 25.80 447 THR A N 1
ATOM 3501 C CA . THR A 1 447 ? -2.236 -5.313 21.024 1.00 26.19 447 THR A CA 1
ATOM 3502 C C . THR A 1 447 ? -3.584 -6.009 20.810 1.00 26.39 447 THR A C 1
ATOM 3503 O O . THR A 1 447 ? -3.728 -6.788 19.864 1.00 26.66 447 THR A O 1
ATOM 3507 N N . LEU A 1 448 ? -4.566 -5.731 21.666 1.00 26.34 448 LEU A N 1
ATOM 3508 C CA . LEU A 1 448 ? -5.920 -6.267 21.463 1.00 27.39 448 LEU A CA 1
ATOM 3509 C C . LEU A 1 448 ? -6.450 -5.900 20.067 1.00 27.65 448 LEU A C 1
ATOM 3510 O O . LEU A 1 448 ? -6.950 -6.766 19.342 1.00 27.89 448 LEU A O 1
ATOM 3515 N N . SER A 1 449 ? -6.324 -4.630 19.693 1.00 28.11 449 SER A N 1
ATOM 3516 C CA . SER A 1 449 ? -6.710 -4.178 18.348 1.00 29.18 449 SER A CA 1
ATOM 3517 C C . SER A 1 449 ? -5.878 -4.812 17.234 1.00 28.86 449 SER A C 1
ATOM 3518 O O . SER A 1 449 ? -6.421 -5.149 16.186 1.00 28.72 449 SER A O 1
ATOM 3521 N N . ALA A 1 450 ? -4.569 -4.954 17.456 1.00 28.33 450 ALA A N 1
ATOM 3522 C CA . ALA A 1 450 ? -3.687 -5.594 16.477 1.00 28.37 450 ALA A CA 1
ATOM 3523 C C . ALA A 1 450 ? -4.064 -7.060 16.250 1.00 28.24 450 ALA A C 1
ATOM 3524 O O . ALA A 1 450 ? -3.968 -7.549 15.125 1.00 28.50 450 ALA A O 1
ATOM 3526 N N . ILE A 1 451 ? -4.501 -7.744 17.311 1.00 28.35 451 ILE A N 1
ATOM 3527 C CA . ILE A 1 451 ? -5.025 -9.111 17.197 1.00 28.37 451 ILE A CA 1
ATOM 3528 C C . ILE A 1 451 ? -6.218 -9.132 16.236 1.00 28.88 451 ILE A C 1
ATOM 3529 O O . ILE A 1 451 ? -6.257 -9.961 15.316 1.00 28.38 451 ILE A O 1
ATOM 3534 N N . VAL A 1 452 ? -7.151 -8.197 16.422 1.00 29.24 452 VAL A N 1
ATOM 3535 C CA . VAL A 1 452 ? -8.329 -8.090 15.547 1.00 30.03 452 VAL A CA 1
ATOM 3536 C C . VAL A 1 452 ? -7.927 -7.760 14.095 1.00 30.59 452 VAL A C 1
ATOM 3537 O O . VAL A 1 452 ? -8.454 -8.376 13.153 1.00 31.21 452 VAL A O 1
ATOM 3541 N N . GLU A 1 453 ? -6.997 -6.820 13.911 1.00 31.07 453 GLU A N 1
ATOM 3542 C CA . GLU A 1 453 ? -6.496 -6.480 12.562 1.00 32.33 453 GLU A CA 1
ATOM 3543 C C . GLU A 1 453 ? -6.018 -7.703 11.778 1.00 32.42 453 GLU A C 1
ATOM 3544 O O . GLU A 1 453 ? -6.259 -7.801 10.571 1.00 32.24 453 GLU A O 1
ATOM 3550 N N . GLN A 1 454 ? -5.325 -8.612 12.464 1.00 32.09 454 GLN A N 1
ATOM 3551 C CA . GLN A 1 454 ? -4.757 -9.805 11.834 1.00 32.96 454 GLN A CA 1
ATOM 3552 C C . GLN A 1 454 ? -5.659 -11.045 11.896 1.00 33.16 454 GLN A C 1
ATOM 3553 O O . GLN A 1 454 ? -5.319 -12.073 11.307 1.00 33.86 454 GLN A O 1
ATOM 3559 N N . ASN A 1 455 ? -6.782 -10.957 12.610 1.00 32.43 455 ASN A N 1
ATOM 3560 C CA . ASN A 1 455 ? -7.660 -12.101 12.851 1.00 32.49 455 ASN A CA 1
ATOM 3561 C C . ASN A 1 455 ? -9.128 -11.716 12.699 1.00 32.82 455 ASN A C 1
ATOM 3562 O O . ASN A 1 455 ? -9.865 -11.574 13.683 1.00 31.80 455 ASN A O 1
ATOM 3567 N N . HIS A 1 456 ? -9.540 -11.545 11.446 1.00 33.31 456 HIS A N 1
ATOM 3568 C CA . HIS A 1 456 ? -10.921 -11.200 11.118 1.00 34.23 456 HIS A CA 1
ATOM 3569 C C . HIS A 1 456 ? -11.224 -11.520 9.655 1.00 35.30 456 HIS A C 1
ATOM 3570 O O . HIS A 1 456 ? -10.305 -11.730 8.864 1.00 34.76 456 HIS A O 1
ATOM 3577 N N . ASP A 1 457 ? -12.511 -11.534 9.318 1.00 36.34 457 ASP A N 1
ATOM 3578 C CA . ASP A 1 457 ? -12.958 -11.580 7.916 1.00 38.06 457 ASP A CA 1
ATOM 3579 C C . ASP A 1 457 ? -14.095 -10.571 7.685 1.00 39.24 457 ASP A C 1
ATOM 3580 O O . ASP A 1 457 ? -14.354 -9.720 8.546 1.00 38.26 457 ASP A O 1
ATOM 3585 N N . ASP A 1 458 ? -14.758 -10.650 6.526 1.00 40.46 458 ASP A N 1
ATOM 3586 C CA . ASP A 1 458 ? -15.854 -9.727 6.200 1.00 42.23 458 ASP A CA 1
ATOM 3587 C C . ASP A 1 458 ? -17.079 -9.835 7.109 1.00 42.19 458 ASP A C 1
ATOM 3588 O O . ASP A 1 458 ? -17.856 -8.882 7.186 1.00 43.71 458 ASP A O 1
ATOM 3593 N N . ASN A 1 459 ? -17.246 -10.975 7.784 1.00 41.35 459 ASN A N 1
ATOM 3594 C CA . ASN A 1 459 ? -18.392 -11.220 8.665 1.00 40.35 459 ASN A CA 1
ATOM 3595 C C . ASN A 1 459 ? -18.136 -10.988 10.154 1.00 38.58 459 ASN A C 1
ATOM 3596 O O . ASN A 1 459 ? -19.070 -11.050 10.949 1.00 37.60 459 ASN A O 1
ATOM 3601 N N . GLY A 1 460 ? -16.887 -10.730 10.535 1.00 37.41 460 GLY A N 1
ATOM 3602 C CA . GLY A 1 460 ? -16.577 -10.397 11.926 1.00 35.82 460 GLY A CA 1
ATOM 3603 C C . GLY A 1 460 ? -15.181 -10.773 12.366 1.00 35.01 460 GLY A C 1
ATOM 3604 O O . GLY A 1 460 ? -14.297 -11.012 11.555 1.00 34.30 460 GLY A O 1
ATOM 3605 N N . ILE A 1 461 ? -15.001 -10.832 13.681 1.00 33.35 461 ILE A N 1
ATOM 3606 C CA . ILE A 1 461 ? -13.720 -11.188 14.264 1.00 32.98 461 ILE A CA 1
ATOM 3607 C C . ILE A 1 461 ? -13.579 -12.710 14.179 1.00 32.67 461 ILE A C 1
ATOM 3608 O O . ILE A 1 461 ? -14.576 -13.424 14.126 1.00 33.95 461 ILE A O 1
ATOM 3613 N N . VAL A 1 462 ? -12.344 -13.192 14.101 1.00 32.48 462 VAL A N 1
ATOM 3614 C CA . VAL A 1 462 ? -12.038 -14.623 14.185 1.00 32.26 462 VAL A CA 1
ATOM 3615 C C . VAL A 1 462 ? -10.954 -14.794 15.252 1.00 32.57 462 VAL A C 1
ATOM 3616 O O . VAL A 1 462 ? -9.766 -14.854 14.939 1.00 32.42 462 VAL A O 1
ATOM 3620 N N . TRP A 1 463 ? -11.368 -14.860 16.520 1.00 32.35 463 TRP A N 1
ATOM 3621 C CA . TRP A 1 463 ? -10.414 -14.865 17.639 1.00 32.18 463 TRP A CA 1
ATOM 3622 C C . TRP A 1 463 ? -9.530 -16.114 17.653 1.00 32.50 463 TRP A C 1
ATOM 3623 O O . TRP A 1 463 ? -10.039 -17.225 17.518 1.00 32.23 463 TRP A O 1
ATOM 3634 N N . PRO A 1 464 ? -8.208 -15.937 17.848 1.00 32.34 464 PRO A N 1
ATOM 3635 C CA . PRO A 1 464 ? -7.375 -17.100 18.141 1.00 32.64 464 PRO A CA 1
ATOM 3636 C C . PRO A 1 464 ? -7.821 -17.808 19.428 1.00 32.87 464 PRO A C 1
ATOM 3637 O O . PRO A 1 464 ? -8.308 -17.158 20.361 1.00 32.31 464 PRO A O 1
ATOM 3641 N N . LYS A 1 465 ? -7.658 -19.128 19.453 1.00 33.50 465 LYS A N 1
ATOM 3642 C CA . LYS A 1 465 ? -7.986 -19.972 20.620 1.00 34.35 465 LYS A CA 1
ATOM 3643 C C . LYS A 1 465 ? -7.412 -19.440 21.942 1.00 32.99 465 LYS A C 1
ATOM 3644 O O . LYS A 1 465 ? -8.070 -19.506 22.992 1.00 33.16 465 LYS A O 1
ATOM 3650 N N . SER A 1 466 ? -6.179 -18.934 21.890 1.00 31.52 466 SER A N 1
ATOM 3651 C CA . SER A 1 466 ? -5.487 -18.446 23.082 1.00 30.50 466 SER A CA 1
ATOM 3652 C C . SER A 1 466 ? -6.185 -17.274 23.773 1.00 29.56 466 SER A C 1
ATOM 3653 O O . SER A 1 466 ? -6.089 -17.139 24.988 1.00 29.77 466 SER A O 1
ATOM 3656 N N . VAL A 1 467 ? -6.874 -16.430 23.011 1.00 28.73 467 VAL A N 1
ATOM 3657 C CA . VAL A 1 467 ? -7.446 -15.196 23.569 1.00 28.25 467 VAL A CA 1
ATOM 3658 C C . VAL A 1 467 ? -8.953 -15.015 23.403 1.00 28.11 467 VAL A C 1
ATOM 3659 O O . VAL A 1 467 ? -9.516 -14.094 23.996 1.00 27.83 467 VAL A O 1
ATOM 3663 N N . THR A 1 468 ? -9.611 -15.888 22.640 1.00 28.17 468 THR A N 1
ATOM 3664 C CA . THR A 1 468 ? -11.067 -15.818 22.462 1.00 27.83 468 THR A CA 1
ATOM 3665 C C . THR A 1 468 ? -11.788 -15.663 23.816 1.00 27.27 468 THR A C 1
ATOM 3666 O O . THR A 1 468 ? -11.411 -16.319 24.786 1.00 26.58 468 THR A O 1
ATOM 3670 N N . PRO A 1 469 ? -12.805 -14.774 23.890 1.00 27.39 469 PRO A N 1
ATOM 3671 C CA . PRO A 1 469 ? -13.452 -14.524 25.182 1.00 27.56 469 PRO A CA 1
ATOM 3672 C C . PRO A 1 469 ? -14.221 -15.725 25.726 1.00 27.95 469 PRO A C 1
ATOM 3673 O O . PRO A 1 469 ? -14.337 -15.889 26.939 1.00 28.25 469 PRO A O 1
ATOM 3677 N N . PHE A 1 470 ? -14.758 -16.533 24.821 1.00 29.11 470 PHE A N 1
ATOM 3678 C CA . PHE A 1 470 ? -15.305 -17.836 25.146 1.00 30.02 470 PHE A CA 1
ATOM 3679 C C . PHE A 1 470 ? -14.820 -18.838 24.098 1.00 31.23 470 PHE A C 1
ATOM 3680 O O . PHE A 1 470 ? -14.483 -18.465 22.976 1.00 31.93 470 PHE A O 1
ATOM 3688 N N . ASP A 1 471 ? -14.799 -20.111 24.466 1.00 32.61 471 ASP A N 1
ATOM 3689 C CA . ASP A 1 471 ? -14.291 -21.163 23.583 1.00 33.80 471 ASP A CA 1
ATOM 3690 C C . ASP A 1 471 ? -15.347 -21.626 22.575 1.00 34.25 471 ASP A C 1
ATOM 3691 O O . ASP A 1 471 ? -15.051 -21.810 21.391 1.00 35.02 471 ASP A O 1
ATOM 3696 N N . LEU A 1 472 ? -16.574 -21.804 23.057 1.00 34.30 472 LEU A N 1
ATOM 3697 C CA . LEU A 1 472 ? -17.662 -22.390 22.272 1.00 34.43 472 LEU A CA 1
ATOM 3698 C C . LEU A 1 472 ? -18.884 -21.489 22.305 1.00 33.36 472 LEU A C 1
ATOM 3699 O O . LEU A 1 472 ? -19.239 -20.958 23.361 1.00 32.99 472 LEU A O 1
ATOM 3704 N N . HIS A 1 473 ? -19.521 -21.314 21.150 1.00 32.29 473 HIS A N 1
ATOM 3705 C CA . HIS A 1 473 ? -20.796 -20.625 21.068 1.00 32.06 473 HIS A CA 1
ATOM 3706 C C . HIS A 1 473 ? -21.920 -21.659 20.914 1.00 32.98 473 HIS A C 1
ATOM 3707 O O . HIS A 1 473 ? -22.047 -22.284 19.867 1.00 33.32 473 HIS A O 1
ATOM 3714 N N . LEU A 1 474 ? -22.709 -21.836 21.968 1.00 33.23 474 LEU A N 1
ATOM 3715 C CA . LEU A 1 474 ? -23.844 -22.759 21.966 1.00 33.97 474 LEU A CA 1
ATOM 3716 C C . LEU A 1 474 ? -25.098 -21.958 21.638 1.00 34.06 474 LEU A C 1
ATOM 3717 O O . LEU A 1 474 ? -25.420 -21.012 22.347 1.00 33.47 474 LEU A O 1
ATOM 3722 N N . ILE A 1 475 ? -25.797 -22.326 20.560 1.00 34.69 475 ILE A N 1
ATOM 3723 C CA . ILE A 1 475 ? -26.900 -21.515 20.040 1.00 35.13 475 ILE A CA 1
ATOM 3724 C C . ILE A 1 475 ? -28.143 -22.390 19.837 1.00 36.72 475 ILE A C 1
ATOM 3725 O O . ILE A 1 475 ? -28.074 -23.403 19.149 1.00 36.75 475 ILE A O 1
ATOM 3730 N N . SER A 1 476 ? -29.258 -21.995 20.455 1.00 37.63 476 SER A N 1
ATOM 3731 C CA . SER A 1 476 ? -30.569 -22.609 20.193 1.00 39.56 476 SER A CA 1
ATOM 3732 C C . SER A 1 476 ? -31.284 -21.781 19.127 1.00 40.57 476 SER A C 1
ATOM 3733 O O . SER A 1 476 ? -31.331 -20.556 19.218 1.00 39.92 476 SER A O 1
ATOM 3736 N N . ILE A 1 477 ? -31.817 -22.450 18.104 1.00 42.71 477 ILE A N 1
ATOM 3737 C CA . ILE A 1 477 ? -32.482 -21.763 16.989 1.00 43.76 477 ILE A CA 1
ATOM 3738 C C . ILE A 1 477 ? -33.822 -21.176 17.444 1.00 44.18 477 ILE A C 1
ATOM 3739 O O . ILE A 1 477 ? -34.101 -20.001 17.203 1.00 43.66 477 ILE A O 1
ATOM 3744 N N . ASN A 1 478 ? -34.636 -22.004 18.097 1.00 44.85 478 ASN A N 1
ATOM 3745 C CA . ASN A 1 478 ? -35.931 -21.587 18.626 1.00 45.38 478 ASN A CA 1
ATOM 3746 C C . ASN A 1 478 ? -36.146 -22.182 20.028 1.00 45.48 478 ASN A C 1
ATOM 3747 O O . ASN A 1 478 ? -36.630 -23.316 20.155 1.00 45.01 478 ASN A O 1
ATOM 3752 N N . PRO A 1 479 ? -35.794 -21.418 21.085 1.00 45.44 479 PRO A N 1
ATOM 3753 C CA . PRO A 1 479 ? -35.959 -21.935 22.452 1.00 45.50 479 PRO A CA 1
ATOM 3754 C C . PRO A 1 479 ? -37.410 -22.051 22.954 1.00 45.33 479 PRO A C 1
ATOM 3755 O O . PRO A 1 479 ? -37.624 -22.597 24.033 1.00 44.57 479 PRO A O 1
ATOM 3759 N N . LYS A 1 480 ? -38.390 -21.552 22.198 1.00 46.23 480 LYS A N 1
ATOM 3760 C CA . LYS A 1 480 ? -39.804 -21.862 22.479 1.00 47.36 480 LYS A CA 1
ATOM 3761 C C . LYS A 1 480 ? -40.093 -23.364 22.346 1.00 46.99 480 LYS A C 1
ATOM 3762 O O . LYS A 1 480 ? -40.987 -23.883 23.012 1.00 47.21 480 LYS A O 1
ATOM 3768 N N . LYS A 1 481 ? -39.346 -24.042 21.474 1.00 46.78 481 LYS A N 1
ATOM 3769 C CA . LYS A 1 481 ? -39.450 -25.492 21.306 1.00 47.28 481 LYS A CA 1
ATOM 3770 C C . LYS A 1 481 ? -38.748 -26.183 22.467 1.00 46.76 481 LYS A C 1
ATOM 3771 O O . LYS A 1 481 ? -37.551 -25.964 22.680 1.00 45.48 481 LYS A O 1
ATOM 3777 N N . ASP A 1 482 ? -39.490 -27.011 23.208 1.00 46.19 482 ASP A N 1
ATOM 3778 C CA . ASP A 1 482 ? -38.974 -27.652 24.427 1.00 46.39 482 ASP A CA 1
ATOM 3779 C C . ASP A 1 482 ? -37.754 -28.538 24.168 1.00 45.91 482 ASP A C 1
ATOM 3780 O O . ASP A 1 482 ? -36.785 -28.479 24.922 1.00 45.10 482 ASP A O 1
ATOM 3785 N N . ASP A 1 483 ? -37.799 -29.343 23.107 1.00 45.72 483 ASP A N 1
ATOM 3786 C CA . ASP A 1 483 ? -36.675 -30.224 22.749 1.00 46.14 483 ASP A CA 1
ATOM 3787 C C . ASP A 1 483 ? -35.362 -29.453 22.495 1.00 44.89 483 ASP A C 1
ATOM 3788 O O . ASP A 1 483 ? -34.292 -29.910 22.902 1.00 43.77 483 ASP A O 1
ATOM 3793 N N . GLN A 1 484 ? -35.453 -28.297 21.837 1.00 43.91 484 GLN A N 1
ATOM 3794 C CA . GLN A 1 484 ? -34.268 -27.465 21.554 1.00 44.04 484 GLN A CA 1
ATOM 3795 C C . GLN A 1 484 ? -33.719 -26.814 22.818 1.00 43.71 484 GLN A C 1
ATOM 3796 O O . GLN A 1 484 ? -32.518 -26.897 23.098 1.00 42.63 484 GLN A O 1
ATOM 3802 N N . ARG A 1 485 ? -34.605 -26.148 23.561 1.00 43.94 485 ARG A N 1
ATOM 3803 C CA . ARG A 1 485 ? -34.234 -25.486 24.815 1.00 44.44 485 ARG A CA 1
ATOM 3804 C C . ARG A 1 485 ? -33.629 -26.481 25.803 1.00 44.25 485 ARG A C 1
ATOM 3805 O O . ARG A 1 485 ? -32.570 -26.219 26.371 1.00 43.16 485 ARG A O 1
ATOM 3813 N N . GLU A 1 486 ? -34.295 -27.621 25.985 1.00 44.37 486 GLU A N 1
ATOM 3814 C CA . GLU A 1 486 ? -33.838 -28.641 26.939 1.00 44.84 486 GLU A CA 1
ATOM 3815 C C . GLU A 1 486 ? -32.526 -29.295 26.521 1.00 43.77 486 GLU A C 1
ATOM 3816 O O . GLU A 1 486 ? -31.672 -29.553 27.369 1.00 43.42 486 GLU A O 1
ATOM 3822 N N . LEU A 1 487 ? -32.360 -29.566 25.227 1.00 42.89 487 LEU A N 1
ATOM 3823 C CA . LEU A 1 487 ? -31.101 -30.139 24.747 1.00 42.80 487 LEU A CA 1
ATOM 3824 C C . LEU A 1 487 ? -29.956 -29.147 24.943 1.00 41.41 487 LEU A C 1
ATOM 3825 O O . LEU A 1 487 ? -28.898 -29.515 25.445 1.00 40.79 487 LEU A O 1
ATOM 3830 N N . ALA A 1 488 ? -30.186 -27.900 24.544 1.00 40.61 488 ALA A N 1
ATOM 3831 C CA . ALA A 1 488 ? -29.197 -26.826 24.709 1.00 40.01 488 ALA A CA 1
ATOM 3832 C C . ALA A 1 488 ? -28.846 -26.581 26.186 1.00 39.74 488 ALA A C 1
ATOM 3833 O O . ALA A 1 488 ? -27.677 -26.391 26.517 1.00 39.76 488 ALA A O 1
ATOM 3835 N N . ASP A 1 489 ? -29.849 -26.596 27.065 1.00 39.94 489 ASP A N 1
ATOM 3836 C CA . ASP A 1 489 ? -29.609 -26.502 28.519 1.00 40.37 489 ASP A CA 1
ATOM 3837 C C . ASP A 1 489 ? -28.686 -27.617 29.003 1.00 40.84 489 ASP A C 1
ATOM 3838 O O . ASP A 1 489 ? -27.738 -27.365 29.749 1.00 40.24 489 ASP A O 1
ATOM 3843 N N . ALA A 1 490 ? -28.960 -28.840 28.559 1.00 41.15 490 ALA A N 1
ATOM 3844 C CA . ALA A 1 490 ? -28.154 -30.004 28.930 1.00 41.93 490 ALA A CA 1
ATOM 3845 C C . ALA A 1 490 ? -26.720 -29.922 28.402 1.00 41.51 490 ALA A C 1
ATOM 3846 O O . ALA A 1 490 ? -25.772 -30.210 29.138 1.00 41.54 490 ALA A O 1
ATOM 3848 N N . LEU A 1 491 ? -26.564 -29.533 27.137 1.00 41.18 491 LEU A N 1
ATOM 3849 C CA . LEU A 1 491 ? -25.232 -29.391 26.535 1.00 41.01 491 LEU A CA 1
ATOM 3850 C C . LEU A 1 491 ? -24.415 -28.272 27.198 1.00 40.17 491 LEU A C 1
ATOM 3851 O O . LEU A 1 491 ? -23.204 -28.405 27.355 1.00 39.57 491 LEU A O 1
ATOM 3856 N N . TYR A 1 492 ? -25.078 -27.191 27.598 1.00 39.39 492 TYR A N 1
ATOM 3857 C CA . TYR A 1 492 ? -24.422 -26.122 28.360 1.00 39.31 492 TYR A CA 1
ATOM 3858 C C . TYR A 1 492 ? -23.789 -26.662 29.643 1.00 40.65 492 TYR A C 1
ATOM 3859 O O . TYR A 1 492 ? -22.605 -26.438 29.895 1.00 39.93 492 TYR A O 1
ATOM 3868 N N . ALA A 1 493 ? -24.578 -27.392 30.427 1.00 41.93 493 ALA A N 1
ATOM 3869 C CA . ALA A 1 493 ? -24.090 -28.021 31.657 1.00 43.23 493 ALA A CA 1
ATOM 3870 C C . ALA A 1 493 ? -22.952 -29.015 31.398 1.00 44.77 493 ALA A C 1
ATOM 3871 O O . ALA A 1 493 ? -22.011 -29.096 32.190 1.00 45.60 493 ALA A O 1
ATOM 3873 N N . GLU A 1 494 ? -23.034 -29.758 30.295 1.00 45.68 494 GLU A N 1
ATOM 3874 C CA . GLU A 1 494 ? -21.992 -30.721 29.927 1.00 47.21 494 GLU A CA 1
ATOM 3875 C C . GLU A 1 494 ? -20.678 -30.043 29.525 1.00 46.65 494 GLU A C 1
ATOM 3876 O O . GLU A 1 494 ? -19.614 -30.480 29.948 1.00 47.68 494 GLU A O 1
ATOM 3882 N N . PHE A 1 495 ? -20.757 -28.990 28.713 1.00 44.59 495 PHE A N 1
ATOM 3883 C CA . PHE A 1 495 ? -19.559 -28.387 28.105 1.00 43.67 495 PHE A CA 1
ATOM 3884 C C . PHE A 1 495 ? -18.942 -27.216 28.871 1.00 42.98 495 PHE A C 1
ATOM 3885 O O . PHE A 1 495 ? -17.779 -26.893 28.636 1.00 42.94 495 PHE A O 1
ATOM 3893 N N . ASN A 1 496 ? -19.691 -26.602 29.789 1.00 43.00 496 ASN A N 1
ATOM 3894 C CA . ASN A 1 496 ? -19.214 -25.410 30.515 1.00 42.65 496 ASN A CA 1
ATOM 3895 C C . ASN A 1 496 ? -18.325 -25.709 31.739 1.00 43.04 496 ASN A C 1
ATOM 3896 O O . ASN A 1 496 ? -18.037 -24.804 32.517 1.00 42.31 496 ASN A O 1
ATOM 3901 N N . THR A 1 497 ? -17.903 -26.966 31.915 1.00 44.56 497 THR A N 1
ATOM 3902 C CA . THR A 1 497 ? -16.890 -27.333 32.913 1.00 45.89 497 THR A CA 1
ATOM 3903 C C . THR A 1 497 ? -15.506 -27.336 32.264 1.00 45.16 497 THR A C 1
ATOM 3904 O O . THR A 1 497 ? -14.589 -26.661 32.745 1.00 46.21 497 THR A O 1
ATOM 3908 N N . LYS A 1 498 ? -15.362 -28.097 31.181 1.00 43.98 498 LYS A N 1
ATOM 3909 C CA . LYS A 1 498 ? -14.102 -28.159 30.421 1.00 43.32 498 LYS A CA 1
ATOM 3910 C C . LYS A 1 498 ? -13.825 -26.890 29.615 1.00 41.94 498 LYS A C 1
ATOM 3911 O O . LYS A 1 498 ? -12.673 -26.464 29.504 1.00 41.30 498 LYS A O 1
ATOM 3913 N N . PHE A 1 499 ? -14.878 -26.312 29.034 1.00 40.71 499 PHE A N 1
ATOM 3914 C CA . PHE A 1 499 ? -14.769 -25.115 28.199 1.00 39.70 499 PHE A CA 1
ATOM 3915 C C . PHE A 1 499 ? -15.503 -23.936 28.827 1.00 38.66 499 PHE A C 1
ATOM 3916 O O . PHE A 1 499 ? -16.306 -24.109 29.741 1.00 38.98 499 PHE A O 1
ATOM 3924 N N . ASP A 1 500 ? -15.202 -22.741 28.333 1.00 37.33 500 ASP A N 1
ATOM 3925 C CA . ASP A 1 500 ? -15.996 -21.549 28.609 1.00 36.89 500 ASP A CA 1
ATOM 3926 C C . ASP A 1 500 ? -16.986 -21.409 27.467 1.00 35.55 500 ASP A C 1
ATOM 3927 O O . ASP A 1 500 ? -16.593 -21.158 26.324 1.00 35.10 500 ASP A O 1
ATOM 3932 N N . VAL A 1 501 ? -18.264 -21.616 27.773 1.00 34.48 501 VAL A N 1
ATOM 3933 C CA . VAL A 1 501 ? -19.308 -21.629 26.765 1.00 33.78 501 VAL A CA 1
ATOM 3934 C C . VAL A 1 501 ? -20.127 -20.358 26.875 1.00 32.68 501 VAL A C 1
ATOM 3935 O O . VAL A 1 501 ? -20.627 -20.027 27.951 1.00 32.93 501 VAL A O 1
ATOM 3939 N N . LEU A 1 502 ? -20.262 -19.652 25.759 1.00 31.74 502 LEU A N 1
ATOM 3940 C CA . LEU A 1 502 ? -21.271 -18.621 25.635 1.00 31.00 502 LEU A CA 1
ATOM 3941 C C . LEU A 1 502 ? -22.508 -19.315 25.076 1.00 31.03 502 LEU A C 1
ATOM 3942 O O . LEU A 1 502 ? -22.475 -19.849 23.976 1.00 30.98 502 LEU A O 1
ATOM 3947 N N . TYR A 1 503 ? -23.582 -19.318 25.857 1.00 31.00 503 TYR A N 1
ATOM 3948 C CA . TYR A 1 503 ? -24.828 -19.989 25.485 1.00 31.63 503 TYR A CA 1
ATOM 3949 C C . TYR A 1 503 ? -25.836 -18.946 25.036 1.00 31.68 503 TYR A C 1
ATOM 3950 O O . TYR A 1 503 ? -26.378 -18.207 25.862 1.00 31.40 503 TYR A O 1
ATOM 3959 N N . ASP A 1 504 ? -26.086 -18.878 23.730 1.00 32.33 504 ASP A N 1
ATOM 3960 C CA . ASP A 1 504 ? -27.111 -17.979 23.225 1.00 33.21 504 ASP A CA 1
ATOM 3961 C C . ASP A 1 504 ? -28.498 -18.583 23.464 1.00 34.44 504 ASP A C 1
ATOM 3962 O O . ASP A 1 504 ? -29.092 -19.245 22.595 1.00 34.38 504 ASP A O 1
ATOM 3967 N N . ASP A 1 505 ? -28.985 -18.311 24.669 1.00 35.28 505 ASP A N 1
ATOM 3968 C CA . ASP A 1 505 ? -30.291 -18.742 25.155 1.00 36.52 505 ASP A CA 1
ATOM 3969 C C . ASP A 1 505 ? -31.415 -17.739 24.852 1.00 37.46 505 ASP A C 1
ATOM 3970 O O . ASP A 1 505 ? -32.545 -17.925 25.306 1.00 37.69 505 ASP A O 1
ATOM 3975 N N . ARG A 1 506 ? -31.113 -16.677 24.106 1.00 37.82 506 ARG A N 1
ATOM 3976 C CA . ARG A 1 506 ? -32.047 -15.570 23.948 1.00 38.90 506 ARG A CA 1
ATOM 3977 C C . ARG A 1 506 ? -33.264 -15.950 23.119 1.00 41.25 506 ARG A C 1
ATOM 3978 O O . ARG A 1 506 ? -33.190 -16.829 22.253 1.00 41.24 506 ARG A O 1
ATOM 3986 N N . GLN A 1 507 ? -34.374 -15.274 23.401 1.00 44.33 507 GLN A N 1
ATOM 3987 C CA . GLN A 1 507 ? -35.561 -15.339 22.564 1.00 47.82 507 GLN A CA 1
ATOM 3988 C C . GLN A 1 507 ? -35.365 -14.299 21.461 1.00 48.77 507 GLN A C 1
ATOM 3989 O O . GLN A 1 507 ? -35.842 -13.166 21.549 1.00 50.06 507 GLN A O 1
ATOM 3995 N N . GLU A 1 508 ? -34.599 -14.700 20.451 1.00 49.32 508 GLU A N 1
ATOM 3996 C CA . GLU A 1 508 ? -34.269 -13.864 19.302 1.00 50.30 508 GLU A CA 1
ATOM 3997 C C . GLU A 1 508 ? -34.302 -14.739 18.063 1.00 50.74 508 GLU A C 1
ATOM 3998 O O . GLU A 1 508 ? -34.048 -15.946 18.144 1.00 49.87 508 GLU A O 1
ATOM 4004 N N . ARG A 1 509 ? -34.602 -14.121 16.920 1.00 51.23 509 ARG A N 1
ATOM 4005 C CA . ARG A 1 509 ? -34.627 -14.817 15.633 1.00 51.41 509 ARG A CA 1
ATOM 4006 C C . ARG A 1 509 ? -33.272 -15.454 15.329 1.00 51.10 509 ARG A C 1
ATOM 4007 O O . ARG A 1 509 ? -32.230 -14.923 15.710 1.00 50.01 509 ARG A O 1
ATOM 4009 N N . ALA A 1 510 ? -33.292 -16.601 14.658 1.00 50.47 510 ALA A N 1
ATOM 4010 C CA . ALA A 1 510 ? -32.059 -17.325 14.325 1.00 50.09 510 ALA A CA 1
ATOM 4011 C C . ALA A 1 510 ? -31.051 -16.457 13.563 1.00 49.13 510 ALA A C 1
ATOM 4012 O O . ALA A 1 510 ? -29.849 -16.508 13.844 1.00 48.34 510 ALA A O 1
ATOM 4014 N N . GLY A 1 511 ? -31.554 -15.663 12.615 1.00 47.89 511 GLY A N 1
ATOM 4015 C CA . GLY A 1 511 ? -30.727 -14.788 11.786 1.00 47.16 511 GLY A CA 1
ATOM 4016 C C . GLY A 1 511 ? -29.898 -13.785 12.571 1.00 46.15 511 GLY A C 1
ATOM 4017 O O . GLY A 1 511 ? -28.728 -13.559 12.250 1.00 45.47 511 GLY A O 1
ATOM 4018 N N . VAL A 1 512 ? -30.494 -13.185 13.598 1.00 45.54 512 VAL A N 1
ATOM 4019 C CA . VAL A 1 512 ? -29.751 -12.240 14.446 1.00 45.37 512 VAL A CA 1
ATOM 4020 C C . VAL A 1 512 ? -28.739 -12.965 15.348 1.00 43.56 512 VAL A C 1
ATOM 4021 O O . VAL A 1 512 ? -27.645 -12.450 15.573 1.00 42.75 512 VAL A O 1
ATOM 4025 N N . LYS A 1 513 ? -29.098 -14.153 15.842 1.00 42.51 513 LYS A N 1
ATOM 4026 C CA . LYS A 1 513 ? -28.170 -14.983 16.631 1.00 41.76 513 LYS A CA 1
ATOM 4027 C C . LYS A 1 513 ? -26.915 -15.349 15.839 1.00 41.36 513 LYS A C 1
ATOM 4028 O O . LYS A 1 513 ? -25.797 -15.245 16.356 1.00 39.31 513 LYS A O 1
ATOM 4034 N N . PHE A 1 514 ? -27.104 -15.752 14.583 1.00 41.03 514 PHE A N 1
ATOM 4035 C CA . PHE A 1 514 ? -25.987 -16.120 13.709 1.00 41.97 514 PHE A CA 1
ATOM 4036 C C . PHE A 1 514 ? -25.146 -14.915 13.284 1.00 40.73 514 PHE A C 1
ATOM 4037 O O . PHE A 1 514 ? -23.921 -15.012 13.226 1.00 39.79 514 PHE A O 1
ATOM 4045 N N . ASN A 1 515 ? -25.802 -13.795 12.981 1.00 40.04 515 ASN A N 1
ATOM 4046 C CA . ASN A 1 515 ? -25.100 -12.547 12.684 1.00 40.33 515 ASN A CA 1
ATOM 4047 C C . ASN A 1 515 ? -24.258 -12.087 13.877 1.00 38.62 515 ASN A C 1
ATOM 4048 O O . ASN A 1 515 ? -23.100 -11.705 13.716 1.00 38.04 515 ASN A O 1
ATOM 4053 N N . ASP A 1 516 ? -24.862 -12.115 15.063 1.00 37.80 516 ASP A N 1
ATOM 4054 C CA . ASP A 1 516 ? -24.148 -11.809 16.318 1.00 37.22 516 ASP A CA 1
ATOM 4055 C C . ASP A 1 516 ? -22.966 -12.752 16.540 1.00 36.26 516 ASP A C 1
ATOM 4056 O O . ASP A 1 516 ? -21.877 -12.317 16.931 1.00 36.03 516 ASP A O 1
ATOM 4061 N N . ALA A 1 517 ? -23.193 -14.039 16.297 1.00 35.38 517 ALA A N 1
ATOM 4062 C CA . ALA A 1 517 ? -22.152 -15.055 16.422 1.00 35.38 517 ALA A CA 1
ATOM 4063 C C . ALA A 1 517 ? -20.983 -14.822 15.461 1.00 35.28 517 ALA A C 1
ATOM 4064 O O . ALA A 1 517 ? -19.826 -14.980 15.845 1.00 34.35 517 ALA A O 1
ATOM 4066 N N . ASP A 1 518 ? -21.279 -14.431 14.223 1.00 36.07 518 ASP A N 1
ATOM 4067 C CA . ASP A 1 518 ? -20.221 -14.130 13.248 1.00 36.62 518 ASP A CA 1
ATOM 4068 C C . ASP A 1 518 ? -19.351 -12.967 13.712 1.00 35.30 518 ASP A C 1
ATOM 4069 O O . ASP A 1 518 ? -18.129 -13.048 13.644 1.00 34.21 518 ASP A O 1
ATOM 4074 N N . LEU A 1 519 ? -19.989 -11.904 14.196 1.00 34.73 519 LEU A N 1
ATOM 4075 C CA . LEU A 1 519 ? -19.270 -10.744 14.736 1.00 34.61 519 LEU A CA 1
ATOM 4076 C C . LEU A 1 519 ? -18.407 -11.089 15.943 1.00 33.74 519 LEU A C 1
ATOM 4077 O O . LEU A 1 519 ? -17.234 -10.700 16.002 1.00 33.48 519 LEU A O 1
ATOM 4082 N N . ILE A 1 520 ? -19.000 -11.823 16.884 1.00 33.01 520 ILE A N 1
ATOM 4083 C CA . ILE A 1 520 ? -18.366 -12.185 18.158 1.00 32.43 520 ILE A CA 1
ATOM 4084 C C . ILE A 1 520 ? -17.141 -13.072 17.930 1.00 32.18 520 ILE A C 1
ATOM 4085 O O . ILE A 1 520 ? -16.119 -12.884 18.577 1.00 32.02 520 ILE A O 1
ATOM 4090 N N . GLY A 1 521 ? -17.255 -14.036 17.022 1.00 31.71 521 GLY A N 1
ATOM 4091 C CA . GLY A 1 521 ? -16.091 -14.729 16.486 1.00 31.78 521 GLY A CA 1
ATOM 4092 C C . GLY A 1 521 ? -15.441 -15.832 17.295 1.00 31.37 521 GLY A C 1
ATOM 4093 O O . GLY A 1 521 ? -14.227 -16.028 17.202 1.00 30.75 521 GLY A O 1
ATOM 4094 N N . LEU A 1 522 ? -16.232 -16.571 18.067 1.00 31.92 522 LEU A N 1
ATOM 4095 C CA . LEU A 1 522 ? -15.710 -17.702 18.848 1.00 32.08 522 LEU A CA 1
ATOM 4096 C C . LEU A 1 522 ? -15.345 -18.832 17.866 1.00 33.35 522 LEU A C 1
ATOM 4097 O O . LEU A 1 522 ? -15.988 -18.945 16.830 1.00 33.27 522 LEU A O 1
ATOM 4102 N N . PRO A 1 523 ? -14.304 -19.639 18.166 1.00 34.63 523 PRO A N 1
ATOM 4103 C CA . PRO A 1 523 ? -13.814 -20.601 17.155 1.00 36.07 523 PRO A CA 1
ATOM 4104 C C . PRO A 1 523 ? -14.782 -21.713 16.743 1.00 37.28 523 PRO A C 1
ATOM 4105 O O . PRO A 1 523 ? -14.774 -22.124 15.580 1.00 37.54 523 PRO A O 1
ATOM 4109 N N . LEU A 1 524 ? -15.579 -22.208 17.684 1.00 37.67 524 LEU A N 1
ATOM 4110 C CA . LEU A 1 524 ? -16.500 -23.303 17.407 1.00 38.71 524 LEU A CA 1
ATOM 4111 C C . LEU A 1 524 ? -17.903 -22.956 17.867 1.00 39.21 524 LEU A C 1
ATOM 4112 O O . LEU A 1 524 ? -18.098 -22.313 18.900 1.00 37.82 524 LEU A O 1
ATOM 4117 N N . ARG A 1 525 ? -18.873 -23.414 17.088 1.00 39.73 525 ARG A N 1
ATOM 4118 C CA . ARG A 1 525 ? -20.267 -23.097 17.286 1.00 40.68 525 ARG A CA 1
ATOM 4119 C C . ARG A 1 525 ? -21.039 -24.410 17.297 1.00 41.14 525 ARG A C 1
ATOM 4120 O O . ARG A 1 525 ? -20.844 -25.239 16.408 1.00 41.26 525 ARG A O 1
ATOM 4128 N N . ILE A 1 526 ? -21.874 -24.606 18.316 1.00 40.48 526 ILE A N 1
ATOM 4129 C CA . ILE A 1 526 ? -22.755 -25.775 18.411 1.00 40.54 526 ILE A CA 1
ATOM 4130 C C . ILE A 1 526 ? -24.173 -25.244 18.254 1.00 40.37 526 ILE A C 1
ATOM 4131 O O . ILE A 1 526 ? -24.629 -24.468 19.090 1.00 39.16 526 ILE A O 1
ATOM 4136 N N . VAL A 1 527 ? -24.856 -25.654 17.181 1.00 40.50 527 VAL A N 1
ATOM 4137 C CA . VAL A 1 527 ? -26.203 -25.173 16.871 1.00 40.59 527 VAL A CA 1
ATOM 4138 C C . VAL A 1 527 ? -27.226 -26.265 17.193 1.00 40.91 527 VAL A C 1
ATOM 4139 O O . VAL A 1 527 ? -27.159 -27.360 16.632 1.00 40.17 527 VAL A O 1
ATOM 4143 N N . VAL A 1 528 ? -28.155 -25.956 18.099 1.00 40.53 528 VAL A N 1
ATOM 4144 C CA . VAL A 1 528 ? -29.259 -26.856 18.451 1.00 41.88 528 VAL A CA 1
ATOM 4145 C C . VAL A 1 528 ? -30.508 -26.368 17.722 1.00 42.63 528 VAL A C 1
ATOM 4146 O O . VAL A 1 528 ? -30.983 -25.259 17.978 1.00 41.56 528 VAL A O 1
ATOM 4150 N N . GLY A 1 529 ? -31.040 -27.203 16.826 1.00 43.86 529 GLY A N 1
ATOM 4151 C CA . GLY A 1 529 ? -32.157 -26.822 15.964 1.00 45.38 529 GLY A CA 1
ATOM 4152 C C . GLY A 1 529 ? -33.179 -27.932 15.783 1.00 47.29 529 GLY A C 1
ATOM 4153 O O . GLY A 1 529 ? -33.444 -28.696 16.712 1.00 46.48 529 GLY A O 1
ATOM 4154 N N . LYS A 1 530 ? -33.728 -28.022 14.571 1.00 50.18 530 LYS A N 1
ATOM 4155 C CA . LYS A 1 530 ? -34.829 -28.953 14.245 1.00 52.68 530 LYS A CA 1
ATOM 4156 C C . LYS A 1 530 ? -34.583 -30.437 14.549 1.00 53.24 530 LYS A C 1
ATOM 4157 O O . LYS A 1 530 ? -35.546 -31.178 14.775 1.00 53.33 530 LYS A O 1
ATOM 4163 N N . ARG A 1 531 ? -33.321 -30.872 14.541 1.00 53.00 531 ARG A N 1
ATOM 4164 C CA . ARG A 1 531 ? -32.973 -32.278 14.796 1.00 54.03 531 ARG A CA 1
ATOM 4165 C C . ARG A 1 531 ? -32.590 -32.584 16.255 1.00 53.19 531 ARG A C 1
ATOM 4166 O O . ARG A 1 531 ? -31.964 -33.615 16.529 1.00 52.65 531 ARG A O 1
ATOM 4174 N N . ALA A 1 532 ? -32.991 -31.711 17.184 1.00 52.83 532 ALA A N 1
ATOM 4175 C CA . ALA A 1 532 ? -32.707 -31.880 18.614 1.00 52.73 532 ALA A CA 1
ATOM 4176 C C . ALA A 1 532 ? -33.375 -33.126 19.204 1.00 53.35 532 ALA A C 1
ATOM 4177 O O . ALA A 1 532 ? -32.774 -33.817 20.029 1.00 52.51 532 ALA A O 1
ATOM 4179 N N . SER A 1 533 ? -34.605 -33.410 18.771 1.00 54.61 533 SER A N 1
ATOM 4180 C CA . SER A 1 533 ? -35.327 -34.636 19.161 1.00 55.72 533 SER A CA 1
ATOM 4181 C C . SER A 1 533 ? -34.573 -35.928 18.820 1.00 56.14 533 SER A C 1
ATOM 4182 O O . SER A 1 533 ? -34.670 -36.915 19.551 1.00 56.91 533 SER A O 1
ATOM 4185 N N . GLU A 1 534 ? -33.816 -35.905 17.723 1.00 56.20 534 GLU A N 1
ATOM 4186 C CA . GLU A 1 534 ? -32.962 -37.029 17.321 1.00 56.99 534 GLU A CA 1
ATOM 4187 C C . GLU A 1 534 ? -31.585 -37.048 18.014 1.00 56.12 534 GLU A C 1
ATOM 4188 O O . GLU A 1 534 ? -30.763 -37.917 17.720 1.00 56.51 534 GLU A O 1
ATOM 4194 N N . GLY A 1 535 ? -31.330 -36.104 18.923 1.00 54.94 535 GLY A N 1
ATOM 4195 C CA . GLY A 1 535 ? -30.020 -35.955 19.554 1.00 53.47 535 GLY A CA 1
ATOM 4196 C C . GLY A 1 535 ? -28.920 -35.523 18.598 1.00 52.80 535 GLY A C 1
ATOM 4197 O O . GLY A 1 535 ? -27.760 -35.872 18.802 1.00 51.90 535 GLY A O 1
ATOM 4198 N N . ILE A 1 536 ? -29.285 -34.762 17.563 1.00 54.47 536 ILE A N 1
ATOM 4199 C CA . ILE A 1 536 ? -28.343 -34.315 16.535 1.00 54.74 536 ILE A CA 1
ATOM 4200 C C . ILE A 1 536 ? -28.227 -32.791 16.580 1.00 52.56 536 ILE A C 1
ATOM 4201 O O . ILE A 1 536 ? -29.235 -32.086 16.678 1.00 51.78 536 ILE A O 1
ATOM 4206 N N . VAL A 1 537 ? -26.989 -32.306 16.493 1.00 50.81 537 VAL A N 1
ATOM 4207 C CA . VAL A 1 537 ? -26.687 -30.873 16.425 1.00 49.38 537 VAL A CA 1
ATOM 4208 C C . VAL A 1 537 ? -25.775 -30.609 15.231 1.00 49.77 537 VAL A C 1
ATOM 4209 O O . VAL A 1 537 ? -25.289 -31.548 14.598 1.00 50.62 537 VAL A O 1
ATOM 4213 N N . GLU A 1 538 ? -25.554 -29.332 14.930 1.00 49.01 538 GLU A N 1
ATOM 4214 C CA . GLU A 1 538 ? -24.580 -28.919 13.917 1.00 49.19 538 GLU A CA 1
ATOM 4215 C C . GLU A 1 538 ? -23.381 -28.237 14.583 1.00 47.27 538 GLU A C 1
ATOM 4216 O O . GLU A 1 538 ? -23.557 -27.404 15.475 1.00 44.16 538 GLU A O 1
ATOM 4222 N N . VAL A 1 539 ? -22.176 -28.619 14.155 1.00 47.24 539 VAL A N 1
ATOM 4223 C CA . VAL A 1 539 ? -20.931 -27.995 14.597 1.00 46.84 539 VAL A CA 1
ATOM 4224 C C . VAL A 1 539 ? -20.383 -27.173 13.437 1.00 47.46 539 VAL A C 1
ATOM 4225 O O . VAL A 1 539 ? -20.224 -27.702 12.337 1.00 48.17 539 VAL A O 1
ATOM 4229 N N . LYS A 1 540 ? -20.088 -25.895 13.695 1.00 46.75 540 LYS A N 1
ATOM 4230 C CA . LYS A 1 540 ? -19.595 -24.965 12.673 1.00 47.72 540 LYS A CA 1
ATOM 4231 C C . LYS A 1 540 ? -18.292 -24.302 13.127 1.00 45.92 540 LYS A C 1
ATOM 4232 O O . LYS A 1 540 ? -18.191 -23.838 14.256 1.00 43.30 540 LYS A O 1
ATOM 4238 N N . GLU A 1 541 ? -17.307 -24.268 12.233 1.00 46.08 541 GLU A N 1
ATOM 4239 C CA . GLU A 1 541 ? -16.013 -23.644 12.503 1.00 45.54 541 GLU A CA 1
ATOM 4240 C C . GLU A 1 541 ? -16.045 -22.207 11.997 1.00 43.99 541 GLU A C 1
ATOM 4241 O O . GLU A 1 541 ? -16.400 -21.965 10.845 1.00 44.95 541 GLU A O 1
ATOM 4247 N N . ARG A 1 542 ? -15.680 -21.258 12.857 1.00 40.86 542 ARG A N 1
ATOM 4248 C CA . ARG A 1 542 ? -15.703 -19.837 12.496 1.00 39.79 542 ARG A CA 1
ATOM 4249 C C . ARG A 1 542 ? -14.689 -19.472 11.414 1.00 40.78 542 ARG A C 1
ATOM 4250 O O . ARG A 1 542 ? -14.991 -18.652 10.544 1.00 41.14 542 ARG A O 1
ATOM 4258 N N . LEU A 1 543 ? -13.496 -20.061 11.482 1.00 41.66 543 LEU A N 1
ATOM 4259 C CA . LEU A 1 543 ? -12.412 -19.740 10.543 1.00 44.24 543 LEU A CA 1
ATOM 4260 C C . LEU A 1 543 ? -12.739 -20.165 9.110 1.00 46.96 543 LEU A C 1
ATOM 4261 O O . LEU A 1 543 ? -12.672 -19.358 8.186 1.00 47.94 543 LEU A O 1
ATOM 4266 N N . THR A 1 544 ? -13.086 -21.437 8.945 1.00 48.18 544 THR A N 1
ATOM 4267 C CA . THR A 1 544 ? -13.332 -22.025 7.623 1.00 50.98 544 THR A CA 1
ATOM 4268 C C . THR A 1 544 ? -14.778 -21.881 7.145 1.00 51.61 544 THR A C 1
ATOM 4269 O O . THR A 1 544 ? -15.033 -21.861 5.941 1.00 53.47 544 THR A O 1
ATOM 4273 N N . GLY A 1 545 ? -15.719 -21.800 8.085 1.00 50.13 545 GLY A N 1
ATOM 4274 C CA . GLY A 1 545 ? -17.144 -21.827 7.768 1.00 51.19 545 GLY A CA 1
ATOM 4275 C C . GLY A 1 545 ? -17.673 -23.226 7.474 1.00 52.67 545 GLY A C 1
ATOM 4276 O O . GLY A 1 545 ? -18.791 -23.364 6.979 1.00 53.48 545 GLY A O 1
ATOM 4277 N N . ASP A 1 546 ? -16.885 -24.258 7.792 1.00 53.17 546 ASP A N 1
ATOM 4278 C CA . ASP A 1 546 ? -17.274 -25.646 7.557 1.00 54.99 546 ASP A CA 1
ATOM 4279 C C . ASP A 1 546 ? -18.282 -26.071 8.604 1.00 54.19 546 ASP A C 1
ATOM 4280 O O . ASP A 1 546 ? -18.087 -25.808 9.794 1.00 51.59 546 ASP A O 1
ATOM 4285 N N . SER A 1 547 ? -19.345 -26.732 8.150 1.00 55.28 547 SER A N 1
ATOM 4286 C CA . SER A 1 547 ? -20.412 -27.216 9.018 1.00 55.42 547 SER A CA 1
ATOM 4287 C C . SER A 1 547 ? -20.571 -28.727 8.862 1.00 57.19 547 SER A C 1
ATOM 4288 O O . SER A 1 547 ? -20.357 -29.271 7.779 1.00 58.43 547 SER A O 1
ATOM 4291 N N . GLU A 1 548 ? -20.939 -29.396 9.952 1.00 56.77 548 GLU A N 1
ATOM 4292 C CA . GLU A 1 548 ? -21.239 -30.829 9.923 1.00 58.56 548 GLU A CA 1
ATOM 4293 C C . GLU A 1 548 ? -22.238 -31.185 11.018 1.00 57.26 548 GLU A C 1
ATOM 4294 O O . GLU A 1 548 ? -22.231 -30.582 12.100 1.00 54.46 548 GLU A O 1
ATOM 4300 N N . GLU A 1 549 ? -23.094 -32.161 10.729 1.00 57.94 549 GLU A N 1
ATOM 4301 C CA . GLU A 1 549 ? -24.023 -32.691 11.722 1.00 57.38 549 GLU A CA 1
ATOM 4302 C C . GLU A 1 549 ? -23.285 -33.664 12.633 1.00 56.59 549 GLU A C 1
ATOM 4303 O O . GLU A 1 549 ? -22.430 -34.423 12.173 1.00 57.87 549 GLU A O 1
ATOM 4309 N N . VAL A 1 550 ? -23.606 -33.615 13.924 1.00 55.01 550 VAL A N 1
ATOM 4310 C CA . VAL A 1 550 ? -22.949 -34.442 14.942 1.00 55.09 550 VAL A CA 1
ATOM 4311 C C . VAL A 1 550 ? -24.000 -34.902 15.949 1.00 55.37 550 VAL A C 1
ATOM 4312 O O . VAL A 1 550 ? -24.838 -34.104 16.386 1.00 53.82 550 VAL A O 1
ATOM 4316 N N . HIS A 1 551 ? -23.951 -36.183 16.314 1.00 56.80 551 HIS A N 1
ATOM 4317 C CA . HIS A 1 551 ? -24.833 -36.729 17.342 1.00 57.22 551 HIS A CA 1
ATOM 4318 C C . HIS A 1 551 ? -24.230 -36.460 18.719 1.00 55.27 551 HIS A C 1
ATOM 4319 O O . HIS A 1 551 ? -23.009 -36.498 18.884 1.00 55.08 551 HIS A O 1
ATOM 4326 N N . ILE A 1 552 ? -25.091 -36.200 19.702 1.00 54.03 552 ILE A N 1
ATOM 4327 C CA . ILE A 1 552 ? -24.643 -35.744 21.034 1.00 52.77 552 ILE A CA 1
ATOM 4328 C C . ILE A 1 552 ? -23.711 -36.695 21.790 1.00 53.08 552 ILE A C 1
ATOM 4329 O O . ILE A 1 552 ? -22.873 -36.239 22.563 1.00 51.36 552 ILE A O 1
ATOM 4334 N N . ASP A 1 553 ? -23.848 -38.000 21.559 1.00 54.34 553 ASP A N 1
ATOM 4335 C CA . ASP A 1 553 ? -22.914 -39.004 22.108 1.00 55.71 553 ASP A CA 1
ATOM 4336 C C . ASP A 1 553 ? -21.477 -38.888 21.573 1.00 54.98 553 ASP A C 1
ATOM 4337 O O . ASP A 1 553 ? -20.534 -39.304 22.248 1.00 54.87 553 ASP A O 1
ATOM 4342 N N . ASP A 1 554 ? -21.321 -38.350 20.362 1.00 54.17 554 ASP A N 1
ATOM 4343 C CA . ASP A 1 554 ? -20.001 -38.103 19.766 1.00 54.61 554 ASP A CA 1
ATOM 4344 C C . ASP A 1 554 ? -19.472 -36.683 20.002 1.00 53.08 554 ASP A C 1
ATOM 4345 O O . ASP A 1 554 ? -18.310 -36.409 19.698 1.00 52.96 554 ASP A O 1
ATOM 4350 N N . LEU A 1 555 ? -20.310 -35.795 20.539 1.00 51.73 555 LEU A N 1
ATOM 4351 C CA . LEU A 1 555 ? -20.065 -34.348 20.468 1.00 50.79 555 LEU A CA 1
ATOM 4352 C C . LEU A 1 555 ? -18.856 -33.893 21.276 1.00 50.56 555 LEU A C 1
ATOM 4353 O O . LEU A 1 555 ? -18.086 -33.054 20.800 1.00 50.69 555 LEU A O 1
ATOM 4358 N N . MET A 1 556 ? -18.686 -34.434 22.482 1.00 50.88 556 MET A N 1
ATOM 4359 C CA . MET A 1 556 ? -17.532 -34.080 23.321 1.00 51.33 556 MET A CA 1
ATOM 4360 C C . MET A 1 556 ? -16.206 -34.408 22.629 1.00 52.38 556 MET A C 1
ATOM 4361 O O . MET A 1 556 ? -15.293 -33.582 22.631 1.00 51.61 556 MET A O 1
ATOM 4366 N N A THR A 1 557 ? -16.114 -35.597 22.034 0.50 53.85 557 THR A N 1
ATOM 4367 N N B THR A 1 557 ? -16.116 -35.600 22.039 0.50 53.68 557 THR A N 1
ATOM 4368 C CA A THR A 1 557 ? -14.905 -36.019 21.320 0.50 55.14 557 THR A CA 1
ATOM 4369 C CA B THR A 1 557 ? -14.918 -36.026 21.314 0.50 54.84 557 THR A CA 1
ATOM 4370 C C A THR A 1 557 ? -14.657 -35.200 20.050 0.50 54.09 557 THR A C 1
ATOM 4371 C C B THR A 1 557 ? -14.661 -35.196 20.055 0.50 53.92 557 THR A C 1
ATOM 4372 O O A THR A 1 557 ? -13.516 -34.847 19.759 0.50 54.13 557 THR A O 1
ATOM 4373 O O B THR A 1 557 ? -13.519 -34.834 19.776 0.50 53.95 557 THR A O 1
ATOM 4380 N N . VAL A 1 558 ? -15.723 -34.903 19.305 1.00 53.07 558 VAL A N 1
ATOM 4381 C CA . VAL A 1 558 ? -15.623 -34.096 18.072 1.00 52.40 558 VAL A CA 1
ATOM 4382 C C . VAL A 1 558 ? -15.178 -32.657 18.363 1.00 50.63 558 VAL A C 1
ATOM 4383 O O . VAL A 1 558 ? -14.294 -32.138 17.686 1.00 50.30 558 VAL A O 1
ATOM 4387 N N . ILE A 1 559 ? -15.792 -32.032 19.368 1.00 48.76 559 ILE A N 1
ATOM 4388 C CA . ILE A 1 559 ? -15.444 -30.660 19.773 1.00 47.47 559 ILE A CA 1
ATOM 4389 C C . ILE A 1 559 ? -14.015 -30.584 20.320 1.00 47.93 559 ILE A C 1
ATOM 4390 O O . ILE A 1 559 ? -13.250 -29.698 19.927 1.00 46.71 559 ILE A O 1
ATOM 4395 N N . THR A 1 560 ? -13.667 -31.506 21.218 1.00 49.03 560 THR A N 1
ATOM 4396 C CA . THR A 1 560 ? -12.323 -31.560 21.811 1.00 50.55 560 THR A CA 1
ATOM 4397 C C . THR A 1 560 ? -11.226 -3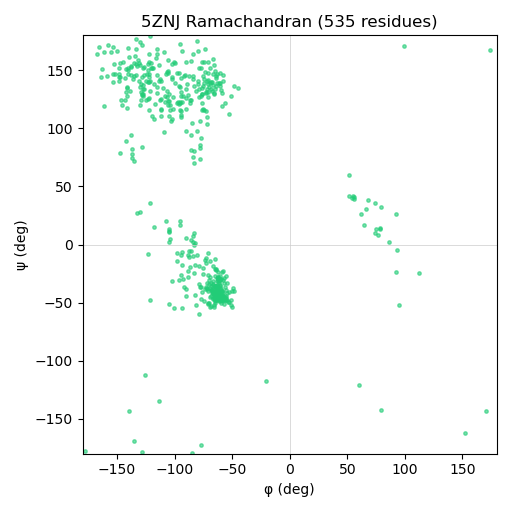1.715 20.750 1.00 52.08 560 THR A C 1
ATOM 4398 O O . THR A 1 560 ? -10.208 -31.021 20.809 1.00 51.50 560 THR A O 1
ATOM 4402 N N . ASN A 1 561 ? -11.441 -32.617 19.791 1.00 53.51 561 ASN A N 1
ATOM 4403 C CA . ASN A 1 561 ? -10.490 -32.822 18.690 1.00 55.22 561 ASN A CA 1
ATOM 4404 C C . ASN A 1 561 ? -10.362 -31.590 17.790 1.00 53.77 561 ASN A C 1
ATOM 4405 O O . ASN A 1 561 ? -9.249 -31.202 17.432 1.00 54.11 561 ASN A O 1
ATOM 4410 N N . LYS A 1 562 ? -11.497 -30.985 17.434 1.00 52.28 562 LYS A N 1
ATOM 4411 C CA . LYS A 1 562 ? -11.506 -29.728 16.667 1.00 51.18 562 LYS A CA 1
ATOM 4412 C C . LYS A 1 562 ? -10.803 -28.597 17.417 1.00 49.26 562 LYS A C 1
ATOM 4413 O O . LYS A 1 562 ? -10.016 -27.861 16.825 1.00 48.10 562 LYS A O 1
ATOM 4419 N N . TYR A 1 563 ? -11.092 -28.479 18.714 1.00 48.36 563 TYR A N 1
ATOM 4420 C CA . TYR A 1 563 ? -10.495 -27.448 19.573 1.00 47.64 563 TYR A CA 1
ATOM 4421 C C . TYR A 1 563 ? -8.982 -27.607 19.702 1.00 49.37 563 TYR A C 1
ATOM 4422 O O . TYR A 1 563 ? -8.241 -26.623 19.597 1.00 47.63 563 TYR A O 1
ATOM 4431 N N . ASP A 1 564 ? -8.534 -28.843 19.932 1.00 51.50 564 ASP A N 1
ATOM 4432 C CA . ASP A 1 564 ? -7.100 -29.147 20.027 1.00 53.93 564 ASP A CA 1
ATOM 4433 C C . ASP A 1 564 ? -6.336 -28.861 18.731 1.00 54.82 564 ASP A C 1
ATOM 4434 O O . ASP A 1 564 ? -5.159 -28.502 18.782 1.00 55.39 564 ASP A O 1
ATOM 4439 N N . ASN A 1 565 ? -7.001 -29.021 17.585 1.00 55.12 565 ASN A N 1
ATOM 4440 C CA . ASN A 1 565 ? -6.385 -28.767 16.274 1.00 56.52 565 ASN A CA 1
ATOM 4441 C C . ASN A 1 565 ? -6.446 -27.307 15.796 1.00 54.09 565 ASN A C 1
ATOM 4442 O O . ASN A 1 565 ? -5.864 -26.981 14.761 1.00 54.07 565 ASN A O 1
ATOM 4447 N N . LEU A 1 566 ? -7.140 -26.436 16.532 1.00 51.50 566 LEU A N 1
ATOM 4448 C CA . LEU A 1 566 ? -7.094 -24.993 16.265 1.00 50.30 566 LEU A CA 1
ATOM 4449 C C . LEU A 1 566 ? -5.676 -24.465 16.474 1.00 51.05 566 LEU A C 1
ATOM 4450 O O . LEU A 1 566 ? -4.949 -24.957 17.338 1.00 50.46 566 LEU A O 1
ATOM 4455 N N . LYS A 1 567 ? -5.302 -23.460 15.685 1.00 52.07 567 LYS A N 1
ATOM 4456 C CA . LYS A 1 567 ? -3.970 -22.852 15.764 1.00 53.98 567 LYS A CA 1
ATOM 4457 C C . LYS A 1 567 ? -3.681 -22.286 17.158 1.00 53.05 567 LYS A C 1
ATOM 4458 O O . LYS A 1 567 ? -4.580 -21.852 17.876 1.00 51.14 567 LYS A O 1
#

Nearest PDB structures (foldseek):
  5znj-assembly1_A-2  TM=1.002E+00  e=0.000E+00  Staphylococcus aureus
  5znk-assembly1_A  TM=1.001E+00  e=0.000E+00  Staphylococcus aureus
  8w8j-assembly1_B  TM=9.214E-01  e=1.084E-77  Pseudomonas aeruginosa
  8w9i-assembly1_B  TM=9.159E-01  e=1.956E-77  Pseudomonas aeruginosa
  8w9i-assembly1_A  TM=9.275E-01  e=1.150E-76  Pseudomonas aeruginosa

Solvent-accessible surface area: 26006 Å² total; per-residue (Å²): 86,68,7,63,155,21,120,25,47,40,65,89,121,30,63,113,107,1,123,0,80,0,16,76,13,0,16,53,0,1,0,2,128,92,86,65,55,4,52,30,57,58,21,48,0,0,56,76,0,13,88,46,1,16,48,10,0,97,99,11,0,138,140,25,112,3,80,76,44,139,6,68,29,98,2,94,4,100,11,3,104,69,15,38,33,35,68,85,119,36,123,72,9,58,93,74,111,52,228,129,40,151,82,39,0,37,0,15,20,0,13,0,20,0,0,35,77,6,56,100,116,13,60,31,80,121,80,22,83,65,10,18,4,0,25,18,39,0,36,64,49,24,185,149,32,65,38,3,8,14,65,6,52,74,31,25,26,0,4,0,2,0,0,0,35,70,102,74,24,1,64,98,13,15,93,36,0,62,73,0,0,47,68,1,2,140,95,0,24,7,78,22,107,32,0,60,4,35,18,31,10,98,44,78,44,58,5,42,21,2,0,0,43,20,101,51,10,109,31,32,4,0,63,11,147,79,44,143,42,33,4,3,25,60,88,1,90,9,67,44,122,98,118,112,101,89,74,119,86,90,96,66,97,107,27,65,2,92,157,23,77,75,19,94,80,4,1,102,99,46,69,72,72,30,26,51,4,3,55,19,22,3,4,74,12,95,51,127,60,8,0,0,0,0,16,11,72,2,105,33,0,59,48,22,0,49,58,95,55,41,18,101,78,16,88,101,9,78,77,117,49,43,116,95,63,67,64,32,32,0,3,46,41,118,63,120,34,34,12,31,0,2,29,33,7,62,9,14,30,15,6,0,1,5,17,37,74,118,34,79,10,14,22,18,0,11,76,52,122,40,13,101,23,66,95,69,10,31,0,0,58,1,65,101,46,44,61,4,42,80,65,35,29,74,1,50,65,29,56,0,12,55,2,5,54,0,45,37,32,15,46,108,7,1,117,54,3,101,0,44,3,95,25,118,165,54,58,65,68,32,0,20,0,0,17,8,13,1,14,0,0,49,0,0,0,0,0,0,21,52,31,60,51,153,91,0,0,19,5,23,52,47,0,5,3,4,22,0,2,2,0,0,57,56,8,149,120,80,78,12,86,103,22,0,64,58,4,32,74,84,2,56,129,77,14,68,1,0,2,0,33,52,113,80,68,29,51,65,0,61,77,14,1,35,4,0,0,4,8,0,11,2,12,0,8,195,95,9,85,92,10,28,3,76,1,67,35,17,130,82,38,84,69,78,99,9,71,54,120,75,0,57,83,35,0,47,91,38,46,92,128,39,234

Foldseek 3Di:
DAVVPFQFPADPDFDPQQDAPLLRLCNRLRQWDDPDQQRIDGGQQSVLLLVLLVVLVVVLCVVLQAAEDDFAQKAFVVLVVLLPNSVVDDDQFAKDADPVRTITTGAQDDPSVVLVVCFVPQAAQVSDKHKYKYWDWHATPDPHRHNHLLRGRTFTKIKMKIWHQDDVSLVVVLVSVVVSVVVSQVLQQFDWDWAFEQQFLADDFTKTFIWGFFPVFPWKWKDDPQDGHIHTLLPFFADDDADAPEDDQDDKDKDFAPPQQALVSVCVVVVHDQQLAKAWFWKQDPNAIAIEIETRPWDFRVSVVSNVSSHPPMDGQDPVRLVVQFRGDFQQDDDPHAYEYEPCCNNYAQHWGQDSDPRIIMTSDGDPVRHHHPYYYHGTGDDFQHAGPVRRGTIDITGTRRFKMKTFPFQSNQVSVVRWYQYPVRDTDGIGMIMMMGRSSSSSSSQQSSAADPLAGAGALSRQSWQEEEEEQACVDPLRVVLSVVVCVVPVVVTPYHYHNDRDHNVVVVSSCLHSRHQKYWYRYDCSVVQKIKIAGNPPRDIDIDHNVCVVVVSVVSSVPGD

Secondary structure (DSSP, 8-state):
-BGGGS-----S---TT--SHHHHHHHHTTSEEEEETTEEEE-HHHHHHHHHHHHHHHHHHHHTTPEE----SEEEHHHHHHHTHHHH--TTS-EEE-TTS-EEEE-SS-HHHHHHHHTTTS-BGGG--EEEEE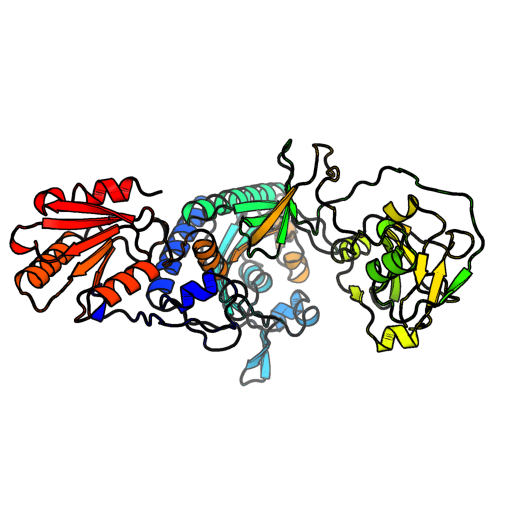EEEEE---SS-BTGGGB-SEEEEEEEEEEESSHHHHHHHHHHHHHHHHHHHHHTT--EEEEE----SS----EEEEEEE-TT-SEEEEE-SSS--EEETTT-----------------EEEE-TT--SHHHHHHHHT--GGGBEEEEEEEETTEEEEEEEETT--B-HHHHHHHHT-S-EEEPPHHHHHHH-----S--SS--EEEEEGGGGG--SEEEE-SSTTEEEEEE-BTTTB--SEEE--BPPPTTSBPTTSSSB-EEEEEEEEEEEEEEETHHHHHTT-EEE-TTS-EEEPEEEEEEEEHHHHHHHHHHHSEETTEE---TTT-S-SEEEEES-TTSHHHHHHHHHHHHHHTTTS-EEEE--S--HHHHHHHHHHH--SEEEEE-TTGGGTEEEEEETTT--EEEEEHHHHHHHHHHHHHT--

Radius of gyration: 29.38 Å; Cα contacts (8 Å, |Δi|>4): 1235; chains: 1; bounding box: 75×76×68 Å

CATH classification: 3.40.50.800 (+2 more: 3.30.930.10, 3.90.960.10)

Sequence (563 aa):
MMKQSKVFIPTTMRDVPSEAEAQSHRLLLKSSGLIKQSSTSSGIYSYLPLATRVLNNITAIVRQEMERIDSVEILMPALLQQAELWEESGRWGAYGPELMRLQDRHGRQFALGPTHEELVTSIVRNELKSYKQLPMTLFQIQSKFRDEKRPRFGLLRGREFIMKDAYSFHADEASLDQTYQDMYQAYSRRIFERVGINARPVVADSGAIGGSHTHEFMALSAIGEDTIVYSKESDYTANIEKAEVVYEPNHKHSTVQPLEKIETPNVKTAQELADFLGRPVDEIAKTMIFKVDGEYIMVLVRGHHEINDDIKLKSYFGTDNIELATQDEIVNLVGSLGPVIDKEIKIYADNFVQDLNNNLVVGANEDGYHLINVNVGRDFNVDEYGDFRFILEGEKLSSDGSGVAHFAEGIEVGQVFFKLGTKYSESMNATFLDNQGKAQPLIMGCYGIGISRTLSAIVEQNHDDNGIVWPKSVTPFDLHLISINPKKDDQRELADALYAEFNTKFDVLYDDRQERAGVKFNDADLIGLPLRIVVGKRASEGIVEVKERLTGDSEEVHIDDLMTTVITNKYDNLK